Protein 3AII (pdb70)

Secondary structure (DSSP, 8-state):
-PPPSS--S--EEEE---SSSS-BHHHHHHHHHHHHHHHHTT-EEEEEE----GGG--TTHHHHHHHHHHHHT---SEEEEGGGGHHHHHHHHHHHHHTTSEEEE-S-HHHHHHHHHTT---GGGG--HHHHHHHHHHGGGSPTTS-EEEE---TT-SSGGGTT-EEEEE--S-BTTTBTS--EEE-HHHHHHHHHHHTT--EEE--HHHHHHHHHHHHT-PPPEEE----B--HHHHHHHHHSS--STT-TTS-BHHHHHHTT--HHHHHHHHHHHTT-SS-B---HHHHHHHHHHHHTTTPEEE-EEESEEEEEEET--S-EEEEEES-TT-GGG-EEEEEESSEEEEE-TT--SEEEEETTTEEEEEETTEEEEEE-SHHHHHHHTPEEE--EEGGG-EEEEEE-TTS-EEEEEE-GGGGG--TT-EEEETTTEEEEEEEPSSSEEEEEEE-

Sequence (455 aa):
LRELAGVKGEVVLRFAPNPSGPLHIGHARAAILNHEYARKYDGRLILRIEDTDPRRVDPEAYDMIPADLEWLGVEWDETVIQSDRMETYYEYTEKLIERGGAYVCTCRPEEFRELKNRGEACHCRSLGFRENLQRWREMFEMKEGSAVVRVKTDLNHPNPAIRDWVSMRRIVEAEHPRTGTRYRVYPMMMNFSVAVDDHLLGVTHVLRANREKQEYLLYRRHLGWEPPEFIHYGRLKTSGAREGILRGEYSGWDDPRLGTLRAIARRGIRRPEEAIRRKLMVEIGVKIADSTMSWKKIYGLNRSILEEEARRRYFFAADPVVKLEVVGLPGPVRVERPLHPDHPEIGNRVLELRGEVYLPGDDLGEGPLRLIDAVNVIYSGGELRRYHSEGIEEARELGASMIHWVPAESALEAEVIMPDASRVRGVIEADASELEVDDVVQLERRFGFARLDSAGPGMVFYYAHK

Organism: Methanothermobacter thermautotrophicus (strain ATCC 29096 / DSM 1053 / JCM 10044 / NBRC 100330 / Delta H) (NCBI:txid187420)

Foldseek 3Di:
DDDDPPDDPAAEEEQEEEQLDEAFLLSLLSQLQRQVVCVVRVHFYEYEHEHQPQVRHDVVSVVRHVVLSVQLVGDGDYYHYVVVCVVVLVVLLLVLLQLLFKAKDQDDVVVCLVCLVVQHDDPRSPDHNVVRVVSSVCLQVDDFPRMFMWTCDGSPDPDSCLHRHTFKTFAQDQHPPPGRPGGITTDPLSSVLSCCQVVVHAEYENNSVSNNVSSCVSNVHDGHHYAYAAAEAGNVVVVDCVVHPAVDCLRLLDRGSNVLVQWPQHSVLSSVVSVVVHRHRYHDYDDLVSSVVSSCVVCLQPFFEWAWAWPWDKAWAAPDVAKDWFWDGRHPNCCVVPTDIAIAGTIKIFRDPPDDFFWADAPRFFIWTADPNHTYGDGGDPVVCVVRVHHYTYIEHPVQWAWEWEQESSRDITTTTIYNVCLVDDAQRWHANPPPAIWGFHDHDSYTYTYHNGD

B-factor: mean 29.06, std 14.98, range [6.21, 100.34]

Solvent-accessible surface area: 21474 Å² total; per-residue (Å²): 71,160,136,15,60,51,63,160,66,142,3,6,0,16,8,27,5,83,2,24,1,1,0,66,14,44,35,0,8,19,0,0,0,1,7,18,0,8,143,102,53,137,20,89,2,0,2,0,4,14,1,18,61,6,131,152,7,3,74,80,0,37,118,21,0,34,44,6,2,118,73,4,42,6,135,63,81,76,78,20,37,1,3,94,41,2,114,32,0,15,80,30,1,53,90,0,4,114,146,39,0,1,1,1,2,57,35,187,89,124,99,7,136,106,27,34,72,138,20,85,52,7,131,4,55,88,21,36,59,166,101,4,7,102,53,4,133,78,0,60,142,54,153,73,53,46,4,18,0,29,0,36,21,54,16,104,24,124,52,64,53,0,32,0,16,17,1,0,91,3,22,82,22,126,1,59,97,23,24,116,188,27,74,0,6,5,68,82,14,0,0,7,0,0,0,0,65,72,28,36,11,38,3,0,2,78,74,52,105,73,35,2,54,28,0,2,160,41,11,60,37,130,59,15,72,23,27,77,37,9,158,38,138,57,71,53,20,70,98,1,42,129,170,30,138,66,92,13,26,52,2,9,96,18,32,9,2,76,0,1,26,50,10,0,1,80,34,96,1,0,20,112,0,0,53,89,34,10,12,102,118,59,86,17,119,30,60,90,168,89,0,37,27,20,0,75,66,54,5,81,89,111,4,62,28,0,0,0,0,7,74,44,46,105,17,105,4,37,49,29,107,29,108,22,144,4,81,39,47,9,6,83,88,56,110,129,60,27,72,0,62,8,82,0,160,20,68,0,44,0,17,26,93,155,33,48,127,19,43,15,23,0,9,57,2,0,0,0,63,29,58,76,51,82,1,120,46,81,16,90,34,115,109,72,8,184,142,52,54,22,67,87,12,8,0,0,5,14,105,53,26,54,122,6,40,0,21,34,47,93,32,53,130,31,136,4,6,0,0,42,49,0,80,84,10,126,64,85,52,17,0,49,0,12,138,49,3,3,0,29,0,30,45,53,43,148,36,10,28,0,22,19,1,4,175

CATH classification: 3.40.50.620 (+2 more: 2.40.240.100, 2.40.240.10)

InterPro domains:
  IPR000924 Glutamyl/glutaminyl-tRNA synthetase [PR00987] (100-112)
  IPR000924 Glutamyl/glutaminyl-tRNA synthetase [PR00987] (114-125)
  IPR000924 Glutamyl/glutaminyl-tRNA synthetase [PR00987] (129-142)
  IPR000924 Glutamyl/glutaminyl-tRNA synthetase [PR00987] (272-282)
  IPR000924 Glutamyl/glutaminyl-tRNA synthetase [PR00987] (288-296)
  IPR001412 Aminoacyl-tRNA synthetase, class I, conserved site [PS00178] (103-114)
  IPR004526 Glutamyl-tRNA synthetase, archaeal/eukaryotic cytosolic [MF_02076] (8-551)
  IPR004526 Glutamyl-tRNA synthetase, archaeal/eukaryotic cytosolic [TIGR00463] (4-553)
  IPR011035 Large ribosomal subunit protein bL25/Gln-tRNA synthetase, anti-codon-binding domain superfamily [SSF50715] (401-549)
  IPR014729 Rossmann-like alpha/beta/alpha sandwich fold [G3DSA:3.40.50.620] (87-400)
  IPR020056 Large ribosomal subunit protein bL25/Gln-tRNA synthetase, N-terminal [G3DSA:2.40.240.10] (410-494)
  IPR020058 Glutamyl/glutaminyl-tRNA synthetase, class Ib, catalytic domain [PF00749] (96-397)
  IPR020059 Glutamyl/glutaminyl-tRNA synthetase, class Ib, anti-codon binding domain [PF03950] (401-471)
  IPR049437 tRNA synthetases class I (E and Q), anti-codon binding domain [PF20974] (490-540)
  IPR050132 Glutamine/Glutamate--tRNA Ligase [PTHR43097] (51-495)

Radius of gyration: 30.59 Å; Cα contacts (8 Å, |Δi|>4): 938; chains: 1; bounding box: 45×100×47 Å

Nearest PDB structures (foldseek):
  3aii-assembly1_A  TM=1.002E+00  e=1.171E-100  Methanothermobacter thermautotrophicus str. Delta H
  7wai-assembly1_A  TM=8.736E-01  e=7.701E-41  Plasmodium falciparum 3D7
  7wao-assembly1_A  TM=8.745E-01  e=3.823E-40  Plasmodium falciparum 3D7
  8uk6-assembly1_A  TM=8.423E-01  e=8.776E-38  Candida albicans
  4p2b-assembly1_A  TM=8.437E-01  e=2.568E-36  Toxoplasma gondii

Structure (mmCIF, N/CA/C/O backbone):
data_3AII
#
_entry.id   3AII
#
_cell.length_a   54.070
_cell.length_b   99.898
_cell.length_c   105.402
_cell.angle_alpha   90.00
_cell.angle_beta   90.00
_cell.angle_gamma   90.00
#
_symmetry.space_group_name_H-M   'P 21 21 21'
#
loop_
_entity.id
_entity.type
_entity.pdbx_description
1 polymer 'Glutamyl-tRNA synthetase'
2 non-polymer 'ACETIC ACID'
3 non-polymer 1,2-ETHANEDIOL
4 non-polymer 'ZINC ION'
5 non-polymer 'CALCIUM ION'
6 water water
#
loop_
_atom_site.group_PDB
_atom_site.id
_atom_site.type_symbol
_atom_site.label_atom_id
_atom_site.label_alt_id
_atom_site.label_comp_id
_atom_site.label_asym_id
_atom_site.label_entity_id
_atom_site.label_seq_id
_atom_site.pdbx_PDB_ins_code
_atom_site.Cartn_x
_atom_site.Cartn_y
_atom_site.Cartn_z
_atom_site.occupancy
_atom_site.B_iso_or_equiv
_atom_site.auth_seq_id
_atom_site.auth_comp_id
_atom_site.auth_asym_id
_atom_site.auth_atom_id
_atom_site.pdbx_PDB_model_num
ATOM 1 N N . LEU A 1 87 ? 16.582 43.523 64.196 1.00 69.72 87 LEU A N 1
ATOM 2 C CA . LEU A 1 87 ? 15.958 44.610 63.450 1.00 52.93 87 LEU A CA 1
ATOM 3 C C . LEU A 1 87 ? 16.973 45.712 63.160 1.00 45.01 87 LEU A C 1
ATOM 4 O O . LEU A 1 87 ? 17.864 45.967 63.966 1.00 57.19 87 LEU A O 1
ATOM 9 N N . ARG A 1 88 ? 16.828 46.366 62.010 1.00 44.41 88 ARG A N 1
ATOM 10 C CA . ARG A 1 88 ? 17.692 47.480 61.641 1.00 52.82 88 ARG A CA 1
ATOM 11 C C . ARG A 1 88 ? 17.492 48.635 62.614 1.00 61.47 88 ARG A C 1
ATOM 12 O O . ARG A 1 88 ? 16.416 48.785 63.195 1.00 41.73 88 ARG A O 1
ATOM 20 N N . GLU A 1 89 ? 18.521 49.461 62.787 1.00 50.25 89 GLU A N 1
ATOM 21 C CA . GLU A 1 89 ? 18.415 50.612 63.684 1.00 44.60 89 GLU A CA 1
ATOM 22 C C . GLU A 1 89 ? 17.456 51.672 63.148 1.00 48.03 89 GLU A C 1
ATOM 23 O O . GLU A 1 89 ? 17.347 51.890 61.941 1.00 48.92 89 GLU A O 1
ATOM 29 N N . LEU A 1 90 ? 16.757 52.323 64.070 1.00 33.69 90 LEU A N 1
ATOM 30 C CA . LEU A 1 90 ? 15.875 53.436 63.746 1.00 39.65 90 LEU A CA 1
ATOM 31 C C . LEU A 1 90 ? 16.707 54.684 63.474 1.00 40.89 90 LEU A C 1
ATOM 32 O O . LEU A 1 90 ? 17.782 54.862 64.045 1.00 44.87 90 LEU A O 1
ATOM 37 N N . ALA A 1 91 ? 16.205 55.551 62.601 1.00 47.26 91 ALA A N 1
ATOM 38 C CA . ALA A 1 91 ? 16.896 56.799 62.277 1.00 44.59 91 ALA A CA 1
ATOM 39 C C . ALA A 1 91 ? 16.417 57.934 63.166 1.00 49.82 91 ALA A C 1
ATOM 40 O O . ALA A 1 91 ? 15.314 57.894 63.704 1.00 52.58 91 ALA A O 1
ATOM 42 N N . GLY A 1 92 ? 17.244 58.962 63.295 1.00 48.31 92 GLY A N 1
ATOM 43 C CA . GLY A 1 92 ? 16.851 60.176 63.981 1.00 75.31 92 GLY A CA 1
ATOM 44 C C . GLY A 1 92 ? 16.394 60.011 65.414 1.00 52.21 92 GLY A C 1
ATOM 45 O O . GLY A 1 92 ? 15.671 60.868 65.923 1.00 57.41 92 GLY A O 1
ATOM 46 N N . VAL A 1 93 ? 16.807 58.927 66.067 1.00 45.70 93 VAL A N 1
ATOM 47 C CA . VAL A 1 93 ? 16.522 58.749 67.489 1.00 44.79 93 VAL A CA 1
ATOM 48 C C . VAL A 1 93 ? 17.145 59.880 68.305 1.00 53.31 93 VAL A C 1
ATOM 49 O O . VAL A 1 93 ? 18.363 60.023 68.356 1.00 76.17 93 VAL A O 1
ATOM 53 N N . LYS A 1 94 ? 16.300 60.687 68.935 1.00 52.68 94 LYS A N 1
ATOM 54 C CA . LYS A 1 94 ? 16.740 61.683 69.905 1.00 48.43 94 LYS A CA 1
ATOM 55 C C . LYS A 1 94 ? 15.789 61.667 71.089 1.00 63.22 94 LYS A C 1
ATOM 56 O O . LYS A 1 94 ? 14.598 61.953 70.949 1.00 59.28 94 LYS A O 1
ATOM 62 N N . GLY A 1 95 ? 16.320 61.317 72.256 1.00 65.68 95 GLY A N 1
ATOM 63 C CA . GLY A 1 95 ? 15.491 61.139 73.430 1.00 58.36 95 GLY A CA 1
ATOM 64 C C . GLY A 1 95 ? 14.669 59.867 73.323 1.00 49.31 95 GLY A C 1
ATOM 65 O O . GLY A 1 95 ? 15.009 58.950 72.574 1.00 46.48 95 GLY A O 1
ATOM 66 N N . GLU A 1 96 ? 13.575 59.822 74.068 1.00 50.48 96 GLU A N 1
ATOM 67 C CA . GLU A 1 96 ? 12.743 58.631 74.137 1.00 35.21 96 GLU A CA 1
ATOM 68 C C . GLU A 1 96 ? 12.093 58.272 72.797 1.00 30.40 96 GLU A C 1
ATOM 69 O O . GLU A 1 96 ? 11.684 59.152 72.037 1.00 26.90 96 GLU A O 1
ATOM 75 N N . VAL A 1 97 ? 12.026 56.973 72.512 1.00 22.08 97 VAL A N 1
ATOM 76 C CA . VAL A 1 97 ? 11.348 56.457 71.327 1.00 18.73 97 VAL A CA 1
ATOM 77 C C . VAL A 1 97 ? 9.898 56.131 71.694 1.00 21.24 97 VAL A C 1
ATOM 78 O O . VAL A 1 97 ? 9.654 55.497 72.720 1.00 21.26 97 VAL A O 1
ATOM 82 N N . VAL A 1 98 ? 8.952 56.571 70.860 1.00 17.86 98 VAL A N 1
ATOM 83 C CA . VAL A 1 98 ? 7.522 56.294 71.081 1.00 17.02 98 VAL A CA 1
ATOM 84 C C . VAL A 1 98 ? 6.903 55.780 69.789 1.00 14.66 98 VAL A C 1
ATOM 85 O O . VAL A 1 98 ? 6.944 56.470 68.760 1.00 16.69 98 VAL A O 1
ATOM 89 N N . LEU A 1 99 ? 6.347 54.575 69.846 1.00 14.61 99 LEU A N 1
ATOM 90 C CA . LEU A 1 99 ? 5.756 53.925 68.686 1.00 14.92 99 LEU A CA 1
ATOM 91 C C . LEU A 1 99 ? 4.290 53.664 68.973 1.00 15.82 99 LEU A C 1
ATOM 92 O O . LEU A 1 99 ? 3.851 53.778 70.118 1.00 14.75 99 LEU A O 1
ATOM 97 N N . ARG A 1 100 ? 3.517 53.339 67.948 1.00 15.26 100 ARG A N 1
ATOM 98 C CA . ARG A 1 100 ? 2.123 52.989 68.194 1.00 14.82 100 ARG A CA 1
ATOM 99 C C . ARG A 1 100 ? 1.697 51.808 67.339 1.00 17.37 100 ARG A C 1
ATOM 100 O O . ARG A 1 100 ? 2.320 51.498 66.304 1.00 17.59 100 ARG A O 1
ATOM 108 N N . PHE A 1 101 ? 0.661 51.112 67.804 1.00 11.09 101 PHE A N 1
ATOM 109 C CA . PHE A 1 101 ? 0.009 50.063 67.025 1.00 9.86 101 PHE A CA 1
ATOM 110 C C . PHE A 1 101 ? -1.424 50.551 66.938 1.00 16.61 101 PHE A C 1
ATOM 111 O O . PHE A 1 101 ? -2.039 50.816 67.970 1.00 14.66 101 PHE A O 1
ATOM 119 N N . ALA A 1 102 ? -1.942 50.707 65.724 1.00 15.22 102 ALA A N 1
ATOM 120 C CA . ALA A 1 102 ? -3.197 51.459 65.544 1.00 14.81 102 ALA A CA 1
ATOM 121 C C . ALA A 1 102 ? -4.215 50.728 64.676 1.00 18.71 102 ALA A C 1
ATOM 122 O O . ALA A 1 102 ? -4.447 51.113 63.521 1.00 19.17 102 ALA A O 1
ATOM 124 N N . PRO A 1 103 ? -4.852 49.687 65.232 1.00 15.82 103 PRO A N 1
ATOM 125 C CA . PRO A 1 103 ? -5.821 48.903 64.463 1.00 16.11 103 PRO A CA 1
ATOM 126 C C . PRO A 1 103 ? -7.192 49.555 64.443 1.00 16.24 103 PRO A C 1
ATOM 127 O O . PRO A 1 103 ? -7.505 50.346 65.336 1.00 18.56 103 PRO A O 1
ATOM 131 N N . ASN A 1 104 ? -7.999 49.222 63.440 1.00 19.13 104 ASN A N 1
ATOM 132 C CA . ASN A 1 104 ? -9.418 49.582 63.458 1.00 20.67 104 ASN A CA 1
ATOM 133 C C . ASN A 1 104 ? -10.210 48.491 64.156 1.00 16.97 104 ASN A C 1
ATOM 134 O O . ASN A 1 104 ? -9.840 47.318 64.100 1.00 24.67 104 ASN A O 1
ATOM 139 N N . PRO A 1 105 ? -11.321 48.856 64.803 1.00 18.90 105 PRO A N 1
ATOM 140 C CA . PRO A 1 105 ? -12.091 47.813 65.487 1.00 21.74 105 PRO A CA 1
ATOM 141 C C . PRO A 1 105 ? -13.123 47.126 64.589 1.00 19.24 105 PRO A C 1
ATOM 142 O O . PRO A 1 105 ? -14.272 46.990 64.978 1.00 22.68 105 PRO A O 1
ATOM 146 N N . SER A 1 106 ? -12.709 46.696 63.407 1.00 16.95 106 SER A N 1
ATOM 147 C CA . SER A 1 106 ? -13.615 46.017 62.477 1.00 22.15 106 SER A CA 1
ATOM 148 C C . SER A 1 106 ? -13.804 44.536 62.829 1.00 24.71 106 SER A C 1
ATOM 149 O O . SER A 1 106 ? -14.645 43.840 62.250 1.00 25.36 106 SER A O 1
ATOM 152 N N . GLY A 1 107 ? -13.010 44.064 63.784 1.00 19.12 107 GLY A N 1
ATOM 153 C CA . GLY A 1 107 ? -13.075 42.692 64.276 1.00 22.29 107 GLY A CA 1
ATOM 154 C C . GLY A 1 107 ? -11.781 42.423 65.022 1.00 24.20 107 GLY A C 1
ATOM 155 O O . GLY A 1 107 ? -11.006 43.342 65.249 1.00 22.09 107 GLY A O 1
ATOM 156 N N . PRO A 1 108 ? -11.530 41.163 65.404 1.00 26.22 108 PRO A N 1
ATOM 157 C CA . PRO A 1 108 ? -10.292 40.836 66.123 1.00 21.76 108 PRO A CA 1
ATOM 158 C C . PRO A 1 108 ? -9.090 40.815 65.181 1.00 23.74 108 PRO A C 1
ATOM 159 O O . PRO A 1 108 ? -9.274 40.926 63.967 1.00 24.44 108 PRO A O 1
ATOM 163 N N . LEU A 1 109 ? -7.882 40.669 65.724 1.00 19.86 109 LEU A N 1
ATOM 164 C CA . LEU A 1 109 ? -6.666 40.740 64.907 1.00 18.74 109 LEU A CA 1
ATOM 165 C C . LEU A 1 109 ? -6.415 39.525 64.006 1.00 24.41 109 LEU A C 1
ATOM 166 O O . LEU A 1 109 ? -6.738 38.387 64.353 1.00 22.69 109 LEU A O 1
ATOM 171 N N . HIS A 1 110 ? -5.825 39.780 62.843 1.00 22.79 110 HIS A N 1
ATOM 172 C CA . HIS A 1 110 ? -5.378 38.704 61.968 1.00 24.38 110 HIS A CA 1
ATOM 173 C C . HIS A 1 110 ? -3.859 38.735 61.816 1.00 22.40 110 HIS A C 1
ATOM 174 O O . HIS A 1 110 ? -3.176 39.521 62.460 1.00 18.39 110 HIS A O 1
ATOM 181 N N . ILE A 1 111 ? -3.312 37.837 61.002 1.00 29.14 111 ILE A N 1
ATOM 182 C CA . ILE A 1 111 ? -1.860 37.742 60.863 1.00 24.61 111 ILE A CA 1
ATOM 183 C C . ILE A 1 111 ? -1.178 39.028 60.406 1.00 25.40 111 ILE A C 1
ATOM 184 O O . ILE A 1 111 ? -0.085 39.365 60.873 1.00 25.48 111 ILE A O 1
ATOM 189 N N . GLY A 1 112 ? -1.827 39.764 59.507 1.00 31.32 112 GLY A N 1
ATOM 190 C CA . GLY A 1 112 ? -1.325 41.059 59.086 1.00 35.70 112 GLY A CA 1
ATOM 191 C C . GLY A 1 112 ? -1.163 42.016 60.255 1.00 32.13 112 GLY A C 1
ATOM 192 O O . GLY A 1 112 ? -0.144 42.691 60.387 1.00 30.00 112 GLY A O 1
ATOM 193 N N . HIS A 1 113 ? -2.162 42.067 61.129 1.00 22.81 113 HIS A N 1
ATOM 194 C CA . HIS A 1 113 ? -2.049 42.902 62.320 1.00 21.16 113 HIS A CA 1
ATOM 195 C C . HIS A 1 113 ? -0.870 42.465 63.150 1.00 23.09 113 HIS A C 1
ATOM 196 O O . HIS A 1 113 ? -0.135 43.279 63.673 1.00 20.06 113 HIS A O 1
ATOM 203 N N . ALA A 1 114 ? -0.709 41.156 63.305 1.00 21.88 114 ALA A N 1
ATOM 204 C CA . ALA A 1 114 ? 0.328 40.649 64.184 1.00 23.29 114 ALA A CA 1
ATOM 205 C C . ALA A 1 114 ? 1.704 41.201 63.828 1.00 22.90 114 ALA A C 1
ATOM 206 O O . ALA A 1 114 ? 2.495 41.514 64.716 1.00 25.21 114 ALA A O 1
ATOM 208 N N . ARG A 1 115 ? 1.994 41.321 62.534 1.00 18.76 115 ARG A N 1
ATOM 209 C CA . ARG A 1 115 ? 3.266 41.880 62.096 1.00 21.38 115 ARG A CA 1
ATOM 210 C C . ARG A 1 115 ? 3.526 43.306 62.617 1.00 20.88 115 ARG A C 1
ATOM 211 O O . ARG A 1 115 ? 4.583 43.571 63.190 1.00 22.47 115 ARG A O 1
ATOM 219 N N . ALA A 1 116 ? 2.577 44.219 62.414 1.00 22.10 116 ALA A N 1
ATOM 220 C CA . ALA A 1 116 ? 2.730 45.589 62.921 1.00 20.10 116 ALA A CA 1
ATOM 221 C C . ALA A 1 116 ? 2.872 45.602 64.437 1.00 16.70 116 ALA A C 1
ATOM 222 O O . ALA A 1 116 ? 3.674 46.349 65.001 1.00 18.32 116 ALA A O 1
ATOM 224 N N . ALA A 1 117 ? 2.079 44.775 65.102 1.00 21.11 117 ALA A N 1
ATOM 225 C CA . ALA A 1 117 ? 2.097 44.742 66.563 1.00 16.24 117 ALA A CA 1
ATOM 226 C C . ALA A 1 117 ? 3.442 44.252 67.079 1.00 16.76 117 ALA A C 1
ATOM 227 O O . ALA A 1 117 ? 4.050 44.857 67.963 1.00 20.44 117 ALA A O 1
ATOM 229 N N . ILE A 1 118 ? 3.909 43.151 66.503 1.00 18.87 118 ILE A N 1
ATOM 230 C CA . ILE A 1 118 ? 5.183 42.567 66.913 1.00 19.82 118 ILE A CA 1
ATOM 231 C C . ILE A 1 118 ? 6.359 43.508 66.635 1.00 14.87 118 ILE A C 1
ATOM 232 O O . ILE A 1 118 ? 7.195 43.735 67.503 1.00 19.52 118 ILE A O 1
ATOM 237 N N . LEU A 1 119 ? 6.417 44.068 65.431 1.00 20.15 119 LEU A N 1
ATOM 238 C CA . LEU A 1 119 ? 7.544 44.921 65.081 1.00 18.85 119 LEU A CA 1
ATOM 239 C C . LEU A 1 119 ? 7.599 46.153 65.980 1.00 18.52 119 LEU A C 1
ATOM 240 O O . LEU A 1 119 ? 8.653 46.519 66.493 1.00 20.50 119 LEU A O 1
ATOM 245 N N . ASN A 1 120 ? 6.454 46.787 66.191 1.00 17.98 120 ASN A N 1
ATOM 246 C CA . ASN A 1 120 ? 6.433 47.967 67.033 1.00 17.30 120 ASN A CA 1
ATOM 247 C C . ASN A 1 120 ? 6.776 47.645 68.471 1.00 17.26 120 ASN A C 1
ATOM 248 O O . ASN A 1 120 ? 7.486 48.401 69.144 1.00 20.57 120 ASN A O 1
ATOM 253 N N . HIS A 1 121 ? 6.289 46.504 68.940 1.00 16.28 121 HIS A N 1
ATOM 254 C CA . HIS A 1 121 ? 6.630 46.046 70.278 1.00 16.92 121 HIS A CA 1
ATOM 255 C C . HIS A 1 121 ? 8.129 45.737 70.393 1.00 19.41 121 HIS A C 1
ATOM 256 O O . HIS A 1 121 ? 8.782 46.167 71.337 1.00 20.50 121 HIS A O 1
ATOM 263 N N . GLU A 1 122 ? 8.674 45.023 69.410 1.00 20.53 122 GLU A N 1
ATOM 264 C CA . GLU A 1 122 ? 10.112 44.737 69.391 1.00 25.19 122 GLU A CA 1
ATOM 265 C C . GLU A 1 122 ? 10.999 45.987 69.362 1.00 24.85 122 GLU A C 1
ATOM 266 O O . GLU A 1 122 ? 12.043 46.017 70.007 1.00 21.93 122 GLU A O 1
ATOM 272 N N . TYR A 1 123 ? 10.604 47.019 68.617 1.00 18.78 123 TYR A N 1
ATOM 273 C CA . TYR A 1 123 ? 11.385 48.253 68.621 1.00 19.04 123 TYR A CA 1
ATOM 274 C C . TYR A 1 123 ? 11.269 49.005 69.938 1.00 19.05 123 TYR A C 1
ATOM 275 O O . TYR A 1 123 ? 12.228 49.619 70.390 1.00 22.52 123 TYR A O 1
ATOM 284 N N . ALA A 1 124 ? 10.093 48.962 70.558 1.00 20.08 124 ALA A N 1
ATOM 285 C CA . ALA A 1 124 ? 9.927 49.605 71.857 1.00 21.77 124 ALA A CA 1
ATOM 286 C C . ALA A 1 124 ? 10.822 48.923 72.896 1.00 20.76 124 ALA A C 1
ATOM 287 O O . ALA A 1 124 ? 11.420 49.596 73.739 1.00 23.32 124 ALA A O 1
ATOM 289 N N . ARG A 1 125 ? 10.927 47.598 72.818 1.00 21.54 125 ARG A N 1
ATOM 290 C CA . ARG A 1 125 ? 11.817 46.859 73.715 1.00 21.36 125 ARG A CA 1
ATOM 291 C C . ARG A 1 125 ? 13.270 47.224 73.439 1.00 22.38 125 ARG A C 1
ATOM 292 O O . ARG A 1 125 ? 14.011 47.607 74.344 1.00 28.19 125 ARG A O 1
ATOM 300 N N . LYS A 1 126 ? 13.654 47.106 72.174 1.00 25.22 126 LYS A N 1
ATOM 301 C CA . LYS A 1 126 ? 15.011 47.426 71.736 1.00 21.53 126 LYS A CA 1
ATOM 302 C C . LYS A 1 126 ? 15.479 48.806 72.211 1.00 27.83 126 LYS A C 1
ATOM 303 O O . LYS A 1 126 ? 16.605 48.953 72.691 1.00 29.41 126 LYS A O 1
ATOM 309 N N . TYR A 1 127 ? 14.620 49.817 72.082 1.00 24.97 127 TYR A N 1
ATOM 310 C CA . TYR A 1 127 ? 14.992 51.192 72.418 1.00 22.73 127 TYR A CA 1
ATOM 311 C C . TYR A 1 127 ? 14.543 51.655 73.805 1.00 20.36 127 TYR A C 1
ATOM 312 O O . TYR A 1 127 ? 14.659 52.835 74.133 1.00 24.31 127 TYR A O 1
ATOM 321 N N . ASP A 1 128 ? 14.045 50.720 74.611 1.00 20.18 128 ASP A N 1
ATOM 322 C CA . ASP A 1 128 ? 13.581 51.040 75.954 1.00 27.40 128 ASP A CA 1
ATOM 323 C C . ASP A 1 128 ? 12.563 52.181 75.882 1.00 27.85 128 ASP A C 1
ATOM 324 O O . ASP A 1 128 ? 12.547 53.074 76.730 1.00 25.66 128 ASP A O 1
ATOM 329 N N . GLY A 1 129 ? 11.717 52.149 74.856 1.00 21.15 129 GLY A N 1
ATOM 330 C CA . GLY A 1 129 ? 10.748 53.219 74.655 1.00 18.82 129 GLY A CA 1
ATOM 331 C C . GLY A 1 129 ? 9.334 52.823 75.058 1.00 18.33 129 GLY A C 1
ATOM 332 O O . GLY A 1 129 ? 9.134 51.872 75.803 1.00 21.54 129 GLY A O 1
ATOM 333 N N . ARG A 1 130 ? 8.346 53.557 74.559 1.00 19.48 130 ARG A N 1
ATOM 334 C CA . ARG A 1 130 ? 6.956 53.261 74.877 1.00 17.98 130 ARG A CA 1
ATOM 335 C C . ARG A 1 130 ? 6.178 52.845 73.644 1.00 17.64 130 ARG A C 1
ATOM 336 O O . ARG A 1 130 ? 6.538 53.204 72.526 1.00 19.12 130 ARG A O 1
ATOM 344 N N . LEU A 1 131 ? 5.117 52.082 73.857 1.00 14.78 131 LEU A N 1
ATOM 345 C CA . LEU A 1 131 ? 4.232 51.679 72.774 1.00 12.49 131 LEU A CA 1
ATOM 346 C C . LEU A 1 131 ? 2.824 52.112 73.143 1.00 16.42 131 LEU A C 1
ATOM 347 O O . LEU A 1 131 ? 2.355 51.816 74.248 1.00 15.74 131 LEU A O 1
ATOM 352 N N . ILE A 1 132 ? 2.156 52.779 72.203 1.00 12.56 132 ILE A N 1
ATOM 353 C CA . ILE A 1 132 ? 0.782 53.229 72.392 1.00 14.75 132 ILE A CA 1
ATOM 354 C C . ILE A 1 132 ? -0.170 52.348 71.573 1.00 14.35 132 ILE A C 1
ATOM 355 O O . ILE A 1 132 ? 0.075 52.072 70.400 1.00 16.20 132 ILE A O 1
ATOM 360 N N . LEU A 1 133 ? -1.229 51.859 72.213 1.00 13.08 133 LEU A N 1
ATOM 361 C CA . LEU A 1 133 ? -2.311 51.194 71.481 1.00 12.51 133 LEU A CA 1
ATOM 362 C C . LEU A 1 133 ? -3.332 52.275 71.175 1.00 14.20 133 LEU A C 1
ATOM 363 O O . LEU A 1 133 ? -3.854 52.890 72.087 1.00 14.86 133 LEU A O 1
ATOM 368 N N . ARG A 1 134 ? -3.602 52.529 69.892 1.00 13.48 134 ARG A N 1
ATOM 369 C CA . ARG A 1 134 ? -4.582 53.536 69.530 1.00 14.34 134 ARG A CA 1
ATOM 370 C C . ARG A 1 134 ? -5.655 52.871 68.687 1.00 17.42 134 ARG A C 1
ATOM 371 O O . ARG A 1 134 ? -5.395 52.446 67.557 1.00 17.73 134 ARG A O 1
ATOM 379 N N . ILE A 1 135 ? -6.862 52.784 69.233 1.00 13.28 135 ILE A N 1
ATOM 380 C CA . ILE A 1 135 ? -7.959 52.162 68.503 1.00 13.42 135 ILE A CA 1
ATOM 381 C C . ILE A 1 135 ? -8.589 53.193 67.587 1.00 15.06 135 ILE A C 1
ATOM 382 O O . ILE A 1 135 ? -9.113 54.215 68.041 1.00 15.30 135 ILE A O 1
ATOM 387 N N . GLU A 1 136 ? -8.527 52.930 66.287 1.00 13.65 136 GLU A N 1
ATOM 388 C CA . GLU A 1 136 ? -8.897 53.929 65.297 1.00 14.74 136 GLU A CA 1
ATOM 389 C C . GLU A 1 136 ? -10.328 53.683 64.808 1.00 18.42 136 GLU A C 1
ATOM 390 O O . GLU A 1 136 ? -10.564 53.065 63.763 1.00 18.93 136 GLU A O 1
ATOM 396 N N . ASP A 1 137 ? -11.276 54.162 65.611 1.00 16.85 137 ASP A N 1
ATOM 397 C CA . ASP A 1 137 ? -12.690 53.845 65.421 1.00 13.38 137 ASP A CA 1
ATOM 398 C C . ASP A 1 137 ? -13.513 55.061 64.977 1.00 17.06 137 ASP A C 1
ATOM 399 O O . ASP A 1 137 ? -14.593 55.306 65.509 1.00 19.78 137 ASP A O 1
ATOM 404 N N . THR A 1 138 ? -13.001 55.806 64.000 1.00 17.18 138 THR A N 1
ATOM 405 C CA . THR A 1 138 ? -13.689 57.008 63.501 1.00 18.44 138 THR A CA 1
ATOM 406 C C . THR A 1 138 ? -14.578 56.788 62.270 1.00 25.35 138 THR A C 1
ATOM 407 O O . THR A 1 138 ? -14.981 57.760 61.613 1.00 27.39 138 THR A O 1
ATOM 411 N N . ASP A 1 139 ? -14.877 55.536 61.946 1.00 22.51 139 ASP A N 1
ATOM 412 C CA . ASP A 1 139 ? -15.847 55.243 60.887 1.00 22.50 139 ASP A CA 1
ATOM 413 C C . ASP A 1 139 ? -16.985 54.492 61.542 1.00 22.77 139 ASP A C 1
ATOM 414 O O . ASP A 1 139 ? -16.866 53.289 61.809 1.00 23.50 139 ASP A O 1
ATOM 419 N N . PRO A 1 140 ? -18.079 55.204 61.833 1.00 18.65 140 PRO A N 1
ATOM 420 C CA . PRO A 1 140 ? -19.118 54.626 62.693 1.00 19.45 140 PRO A CA 1
ATOM 421 C C . PRO A 1 140 ? -19.756 53.375 62.100 1.00 22.03 140 PRO A C 1
ATOM 422 O O . PRO A 1 140 ? -20.219 52.531 62.862 1.00 24.54 140 PRO A O 1
ATOM 426 N N . ARG A 1 141 ? -19.771 53.250 60.776 1.00 16.89 141 ARG A N 1
ATOM 427 C CA . ARG A 1 141 ? -20.422 52.097 60.148 1.00 19.41 141 ARG A CA 1
ATOM 428 C C . ARG A 1 141 ? -19.554 50.850 60.084 1.00 25.15 141 ARG A C 1
ATOM 429 O O . ARG A 1 141 ? -20.038 49.780 59.707 1.00 25.51 141 ARG A O 1
ATOM 437 N N . ARG A 1 142 ? -18.280 50.982 60.443 1.00 22.53 142 ARG A N 1
ATOM 438 C CA . ARG A 1 142 ? -17.336 49.871 60.339 1.00 25.10 142 ARG A CA 1
ATOM 439 C C . ARG A 1 142 ? -16.826 49.404 61.695 1.00 34.51 142 ARG A C 1
ATOM 440 O O . ARG A 1 142 ? -15.794 48.740 61.781 1.00 32.20 142 ARG A O 1
ATOM 448 N N . VAL A 1 143 ? -17.539 49.757 62.754 1.00 22.41 143 VAL A N 1
ATOM 449 C CA . VAL A 1 143 ? -17.129 49.342 64.087 1.00 25.12 143 VAL A CA 1
ATOM 450 C C . VAL A 1 143 ? -17.834 48.071 64.543 1.00 33.06 143 VAL A C 1
ATOM 451 O O . VAL A 1 143 ? -19.064 47.979 64.517 1.00 26.91 143 VAL A O 1
ATOM 455 N N . ASP A 1 144 ? -17.043 47.094 64.967 1.00 23.33 144 ASP A N 1
ATOM 456 C CA . ASP A 1 144 ? -17.572 45.907 65.618 1.00 23.33 144 ASP A CA 1
ATOM 457 C C . ASP A 1 144 ? -17.399 46.083 67.120 1.00 26.85 144 ASP A C 1
ATOM 458 O O . ASP A 1 144 ? -16.279 46.105 67.629 1.00 23.33 144 ASP A O 1
ATOM 463 N N . PRO A 1 145 ? -18.513 46.245 67.837 1.00 26.03 145 PRO A N 1
ATOM 464 C CA . PRO A 1 145 ? -18.493 46.551 69.270 1.00 24.64 145 PRO A CA 1
ATOM 465 C C . PRO A 1 145 ? -17.643 45.561 70.067 1.00 27.34 145 PRO A C 1
ATOM 466 O O . PRO A 1 145 ? -17.017 45.947 71.049 1.00 24.24 145 PRO A O 1
ATOM 470 N N . GLU A 1 146 ? -17.617 44.302 69.645 1.00 28.44 146 GLU A N 1
ATOM 471 C CA . GLU A 1 146 ? -16.881 43.282 70.383 1.00 34.52 146 GLU A CA 1
ATOM 472 C C . GLU A 1 146 ? -15.360 43.461 70.273 1.00 33.01 146 GLU A C 1
ATOM 473 O O . GLU A 1 146 ? -14.605 43.000 71.133 1.00 23.40 146 GLU A O 1
ATOM 479 N N . ALA A 1 147 ? -14.914 44.145 69.223 1.00 26.06 147 ALA A N 1
ATOM 480 C CA . ALA A 1 147 ? -13.485 44.293 68.971 1.00 24.20 147 ALA A CA 1
ATOM 481 C C . ALA A 1 147 ? -12.738 45.103 70.024 1.00 20.12 147 ALA A C 1
ATOM 482 O O . ALA A 1 147 ? -11.532 44.931 70.201 1.00 22.22 147 ALA A O 1
ATOM 484 N N . TYR A 1 148 ? -13.423 46.017 70.706 1.00 18.14 148 TYR A N 1
ATOM 485 C CA . TYR A 1 148 ? -12.739 46.828 71.703 1.00 19.78 148 TYR A CA 1
ATOM 486 C C . TYR A 1 148 ? -12.093 45.956 72.771 1.00 22.08 148 TYR A C 1
ATOM 487 O O . TYR A 1 148 ? -11.000 46.254 73.251 1.00 22.53 148 TYR A O 1
ATOM 496 N N . ASP A 1 149 ? -12.784 44.894 73.156 1.00 19.42 149 ASP A N 1
ATOM 497 C CA . ASP A 1 149 ? -12.220 43.971 74.139 1.00 21.26 149 ASP A CA 1
ATOM 498 C C . ASP A 1 149 ? -11.354 42.889 73.502 1.00 21.10 149 ASP A C 1
ATOM 499 O O . ASP A 1 149 ? -10.393 42.420 74.117 1.00 20.16 149 ASP A O 1
ATOM 504 N N . MET A 1 150 ? -11.686 42.492 72.277 1.00 17.72 150 MET A N 1
ATOM 505 C CA . MET A 1 150 ? -10.963 41.393 71.631 1.00 16.51 150 MET A CA 1
ATOM 506 C C . MET A 1 150 ? -9.527 41.769 71.272 1.00 18.64 150 MET A C 1
ATOM 507 O O . MET A 1 150 ? -8.601 40.964 71.429 1.00 18.59 150 MET A O 1
ATOM 512 N N . ILE A 1 151 ? -9.344 42.994 70.792 1.00 17.44 151 ILE A N 1
ATOM 513 C CA . ILE A 1 151 ? -8.030 43.435 70.354 1.00 12.98 151 ILE A CA 1
ATOM 514 C C . ILE A 1 151 ? -6.971 43.407 71.460 1.00 17.17 151 ILE A C 1
ATOM 515 O O . ILE A 1 151 ? -5.895 42.863 71.267 1.00 14.86 151 ILE A O 1
ATOM 520 N N . PRO A 1 152 ? -7.266 43.987 72.627 1.00 15.74 152 PRO A N 1
ATOM 521 C CA . PRO A 1 152 ? -6.206 43.896 73.638 1.00 17.27 152 PRO A CA 1
ATOM 522 C C . PRO A 1 152 ? -5.943 42.460 74.098 1.00 19.19 152 PRO A C 1
ATOM 523 O O . PRO A 1 152 ? -4.809 42.103 74.415 1.00 16.33 152 PRO A O 1
ATOM 527 N N . ALA A 1 153 ? -6.978 41.635 74.129 1.00 15.17 153 ALA A N 1
ATOM 528 C CA . ALA A 1 153 ? -6.792 40.233 74.487 1.00 17.45 153 ALA A CA 1
ATOM 529 C C . ALA A 1 153 ? -5.855 39.535 73.483 1.00 20.26 153 ALA A C 1
ATOM 530 O O . ALA A 1 153 ? -4.991 38.730 73.870 1.00 19.88 153 ALA A O 1
ATOM 532 N N . ASP A 1 154 ? -6.026 39.848 72.196 1.00 16.71 154 ASP A N 1
ATOM 533 C CA . ASP A 1 154 ? -5.186 39.265 71.146 1.00 16.14 154 ASP A CA 1
ATOM 534 C C . ASP A 1 154 ? -3.745 39.718 71.307 1.00 16.89 154 ASP A C 1
ATOM 535 O O . ASP A 1 154 ? -2.818 38.933 71.102 1.00 16.92 154 ASP A O 1
ATOM 540 N N . LEU A 1 155 ? -3.554 40.994 71.643 1.00 16.22 155 LEU A N 1
ATOM 541 C CA . LEU A 1 155 ? -2.215 41.528 71.883 1.00 14.43 155 LEU A CA 1
ATOM 542 C C . LEU A 1 155 ? -1.538 40.826 73.059 1.00 17.34 155 LEU A C 1
ATOM 543 O O . LEU A 1 155 ? -0.347 40.523 73.010 1.00 18.10 155 LEU A O 1
ATOM 548 N N . GLU A 1 156 ? -2.297 40.602 74.128 1.00 16.06 156 GLU A N 1
ATOM 549 C CA . GLU A 1 156 ? -1.774 39.886 75.288 1.00 20.84 156 GLU A CA 1
ATOM 550 C C . GLU A 1 156 ? -1.336 38.489 74.857 1.00 20.60 156 GLU A C 1
ATOM 551 O O . GLU A 1 156 ? -0.264 38.017 75.232 1.00 18.37 156 GLU A O 1
ATOM 557 N N . TRP A 1 157 ? -2.159 37.832 74.054 1.00 14.67 157 TRP A N 1
ATOM 558 C CA . TRP A 1 157 ? -1.819 36.502 73.560 1.00 17.71 157 TRP A CA 1
ATOM 559 C C . TRP A 1 157 ? -0.485 36.515 72.822 1.00 20.72 157 TRP A C 1
ATOM 560 O O . TRP A 1 157 ? 0.336 35.602 72.993 1.00 18.17 157 TRP A O 1
ATOM 571 N N . LEU A 1 158 ? -0.264 37.551 72.011 1.00 18.18 158 LEU A N 1
ATOM 572 C CA . LEU A 1 158 ? 0.981 37.681 71.258 1.00 19.59 158 LEU A CA 1
ATOM 573 C C . LEU A 1 158 ? 2.175 37.956 72.142 1.00 20.17 158 LEU A C 1
ATOM 574 O O . LEU A 1 158 ? 3.309 37.839 71.692 1.00 25.73 158 LEU A O 1
ATOM 579 N N . GLY A 1 159 ? 1.932 38.345 73.391 1.00 17.00 159 GLY A N 1
ATOM 580 C CA . GLY A 1 159 ? 3.013 38.740 74.279 1.00 18.84 159 GLY A CA 1
ATOM 581 C C . GLY A 1 159 ? 3.428 40.197 74.162 1.00 20.43 159 GLY A C 1
ATOM 582 O O . GLY A 1 159 ? 4.495 40.597 74.628 1.00 19.26 159 GLY A O 1
ATOM 583 N N . VAL A 1 160 ? 2.574 41.007 73.547 1.00 16.21 160 VAL A N 1
ATOM 584 C CA . VAL A 1 160 ? 2.868 42.417 73.367 1.00 16.42 160 VAL A CA 1
ATOM 585 C C . VAL A 1 160 ? 2.483 43.164 74.643 1.00 16.17 160 VAL A C 1
ATOM 586 O O . VAL A 1 160 ? 1.398 42.961 75.181 1.00 19.57 160 VAL A O 1
ATOM 590 N N . GLU A 1 161 ? 3.401 43.985 75.132 1.00 14.38 161 GLU A N 1
ATOM 591 C CA . GLU A 1 161 ? 3.137 44.893 76.245 1.00 15.51 161 GLU A CA 1
ATOM 592 C C . GLU A 1 161 ? 3.066 46.312 75.710 1.00 19.94 161 GLU A C 1
ATOM 593 O O . GLU A 1 161 ? 3.771 46.662 74.761 1.00 16.17 161 GLU A O 1
ATOM 599 N N . TRP A 1 162 ? 2.230 47.148 76.315 1.00 15.71 162 TRP A N 1
ATOM 600 C CA . TRP A 1 162 ? 2.179 48.536 75.882 1.00 14.17 162 TRP A CA 1
ATOM 601 C C . TRP A 1 162 ? 1.939 49.470 77.064 1.00 17.01 162 TRP A C 1
ATOM 602 O O . TRP A 1 162 ? 1.777 48.990 78.195 1.00 17.71 162 TRP A O 1
ATOM 613 N N . ASP A 1 163 ? 1.943 50.777 76.813 1.00 14.18 163 ASP A N 1
ATOM 614 C CA . ASP A 1 163 ? 2.037 51.768 77.887 1.00 12.82 163 ASP A CA 1
ATOM 615 C C . ASP A 1 163 ? 0.833 52.697 78.027 1.00 16.40 163 ASP A C 1
ATOM 616 O O . ASP A 1 163 ? 0.643 53.310 79.076 1.00 15.38 163 ASP A O 1
ATOM 621 N N . GLU A 1 164 ? 0.049 52.819 76.963 1.00 14.43 164 GLU A N 1
ATOM 622 C CA . GLU A 1 164 ? -1.115 53.706 76.964 1.00 13.20 164 GLU A CA 1
ATOM 623 C C . GLU A 1 164 ? -2.110 53.155 75.983 1.00 14.81 164 GLU A C 1
ATOM 624 O O . GLU A 1 164 ? -1.722 52.590 74.951 1.00 15.07 164 GLU A O 1
ATOM 630 N N . THR A 1 165 ? -3.391 53.315 76.305 1.00 13.90 165 THR A N 1
ATOM 631 C CA . THR A 1 165 ? -4.459 52.937 75.384 1.00 14.91 165 THR A CA 1
ATOM 632 C C . THR A 1 165 ? -5.302 54.182 75.128 1.00 14.58 165 THR A C 1
ATOM 633 O O . THR A 1 165 ? -5.746 54.849 76.073 1.00 14.30 165 THR A O 1
ATOM 637 N N . VAL A 1 166 ? -5.509 54.493 73.850 1.00 12.90 166 VAL A N 1
ATOM 638 C CA . VAL A 1 166 ? -6.223 55.696 73.451 1.00 13.07 166 VAL A CA 1
ATOM 639 C C . VAL A 1 166 ? -7.294 55.256 72.465 1.00 15.94 166 VAL A C 1
ATOM 640 O O . VAL A 1 166 ? -7.038 54.399 71.624 1.00 15.62 166 VAL A O 1
ATOM 644 N N . ILE A 1 167 ? -8.504 55.794 72.594 1.00 14.34 167 ILE A N 1
ATOM 645 C CA . ILE A 1 167 ? -9.575 55.430 71.658 1.00 14.41 167 ILE A CA 1
ATOM 646 C C . ILE A 1 167 ? -10.011 56.687 70.900 1.00 14.04 167 ILE A C 1
ATOM 647 O O . ILE A 1 167 ? -10.351 57.701 71.500 1.00 15.07 167 ILE A O 1
ATOM 652 N N . GLN A 1 168 ? -9.972 56.649 69.574 1.00 12.74 168 GLN A N 1
ATOM 653 C CA . GLN A 1 168 ? -10.179 57.878 68.818 1.00 12.20 168 GLN A CA 1
ATOM 654 C C . GLN A 1 168 ? -11.570 58.487 68.972 1.00 12.94 168 GLN A C 1
ATOM 655 O O . GLN A 1 168 ? -11.710 59.707 68.911 1.00 13.84 168 GLN A O 1
ATOM 661 N N . SER A 1 169 ? -12.584 57.655 69.195 1.00 15.29 169 SER A N 1
ATOM 662 C CA . SER A 1 169 ? -13.927 58.210 69.328 1.00 16.65 169 SER A CA 1
ATOM 663 C C . SER A 1 169 ? -14.098 58.981 70.636 1.00 19.99 169 SER A C 1
ATOM 664 O O . SER A 1 169 ? -15.076 59.703 70.805 1.00 17.52 169 SER A O 1
ATOM 667 N N . ASP A 1 170 ? -13.131 58.862 71.546 1.00 15.04 170 ASP A N 1
ATOM 668 C CA . ASP A 1 170 ? -13.132 59.680 72.759 1.00 16.80 170 ASP A CA 1
ATOM 669 C C . ASP A 1 170 ? -12.519 61.049 72.501 1.00 17.85 170 ASP A C 1
ATOM 670 O O . ASP A 1 170 ? -12.519 61.917 73.384 1.00 16.79 170 ASP A O 1
ATOM 675 N N . ARG A 1 171 ? -11.969 61.234 71.303 1.00 14.76 171 ARG A N 1
ATOM 676 C CA . ARG A 1 171 ? -11.171 62.415 70.994 1.00 12.32 171 ARG A CA 1
ATOM 677 C C . ARG A 1 171 ? -11.816 63.373 70.000 1.00 15.41 171 ARG A C 1
ATOM 678 O O . ARG A 1 171 ? -11.142 64.243 69.451 1.00 15.12 171 ARG A O 1
ATOM 686 N N . MET A 1 172 ? -13.123 63.240 69.771 1.00 13.59 172 MET A N 1
ATOM 687 C CA . MET A 1 172 ? -13.754 64.081 68.743 1.00 16.25 172 MET A CA 1
ATOM 688 C C . MET A 1 172 ? -13.501 65.582 68.933 1.00 17.41 172 MET A C 1
ATOM 689 O O . MET A 1 172 ? -13.193 66.287 67.969 1.00 15.22 172 MET A O 1
ATOM 694 N N . GLU A 1 173 ? -13.625 66.091 70.163 1.00 13.67 173 GLU A N 1
ATOM 695 C CA . GLU A 1 173 ? -13.435 67.519 70.393 1.00 15.22 173 GLU A CA 1
ATOM 696 C C . GLU A 1 173 ? -12.003 67.949 70.115 1.00 14.32 173 GLU A C 1
ATOM 697 O O . GLU A 1 173 ? -11.741 69.103 69.783 1.00 15.68 173 GLU A O 1
ATOM 703 N N . THR A 1 174 ? -11.079 67.001 70.248 1.00 16.86 174 THR A N 1
ATOM 704 C CA . THR A 1 174 ? -9.690 67.282 69.926 1.00 11.35 174 THR A CA 1
ATOM 705 C C . THR A 1 174 ? -9.549 67.490 68.417 1.00 14.50 174 THR A C 1
ATOM 706 O O . THR A 1 174 ? -8.901 68.443 67.959 1.00 16.48 174 THR A O 1
ATOM 710 N N . TYR A 1 175 ? -10.158 66.598 67.635 1.00 14.06 175 TYR A N 1
ATOM 711 C CA . TYR A 1 175 ? -10.097 66.767 66.183 1.00 11.98 175 TYR A CA 1
ATOM 712 C C . TYR A 1 175 ? -10.782 68.058 65.756 1.00 16.70 175 TYR A C 1
ATOM 713 O O . TYR A 1 175 ? -10.354 68.691 64.802 1.00 14.82 175 TYR A O 1
ATOM 722 N N . TYR A 1 176 ? -11.863 68.428 66.438 1.00 13.34 176 TYR A N 1
ATOM 723 C CA . TYR A 1 176 ? -12.557 69.681 66.104 1.00 13.30 176 TYR A CA 1
ATOM 724 C C . TYR A 1 176 ? -11.691 70.889 66.453 1.00 17.21 176 TYR A C 1
ATOM 725 O O . TYR A 1 176 ? -11.597 71.838 65.680 1.00 17.26 176 TYR A O 1
ATOM 734 N N . GLU A 1 177 ? -11.058 70.839 67.622 1.00 15.57 177 GLU A N 1
ATOM 735 C CA . GLU A 1 177 ? -10.145 71.891 68.073 1.00 14.75 177 GLU A CA 1
ATOM 736 C C . GLU A 1 177 ? -9.042 72.117 67.049 1.00 14.38 177 GLU A C 1
ATOM 737 O O . GLU A 1 177 ? -8.737 73.268 66.663 1.00 18.25 177 GLU A O 1
ATOM 743 N N . TYR A 1 178 ? -8.436 71.026 66.597 1.00 17.25 178 TYR A N 1
ATOM 744 C CA . TYR A 1 178 ? -7.338 71.157 65.652 1.00 17.30 178 TYR A CA 1
ATOM 745 C C . TYR A 1 178 ? -7.794 71.454 64.231 1.00 14.86 178 TYR A C 1
ATOM 746 O O . TYR A 1 178 ? -7.024 71.972 63.450 1.00 17.05 178 TYR A O 1
ATOM 755 N N . THR A 1 179 ? -9.047 71.138 63.909 1.00 14.19 179 THR A N 1
ATOM 756 C CA . THR A 1 179 ? -9.623 71.619 62.647 1.00 12.59 179 THR A CA 1
ATOM 757 C C . THR A 1 179 ? -9.723 73.147 62.659 1.00 13.66 179 THR A C 1
ATOM 758 O O . THR A 1 179 ? -9.364 73.805 61.678 1.00 16.03 179 THR A O 1
ATOM 762 N N . GLU A 1 180 ? -10.245 73.699 63.751 1.00 14.13 180 GLU A N 1
ATOM 763 C CA . GLU A 1 180 ? -10.355 75.160 63.907 1.00 13.35 180 GLU A CA 1
ATOM 764 C C . GLU A 1 180 ? -8.973 75.821 63.865 1.00 17.90 180 GLU A C 1
ATOM 765 O O . GLU A 1 180 ? -8.790 76.858 63.235 1.00 20.31 180 GLU A O 1
ATOM 771 N N . LYS A 1 181 ? -7.990 75.201 64.511 1.00 15.70 181 LYS A N 1
ATOM 772 C CA . LYS A 1 181 ? -6.640 75.761 64.503 1.00 17.76 181 LYS A CA 1
ATOM 773 C C . LYS A 1 181 ? -6.037 75.722 63.106 1.00 20.24 181 LYS A C 1
ATOM 774 O O . LYS A 1 181 ? -5.370 76.675 62.680 1.00 19.63 181 LYS A O 1
ATOM 780 N N . LEU A 1 182 ? -6.276 74.629 62.389 1.00 17.41 182 LEU A N 1
ATOM 781 C CA . LEU A 1 182 ? -5.741 74.475 61.050 1.00 14.02 182 LEU A CA 1
ATOM 782 C C . LEU A 1 182 ? -6.345 75.529 60.119 1.00 18.52 182 LEU A C 1
ATOM 783 O O . LEU A 1 182 ? -5.655 76.106 59.288 1.00 19.25 182 LEU A O 1
ATOM 788 N N . ILE A 1 183 ? -7.650 75.741 60.242 1.00 15.89 183 ILE A N 1
ATOM 789 C CA . ILE A 1 183 ? -8.335 76.804 59.509 1.00 15.72 183 ILE A CA 1
ATOM 790 C C . ILE A 1 183 ? -7.800 78.200 59.862 1.00 18.65 183 ILE A C 1
ATOM 791 O O . ILE A 1 183 ? -7.596 79.032 58.974 1.00 20.72 183 ILE A O 1
ATOM 796 N N . GLU A 1 184 ? -7.553 78.456 61.144 1.00 18.96 184 GLU A N 1
ATOM 797 C CA . GLU A 1 184 ? -7.018 79.763 61.536 1.00 18.56 184 GLU A CA 1
ATOM 798 C C . GLU A 1 184 ? -5.631 79.999 60.964 1.00 22.42 184 GLU A C 1
ATOM 799 O O . GLU A 1 184 ? -5.273 81.131 60.606 1.00 23.07 184 GLU A O 1
ATOM 805 N N . ARG A 1 185 ? -4.852 78.931 60.867 1.00 19.07 185 ARG A N 1
ATOM 806 C CA . ARG A 1 185 ? -3.519 79.013 60.288 1.00 22.12 185 ARG A CA 1
ATOM 807 C C . ARG A 1 185 ? -3.539 79.036 58.764 1.00 21.50 185 ARG A C 1
ATOM 808 O O . ARG A 1 185 ? -2.489 79.048 58.135 1.00 24.95 185 ARG A O 1
ATOM 816 N N . GLY A 1 186 ? -4.729 79.023 58.173 1.00 17.95 186 GLY A N 1
ATOM 817 C CA . GLY A 1 186 ? -4.863 79.048 56.721 1.00 19.94 186 GLY A CA 1
ATOM 818 C C . GLY A 1 186 ? -4.505 77.767 55.994 1.00 22.91 186 GLY A C 1
ATOM 819 O O . GLY A 1 186 ? -4.133 77.788 54.820 1.00 21.13 186 GLY A O 1
ATOM 820 N N . GLY A 1 187 ? -4.631 76.636 56.684 1.00 18.37 187 GLY A N 1
ATOM 821 C CA . GLY A 1 187 ? -4.228 75.367 56.122 1.00 17.67 187 GLY A CA 1
ATOM 822 C C . GLY A 1 187 ? -5.369 74.458 55.725 1.00 16.81 187 GLY A C 1
ATOM 823 O O . GLY A 1 187 ? -5.147 73.337 55.285 1.00 19.33 187 GLY A O 1
ATOM 824 N N . ALA A 1 188 ? -6.591 74.953 55.870 1.00 15.35 188 ALA A N 1
ATOM 825 C CA . ALA A 1 188 ? -7.756 74.174 55.494 1.00 15.60 188 ALA A CA 1
ATOM 826 C C . ALA A 1 188 ? -8.925 75.085 55.200 1.00 19.89 188 ALA A C 1
ATOM 827 O O . ALA A 1 188 ? -8.908 76.266 55.548 1.00 19.27 188 ALA A O 1
ATOM 829 N N . TYR A 1 189 ? -9.934 74.531 54.539 1.00 17.51 189 TYR A N 1
ATOM 830 C CA . TYR A 1 189 ? -11.125 75.294 54.204 1.00 20.11 189 TYR A CA 1
ATOM 831 C C . TYR A 1 189 ? -12.333 74.386 54.139 1.00 18.65 189 TYR A C 1
ATOM 832 O O . TYR A 1 189 ? -12.186 73.168 53.986 1.00 16.58 189 TYR A O 1
ATOM 841 N N . VAL A 1 190 ? -13.525 74.970 54.284 1.00 19.20 190 VAL A N 1
ATOM 842 C CA . VAL A 1 190 ? -14.749 74.187 54.134 1.00 15.59 190 VAL A CA 1
ATOM 843 C C . VAL A 1 190 ? -15.280 74.300 52.718 1.00 20.61 190 VAL A C 1
ATOM 844 O O . VAL A 1 190 ? -15.654 75.388 52.268 1.00 22.46 190 VAL A O 1
ATOM 848 N N . CYS A 1 191 ? -15.310 73.169 52.027 1.00 17.92 191 CYS A N 1
ATOM 849 C CA . CYS A 1 191 ? -15.716 73.137 50.631 1.00 19.25 191 CYS A CA 1
ATOM 850 C C . CYS A 1 191 ? -17.136 72.623 50.506 1.00 20.12 191 CYS A C 1
ATOM 851 O O . CYS A 1 191 ? -17.455 71.511 50.939 1.00 23.94 191 CYS A O 1
ATOM 854 N N . THR A 1 192 ? -17.978 73.448 49.888 1.00 25.72 192 THR A N 1
ATOM 855 C CA . THR A 1 192 ? -19.381 73.129 49.676 1.00 32.38 192 THR A CA 1
ATOM 856 C C . THR A 1 192 ? -19.661 72.784 48.214 1.00 30.05 192 THR A C 1
ATOM 857 O O . THR A 1 192 ? -20.817 72.653 47.820 1.00 31.55 192 THR A O 1
ATOM 861 N N . CYS A 1 193 ? -18.604 72.650 47.414 1.00 26.44 193 CYS A N 1
ATOM 862 C CA . CYS A 1 193 ? -18.736 72.298 45.997 1.00 26.63 193 CYS A CA 1
ATOM 863 C C . CYS A 1 193 ? -19.317 70.909 45.824 1.00 30.28 193 CYS A C 1
ATOM 864 O O . CYS A 1 193 ? -19.128 70.045 46.670 1.00 29.19 193 CYS A O 1
ATOM 867 N N . ARG A 1 194 ? -20.012 70.693 44.714 1.00 31.98 194 ARG A N 1
ATOM 868 C CA . ARG A 1 194 ? -20.403 69.345 44.336 1.00 28.75 194 ARG A CA 1
ATOM 869 C C . ARG A 1 194 ? -19.117 68.591 44.028 1.00 30.02 194 ARG A C 1
ATOM 870 O O . ARG A 1 194 ? -18.277 69.081 43.274 1.00 28.02 194 ARG A O 1
ATOM 878 N N . PRO A 1 195 ? -18.950 67.404 44.622 1.00 25.76 195 PRO A N 1
ATOM 879 C CA . PRO A 1 195 ? -17.700 66.654 44.474 1.00 27.07 195 PRO A CA 1
ATOM 880 C C . PRO A 1 195 ? -17.177 66.512 43.038 1.00 29.07 195 PRO A C 1
ATOM 881 O O . PRO A 1 195 ? -15.971 66.632 42.847 1.00 28.87 195 PRO A O 1
ATOM 885 N N . GLU A 1 196 ? -18.039 66.256 42.057 1.00 29.68 196 GLU A N 1
ATOM 886 C CA . GLU A 1 196 ? -17.561 66.075 40.679 1.00 28.39 196 GLU A CA 1
ATOM 887 C C . GLU A 1 196 ? -17.085 67.382 40.052 1.00 28.97 196 GLU A C 1
ATOM 888 O O . GLU A 1 196 ? -16.142 67.396 39.252 1.00 31.90 196 GLU A O 1
ATOM 894 N N . GLU A 1 197 ? -17.739 68.481 40.410 1.00 29.99 197 GLU A N 1
ATOM 895 C CA . GLU A 1 197 ? -17.324 69.786 39.918 1.00 28.59 197 GLU A CA 1
ATOM 896 C C . GLU A 1 197 ? -15.993 70.185 40.554 1.00 40.10 197 GLU A C 1
ATOM 897 O O . GLU A 1 197 ? -15.117 70.739 39.886 1.00 30.45 197 GLU A O 1
ATOM 903 N N . PHE A 1 198 ? -15.837 69.886 41.842 1.00 28.90 198 PHE A N 1
ATOM 904 C CA . PHE A 1 198 ? -14.565 70.124 42.511 1.00 28.34 198 PHE A CA 1
ATOM 905 C C . PHE A 1 198 ? -13.451 69.303 41.878 1.00 32.50 198 PHE A C 1
ATOM 906 O O . PHE A 1 198 ? -12.336 69.789 41.679 1.00 28.90 198 PHE A O 1
ATOM 914 N N . ARG A 1 199 ? -13.748 68.043 41.574 1.00 27.95 199 ARG A N 1
ATOM 915 C CA . ARG A 1 199 ? -12.744 67.148 41.016 1.00 30.53 199 ARG A CA 1
ATOM 916 C C . ARG A 1 199 ? -12.242 67.664 39.670 1.00 29.11 199 ARG A C 1
ATOM 917 O O . ARG A 1 199 ? -11.046 67.600 39.374 1.00 31.29 199 ARG A O 1
ATOM 925 N N . GLU A 1 200 ? -13.159 68.181 38.860 1.00 29.03 200 GLU A N 1
ATOM 926 C CA . GLU A 1 200 ? -12.800 68.701 37.545 1.00 40.14 200 GLU A CA 1
ATOM 927 C C . GLU A 1 200 ? -11.820 69.872 37.672 1.00 49.19 200 GLU A C 1
ATOM 928 O O . GLU A 1 200 ? -10.855 69.976 36.912 1.00 37.00 200 GLU A O 1
ATOM 934 N N . LEU A 1 201 ? -12.068 70.745 38.643 1.00 36.77 201 LEU A N 1
ATOM 935 C CA . LEU A 1 201 ? -11.183 71.881 38.896 1.00 28.68 201 LEU A CA 1
ATOM 936 C C . LEU A 1 201 ? -9.842 71.385 39.410 1.00 33.96 201 LEU A C 1
ATOM 937 O O . LEU A 1 201 ? -8.785 71.779 38.911 1.00 32.94 201 LEU A O 1
ATOM 942 N N . LYS A 1 202 ? -9.900 70.509 40.410 1.00 29.43 202 LYS A N 1
ATOM 943 C CA . LYS A 1 202 ? -8.711 69.960 41.047 1.00 27.18 202 LYS A CA 1
ATOM 944 C C . LYS A 1 202 ? -7.763 69.306 40.045 1.00 31.95 202 LYS A C 1
ATOM 945 O O . LYS A 1 202 ? -6.554 69.508 40.105 1.00 35.02 202 LYS A O 1
ATOM 951 N N . ASN A 1 203 ? -8.316 68.508 39.135 1.00 32.96 203 ASN A N 1
ATOM 952 C CA . ASN A 1 203 ? -7.504 67.766 38.171 1.00 41.88 203 ASN A CA 1
ATOM 953 C C . ASN A 1 203 ? -6.812 68.667 37.159 1.00 48.63 203 ASN A C 1
ATOM 954 O O . ASN A 1 203 ? -5.851 68.255 36.507 1.00 49.30 203 ASN A O 1
ATOM 959 N N . ARG A 1 204 ? -7.312 69.892 37.030 1.00 36.31 204 ARG A N 1
ATOM 960 C CA . ARG A 1 204 ? -6.704 70.883 36.148 1.00 54.35 204 ARG A CA 1
ATOM 961 C C . ARG A 1 204 ? -5.924 71.933 36.939 1.00 55.79 204 ARG A C 1
ATOM 962 O O . ARG A 1 204 ? -5.528 72.964 36.391 1.00 50.29 204 ARG A O 1
ATOM 970 N N . GLY A 1 205 ? -5.717 71.675 38.229 1.00 42.81 205 GLY A N 1
ATOM 971 C CA . GLY A 1 205 ? -4.918 72.557 39.065 1.00 37.35 205 GLY A CA 1
ATOM 972 C C . GLY A 1 205 ? -5.562 73.898 39.365 1.00 37.55 205 GLY A C 1
ATOM 973 O O . GLY A 1 205 ? -4.875 74.884 39.645 1.00 44.19 205 GLY A O 1
ATOM 974 N N . GLU A 1 206 ? -6.888 73.941 39.315 1.00 38.23 206 GLU A N 1
ATOM 975 C CA . GLU A 1 206 ? -7.624 75.185 39.512 1.00 34.36 206 GLU A CA 1
ATOM 976 C C . GLU A 1 206 ? -8.352 75.174 40.852 1.00 42.22 206 GLU A C 1
ATOM 977 O O . GLU A 1 206 ? -8.915 74.152 41.249 1.00 34.66 206 GLU A O 1
ATOM 983 N N . ALA A 1 207 ? -8.334 76.309 41.545 1.00 41.19 207 ALA A N 1
ATOM 984 C CA . ALA A 1 207 ? -8.958 76.414 42.860 1.00 31.23 207 ALA A CA 1
ATOM 985 C C . ALA A 1 207 ? -10.450 76.702 42.767 1.00 45.94 207 ALA A C 1
ATOM 986 O O . ALA A 1 207 ? -10.902 77.434 41.885 1.00 37.55 207 ALA A O 1
ATOM 988 N N . CYS A 1 208 ? -11.215 76.118 43.683 1.00 35.08 208 CYS A N 1
ATOM 989 C CA . CYS A 1 208 ? -12.622 76.453 43.803 1.00 33.57 208 CYS A CA 1
ATOM 990 C C . CYS A 1 208 ? -12.722 77.746 44.596 1.00 42.88 208 CYS A C 1
ATOM 991 O O . CYS A 1 208 ? -11.733 78.216 45.164 1.00 29.43 208 CYS A O 1
ATOM 994 N N . HIS A 1 209 ? -13.915 78.322 44.629 1.00 25.66 209 HIS A N 1
ATOM 995 C CA . HIS A 1 209 ? -14.142 79.558 45.365 1.00 28.90 209 HIS A CA 1
ATOM 996 C C . HIS A 1 209 ? -13.876 79.405 46.864 1.00 28.26 209 HIS A C 1
ATOM 997 O O . HIS A 1 209 ? -13.412 80.337 47.517 1.00 31.07 209 HIS A O 1
ATOM 1004 N N . CYS A 1 210 ? -14.167 78.222 47.402 1.00 30.51 210 CYS A N 1
ATOM 1005 C CA . CYS A 1 210 ? -14.078 77.991 48.840 1.00 23.12 210 CYS A CA 1
ATOM 1006 C C . CYS A 1 210 ? -12.643 78.198 49.327 1.00 21.91 210 CYS A C 1
ATOM 1007 O O . CYS A 1 210 ? -12.409 78.598 50.472 1.00 25.61 210 CYS A O 1
ATOM 1010 N N . ARG A 1 211 ? -11.693 77.902 48.450 1.00 20.73 211 ARG A N 1
ATOM 1011 C CA . ARG A 1 211 ? -10.280 77.937 48.806 1.00 24.71 211 ARG A CA 1
ATOM 1012 C C . ARG A 1 211 ? -9.797 79.353 49.099 1.00 33.50 211 ARG A C 1
ATOM 1013 O O . ARG A 1 211 ? -8.733 79.534 49.689 1.00 26.90 211 ARG A O 1
ATOM 1021 N N . SER A 1 212 ? -10.581 80.351 48.694 1.00 28.49 212 SER A N 1
ATOM 1022 C CA . SER A 1 212 ? -10.193 81.747 48.886 1.00 24.91 212 SER A CA 1
ATOM 1023 C C . SER A 1 212 ? -10.823 82.387 50.121 1.00 30.22 212 SER A C 1
ATOM 1024 O O . SER A 1 212 ? -10.525 83.542 50.443 1.00 29.09 212 SER A O 1
ATOM 1027 N N . LEU A 1 213 ? -11.702 81.659 50.803 1.00 25.19 213 LEU A N 1
ATOM 1028 C CA . LEU A 1 213 ? -12.377 82.209 51.979 1.00 21.97 213 LEU A CA 1
ATOM 1029 C C . LEU A 1 213 ? -11.391 82.505 53.100 1.00 24.84 213 LEU A C 1
ATOM 1030 O O . LEU A 1 213 ? -10.355 81.839 53.228 1.00 28.68 213 LEU A O 1
ATOM 1035 N N . GLY A 1 214 ? -11.727 83.493 53.918 1.00 25.70 214 GLY A N 1
ATOM 1036 C CA . GLY A 1 214 ? -10.930 83.830 55.080 1.00 26.46 214 GLY A CA 1
ATOM 1037 C C . GLY A 1 214 ? -11.278 83.007 56.308 1.00 25.72 214 GLY A C 1
ATOM 1038 O O . GLY A 1 214 ? -12.180 82.167 56.288 1.00 24.39 214 GLY A O 1
ATOM 1039 N N . PHE A 1 215 ? -10.557 83.260 57.393 1.00 20.54 215 PHE A N 1
ATOM 1040 C CA . PHE A 1 215 ? -10.725 82.508 58.631 1.00 20.85 215 PHE A CA 1
ATOM 1041 C C . PHE A 1 215 ? -12.174 82.468 59.131 1.00 25.29 215 PHE A C 1
ATOM 1042 O O . PHE A 1 215 ? -12.753 81.393 59.310 1.00 23.64 215 PHE A O 1
ATOM 1050 N N . ARG A 1 216 ? -12.768 83.634 59.356 1.00 24.04 216 ARG A N 1
ATOM 1051 C CA . ARG A 1 216 ? -14.095 83.670 59.968 1.00 28.17 216 ARG A CA 1
ATOM 1052 C C . ARG A 1 216 ? -15.181 83.119 59.042 1.00 21.61 216 ARG A C 1
ATOM 1053 O O . ARG A 1 216 ? -16.130 82.491 59.513 1.00 24.76 216 ARG A O 1
ATOM 1061 N N . GLU A 1 217 ? -15.022 83.331 57.737 1.00 21.61 217 GLU A N 1
ATOM 1062 C CA . GLU A 1 217 ? -15.903 82.713 56.753 1.00 20.27 217 GLU A CA 1
ATOM 1063 C C . GLU A 1 217 ? -15.850 81.176 56.825 1.00 24.31 217 GLU A C 1
ATOM 1064 O O . GLU A 1 217 ? -16.888 80.508 56.868 1.00 21.23 217 GLU A O 1
ATOM 1070 N N . ASN A 1 218 ? -14.640 80.623 56.834 1.00 20.63 218 ASN A N 1
ATOM 1071 C CA . ASN A 1 218 ? -14.468 79.174 56.978 1.00 19.14 218 ASN A CA 1
ATOM 1072 C C . ASN A 1 218 ? -14.970 78.670 58.322 1.00 22.91 218 ASN A C 1
ATOM 1073 O O . ASN A 1 218 ? -15.533 77.583 58.408 1.00 21.17 218 ASN A O 1
ATOM 1078 N N . LEU A 1 219 ? -14.760 79.447 59.379 1.00 18.32 219 LEU A N 1
ATOM 1079 C CA . LEU A 1 219 ? -15.136 78.979 60.703 1.00 22.03 219 LEU A CA 1
ATOM 1080 C C . LEU A 1 219 ? -16.653 78.874 60.801 1.00 21.96 219 LEU A C 1
ATOM 1081 O O . LEU A 1 219 ? -17.187 77.955 61.418 1.00 21.21 219 LEU A O 1
ATOM 1086 N N . GLN A 1 220 ? -17.344 79.831 60.183 1.00 20.20 220 GLN A N 1
ATOM 1087 C CA . GLN A 1 220 ? -18.799 79.792 60.129 1.00 19.78 220 GLN A CA 1
ATOM 1088 C C . GLN A 1 220 ? -19.295 78.560 59.352 1.00 18.86 220 GLN A C 1
ATOM 1089 O O . GLN A 1 220 ? -20.221 77.881 59.789 1.00 20.21 220 GLN A O 1
ATOM 1095 N N . ARG A 1 221 ? -18.675 78.273 58.213 1.00 18.47 221 ARG A N 1
ATOM 1096 C CA . ARG A 1 221 ? -19.055 77.096 57.433 1.00 20.32 221 ARG A CA 1
ATOM 1097 C C . ARG A 1 221 ? -18.773 75.822 58.217 1.00 19.36 221 ARG A C 1
ATOM 1098 O O . ARG A 1 221 ? -19.529 74.851 58.140 1.00 18.90 221 ARG A O 1
ATOM 1106 N N . TRP A 1 222 ? -17.665 75.833 58.950 1.00 18.67 222 TRP A N 1
ATOM 1107 C CA . TRP A 1 222 ? -17.274 74.687 59.772 1.00 20.51 222 TRP A CA 1
ATOM 1108 C C . TRP A 1 222 ? -18.355 74.414 60.802 1.00 16.81 222 TRP A C 1
ATOM 1109 O O . TRP A 1 222 ? -18.813 73.277 60.954 1.00 17.58 222 TRP A O 1
ATOM 1120 N N . ARG A 1 223 ? -18.799 75.463 61.489 1.00 18.03 223 ARG A N 1
ATOM 1121 C CA . ARG A 1 223 ? -19.790 75.287 62.541 1.00 18.33 223 ARG A CA 1
ATOM 1122 C C . ARG A 1 223 ? -21.106 74.811 61.947 1.00 18.86 223 ARG A C 1
ATOM 1123 O O . ARG A 1 223 ? -21.841 74.026 62.557 1.00 21.18 223 ARG A O 1
ATOM 1131 N N . GLU A 1 224 ? -21.368 75.227 60.716 1.00 18.88 224 GLU A N 1
ATOM 1132 C CA . GLU A 1 224 ? -22.598 74.832 60.049 1.00 18.06 224 GLU A CA 1
ATOM 1133 C C . GLU A 1 224 ? -22.621 73.349 59.703 1.00 20.59 224 GLU A C 1
ATOM 1134 O O . GLU A 1 224 ? -23.691 72.739 59.659 1.00 20.28 224 GLU A O 1
ATOM 1140 N N . MET A 1 225 ? -21.447 72.765 59.472 1.00 17.75 225 MET A N 1
ATOM 1141 C CA . MET A 1 225 ? -21.373 71.345 59.113 1.00 17.93 225 MET A CA 1
ATOM 1142 C C . MET A 1 225 ? -22.063 70.456 60.133 1.00 16.33 225 MET A C 1
ATOM 1143 O O . MET A 1 225 ? -22.544 69.383 59.804 1.00 17.21 225 MET A O 1
ATOM 1148 N N . PHE A 1 226 ? -22.143 70.928 61.370 1.00 17.48 226 PHE A N 1
ATOM 1149 C CA . PHE A 1 226 ? -22.692 70.131 62.444 1.00 18.59 226 PHE A CA 1
ATOM 1150 C C . PHE A 1 226 ? -24.202 69.955 62.352 1.00 21.38 226 PHE A C 1
ATOM 1151 O O . PHE A 1 226 ? -24.776 69.139 63.081 1.00 25.10 226 PHE A O 1
ATOM 1159 N N . GLU A 1 227 ? -24.836 70.696 61.441 1.00 20.22 227 GLU A N 1
ATOM 1160 C CA . GLU A 1 227 ? -26.273 70.555 61.209 1.00 20.63 227 GLU A CA 1
ATOM 1161 C C . GLU A 1 227 ? -26.586 70.283 59.741 1.00 23.06 227 GLU A C 1
ATOM 1162 O O . GLU A 1 227 ? -27.731 70.439 59.298 1.00 28.27 227 GLU A O 1
ATOM 1168 N N . MET A 1 228 ? -25.572 69.891 58.982 1.00 21.62 228 MET A N 1
ATOM 1169 C CA . MET A 1 228 ? -25.772 69.612 57.561 1.00 21.10 228 MET A CA 1
ATOM 1170 C C . MET A 1 228 ? -25.910 68.119 57.309 1.00 20.92 228 MET A C 1
ATOM 1171 O O . MET A 1 228 ? -25.640 67.300 58.185 1.00 20.90 228 MET A O 1
ATOM 1176 N N . LYS A 1 229 ? -26.340 67.771 56.103 1.00 22.16 229 LYS A N 1
ATOM 1177 C CA . LYS A 1 229 ? -26.577 66.371 55.786 1.00 19.00 229 LYS A CA 1
ATOM 1178 C C . LYS A 1 229 ? -25.312 65.638 55.344 1.00 16.54 229 LYS A C 1
ATOM 1179 O O . LYS A 1 229 ? -24.342 66.248 54.908 1.00 21.13 229 LYS A O 1
ATOM 1185 N N . GLU A 1 230 ? -25.335 64.319 55.487 1.00 17.86 230 GLU A N 1
ATOM 1186 C CA . GLU A 1 230 ? -24.220 63.480 55.078 1.00 20.09 230 GLU A CA 1
ATOM 1187 C C . GLU A 1 230 ? -23.803 63.794 53.648 1.00 22.23 230 GLU A C 1
ATOM 1188 O O . GLU A 1 230 ? -24.645 63.917 52.756 1.00 21.12 230 GLU A O 1
ATOM 1194 N N . GLY A 1 231 ? -22.501 63.952 53.434 1.00 21.84 231 GLY A N 1
ATOM 1195 C CA . GLY A 1 231 ? -21.972 64.207 52.101 1.00 24.89 231 GLY A CA 1
ATOM 1196 C C . GLY A 1 231 ? -22.112 65.615 51.519 1.00 22.52 231 GLY A C 1
ATOM 1197 O O . GLY A 1 231 ? -21.684 65.859 50.391 1.00 24.68 231 GLY A O 1
ATOM 1198 N N . SER A 1 232 ? -22.669 66.558 52.275 1.00 19.94 232 SER A N 1
ATOM 1199 C CA . SER A 1 232 ? -22.984 67.879 51.729 1.00 23.67 232 SER A CA 1
ATOM 1200 C C . SER A 1 232 ? -21.847 68.902 51.792 1.00 27.11 232 SER A C 1
ATOM 1201 O O . SER A 1 232 ? -21.887 69.917 51.106 1.00 25.50 232 SER A O 1
ATOM 1204 N N . ALA A 1 233 ? -20.853 68.650 52.631 1.00 24.35 233 ALA A N 1
ATOM 1205 C CA . ALA A 1 233 ? -19.728 69.570 52.757 1.00 18.42 233 ALA A CA 1
ATOM 1206 C C . ALA A 1 233 ? -18.579 68.793 53.383 1.00 17.25 233 ALA A C 1
ATOM 1207 O O . ALA A 1 233 ? -18.806 67.854 54.135 1.00 18.21 233 ALA A O 1
ATOM 1209 N N . VAL A 1 234 ? -17.354 69.188 53.058 1.00 17.24 234 VAL A N 1
ATOM 1210 C CA . VAL A 1 234 ? -16.170 68.568 53.650 1.00 17.21 234 VAL A CA 1
ATOM 1211 C C . VAL A 1 234 ? -15.176 69.654 54.051 1.00 16.18 234 VAL A C 1
ATOM 1212 O O . VAL A 1 234 ? -15.235 70.787 53.554 1.00 18.41 234 VAL A O 1
ATOM 1216 N N . VAL A 1 235 ? -14.288 69.328 54.982 1.00 15.75 235 VAL A N 1
ATOM 1217 C CA . VAL A 1 235 ? -13.096 70.137 55.188 1.00 13.25 235 VAL A CA 1
ATOM 1218 C C . VAL A 1 235 ? -11.965 69.553 54.351 1.00 14.95 235 VAL A C 1
ATOM 1219 O O . VAL A 1 235 ? -11.740 68.333 54.362 1.00 16.32 235 VAL A O 1
ATOM 1223 N N . ARG A 1 236 ? -11.276 70.421 53.613 1.00 14.51 236 ARG A N 1
ATOM 1224 C CA . ARG A 1 236 ? -10.131 70.025 52.793 1.00 13.96 236 ARG A CA 1
ATOM 1225 C C . ARG A 1 236 ? -8.861 70.687 53.292 1.00 13.83 236 ARG A C 1
ATOM 1226 O O . ARG A 1 236 ? -8.868 71.856 53.652 1.00 17.35 236 ARG A O 1
ATOM 1234 N N . VAL A 1 237 ? -7.780 69.918 53.338 1.00 18.25 237 VAL A N 1
ATOM 1235 C CA . VAL A 1 237 ? -6.491 70.461 53.730 1.00 15.56 237 VAL A CA 1
ATOM 1236 C C . VAL A 1 237 ? -5.900 71.149 52.506 1.00 20.12 237 VAL A C 1
ATOM 1237 O O . VAL A 1 237 ? -5.909 70.583 51.422 1.00 23.92 237 VAL A O 1
ATOM 1241 N N . LYS A 1 238 ? -5.382 72.361 52.666 1.00 18.89 238 LYS A N 1
ATOM 1242 C CA . LYS A 1 238 ? -4.748 73.015 51.529 1.00 20.87 238 LYS A CA 1
ATOM 1243 C C . LYS A 1 238 ? -3.386 72.382 51.303 1.00 24.05 238 LYS A C 1
ATOM 1244 O O . LYS A 1 238 ? -2.534 72.414 52.186 1.00 26.64 238 LYS A O 1
ATOM 1250 N N . THR A 1 239 ? -3.188 71.783 50.131 1.00 23.74 239 THR A N 1
ATOM 1251 C CA . THR A 1 239 ? -1.885 71.234 49.782 1.00 21.19 239 THR A CA 1
ATOM 1252 C C . THR A 1 239 ? -1.364 71.938 48.536 1.00 24.45 239 THR A C 1
ATOM 1253 O O . THR A 1 239 ? -1.145 73.140 48.563 1.00 30.11 239 THR A O 1
ATOM 1257 N N . ASP A 1 240 ? -1.168 71.187 47.462 1.00 25.85 240 ASP A N 1
ATOM 1258 C CA . ASP A 1 240 ? -0.696 71.737 46.197 1.00 29.36 240 ASP A CA 1
ATOM 1259 C C . ASP A 1 240 ? -1.665 71.276 45.125 1.00 30.87 240 ASP A C 1
ATOM 1260 O O . ASP A 1 240 ? -1.772 70.082 44.866 1.00 29.78 240 ASP A O 1
ATOM 1265 N N . LEU A 1 241 ? -2.389 72.212 44.514 1.00 27.95 241 LEU A N 1
ATOM 1266 C CA . LEU A 1 241 ? -3.366 71.831 43.496 1.00 35.05 241 LEU A CA 1
ATOM 1267 C C . LEU A 1 241 ? -2.694 71.311 42.227 1.00 38.18 241 LEU A C 1
ATOM 1268 O O . LEU A 1 241 ? -3.350 70.741 41.358 1.00 30.93 241 LEU A O 1
ATOM 1273 N N . ASN A 1 242 ? -1.385 71.503 42.127 1.00 36.85 242 ASN A N 1
ATOM 1274 C CA . ASN A 1 242 ? -0.643 70.995 40.982 1.00 40.11 242 ASN A CA 1
ATOM 1275 C C . ASN A 1 242 ? 0.226 69.787 41.308 1.00 47.21 242 ASN A C 1
ATOM 1276 O O . ASN A 1 242 ? 1.144 69.457 40.558 1.00 37.67 242 ASN A O 1
ATOM 1281 N N . HIS A 1 243 ? -0.067 69.128 42.424 1.00 35.61 243 HIS A N 1
ATOM 1282 C CA . HIS A 1 243 ? 0.707 67.967 42.841 1.00 30.01 243 HIS A CA 1
ATOM 1283 C C . HIS A 1 243 ? 0.664 66.874 41.775 1.00 29.44 243 HIS A C 1
ATOM 1284 O O . HIS A 1 243 ? -0.401 66.565 41.240 1.00 36.05 243 HIS A O 1
ATOM 1291 N N . PRO A 1 244 ? 1.827 66.279 41.472 1.00 42.94 244 PRO A N 1
ATOM 1292 C CA . PRO A 1 244 ? 1.925 65.160 40.530 1.00 46.34 244 PRO A CA 1
ATOM 1293 C C . PRO A 1 244 ? 0.914 64.052 40.831 1.00 48.50 244 PRO A C 1
ATOM 1294 O O . PRO A 1 244 ? 0.405 63.416 39.909 1.00 45.92 244 PRO A O 1
ATOM 1298 N N . ASN A 1 245 ? 0.631 63.821 42.109 1.00 34.54 245 ASN A N 1
ATOM 1299 C CA . ASN A 1 245 ? -0.361 62.827 42.511 1.00 33.99 245 ASN A CA 1
ATOM 1300 C C . ASN A 1 245 ? -1.699 63.480 42.865 1.00 39.62 245 ASN A C 1
ATOM 1301 O O . ASN A 1 245 ? -1.839 64.101 43.919 1.00 36.55 245 ASN A O 1
ATOM 1306 N N . PRO A 1 246 ? -2.697 63.325 41.988 1.00 39.95 246 PRO A N 1
ATOM 1307 C CA . PRO A 1 246 ? -3.991 64.008 42.120 1.00 32.44 246 PRO A CA 1
ATOM 1308 C C . PRO A 1 246 ? -4.680 63.745 43.461 1.00 36.31 246 PRO A C 1
ATOM 1309 O O . PRO A 1 246 ? -5.427 64.602 43.938 1.00 28.78 246 PRO A O 1
ATOM 1313 N N . ALA A 1 247 ? -4.435 62.579 44.052 1.00 31.04 247 ALA A N 1
ATOM 1314 C CA . ALA A 1 247 ? -5.077 62.208 45.311 1.00 31.05 247 ALA A CA 1
ATOM 1315 C C . ALA A 1 247 ? -4.606 63.078 46.472 1.00 36.92 247 ALA A C 1
ATOM 1316 O O . ALA A 1 247 ? -5.324 63.261 47.455 1.00 31.43 247 ALA A O 1
ATOM 1318 N N . ILE A 1 248 ? -3.394 63.607 46.357 1.00 31.31 248 ILE A N 1
ATOM 1319 C CA . ILE A 1 248 ? -2.826 64.429 47.421 1.00 34.46 248 ILE A CA 1
ATOM 1320 C C . ILE A 1 248 ? -3.338 65.876 47.351 1.00 29.08 248 ILE A C 1
ATOM 1321 O O . ILE A 1 248 ? -3.212 66.650 48.312 1.00 24.82 248 ILE A O 1
ATOM 1326 N N . ARG A 1 249 ? -3.939 66.231 46.219 1.00 24.72 249 ARG A N 1
ATOM 1327 C CA . ARG A 1 249 ? -4.461 67.578 46.003 1.00 25.88 249 ARG A CA 1
ATOM 1328 C C . ARG A 1 249 ? -5.659 67.909 46.901 1.00 21.60 249 ARG A C 1
ATOM 1329 O O . ARG A 1 249 ? -6.723 67.305 46.780 1.00 26.07 249 ARG A O 1
ATOM 1337 N N . ASP A 1 250 ? -5.465 68.866 47.804 1.00 21.94 250 ASP A N 1
ATOM 1338 C CA . ASP A 1 250 ? -6.494 69.292 48.765 1.00 22.72 250 ASP A CA 1
ATOM 1339 C C . ASP A 1 250 ? -7.379 68.161 49.305 1.00 24.56 250 ASP A C 1
ATOM 1340 O O . ASP A 1 250 ? -8.602 68.172 49.144 1.00 21.32 250 ASP A O 1
ATOM 1345 N N . TRP A 1 251 ? -6.752 67.208 49.982 1.00 17.98 251 TRP A N 1
ATOM 1346 C CA . TRP A 1 251 ? -7.451 66.028 50.459 1.00 16.48 251 TRP A CA 1
ATOM 1347 C C . TRP A 1 251 ? -8.393 66.333 51.628 1.00 19.38 251 TRP A C 1
ATOM 1348 O O . TRP A 1 251 ? -8.218 67.320 52.352 1.00 19.65 251 TRP A O 1
ATOM 1359 N N . VAL A 1 252 ? -9.392 65.472 51.799 1.00 17.22 252 VAL A N 1
ATOM 1360 C CA . VAL A 1 252 ? -10.453 65.675 52.784 1.00 16.78 252 VAL A CA 1
ATOM 1361 C C . VAL A 1 252 ? -10.058 65.240 54.197 1.00 14.87 252 VAL A C 1
ATOM 1362 O O . VAL A 1 252 ? -9.651 64.094 54.420 1.00 16.00 252 VAL A O 1
ATOM 1366 N N . SER A 1 253 ? -10.189 66.162 55.149 1.00 15.46 253 SER A N 1
ATOM 1367 C CA . SER A 1 253 ? -9.866 65.881 56.547 1.00 14.88 253 SER A CA 1
ATOM 1368 C C . SER A 1 253 ? -11.082 65.617 57.421 1.00 17.31 253 SER A C 1
ATOM 1369 O O . SER A 1 253 ? -10.962 64.953 58.452 1.00 15.35 253 SER A O 1
ATOM 1372 N N . MET A 1 254 ? -12.240 66.160 57.047 1.00 15.15 254 MET A N 1
ATOM 1373 C CA . MET A 1 254 ? -13.474 65.978 57.835 1.00 15.86 254 MET A CA 1
ATOM 1374 C C . MET A 1 254 ? -14.663 65.774 56.919 1.00 16.42 254 MET A C 1
ATOM 1375 O O . MET A 1 254 ? -14.787 66.476 55.910 1.00 16.29 254 MET A O 1
ATOM 1380 N N . ARG A 1 255 ? -15.548 64.848 57.293 1.00 14.85 255 ARG A N 1
ATOM 1381 C CA A ARG A 1 255 ? -16.769 64.563 56.539 0.44 15.24 255 ARG A CA 1
ATOM 1382 C CA B ARG A 1 255 ? -16.769 64.601 56.532 0.56 15.27 255 ARG A CA 1
ATOM 1383 C C . ARG A 1 255 ? -17.966 64.499 57.461 1.00 17.53 255 ARG A C 1
ATOM 1384 O O . ARG A 1 255 ? -17.812 64.362 58.670 1.00 18.06 255 ARG A O 1
ATOM 1399 N N . ILE A 1 256 ? -19.160 64.564 56.880 1.00 17.26 256 ILE A N 1
ATOM 1400 C CA . ILE A 1 256 ? -20.385 64.441 57.654 1.00 15.88 256 ILE A CA 1
ATOM 1401 C C . ILE A 1 256 ? -20.946 63.041 57.429 1.00 18.73 256 ILE A C 1
ATOM 1402 O O . ILE A 1 256 ? -21.090 62.620 56.286 1.00 17.58 256 ILE A O 1
ATOM 1407 N N . VAL A 1 257 ? -21.236 62.323 58.513 1.00 18.26 257 VAL A N 1
ATOM 1408 C CA . VAL A 1 257 ? -21.785 60.969 58.430 1.00 16.77 257 VAL A CA 1
ATOM 1409 C C . VAL A 1 257 ? -22.955 60.877 59.385 1.00 23.76 257 VAL A C 1
ATOM 1410 O O . VAL A 1 257 ? -22.806 61.142 60.581 1.00 23.29 257 VAL A O 1
ATOM 1414 N N . GLU A 1 258 ? -24.123 60.512 58.869 1.00 21.58 258 GLU A N 1
ATOM 1415 C CA . GLU A 1 258 ? -25.288 60.397 59.734 1.00 20.67 258 GLU A CA 1
ATOM 1416 C C . GLU A 1 258 ? -25.529 58.939 60.054 1.00 32.91 258 GLU A C 1
ATOM 1417 O O . GLU A 1 258 ? -26.255 58.245 59.347 1.00 26.42 258 GLU A O 1
ATOM 1423 N N . ALA A 1 259 ? -24.887 58.466 61.111 1.00 28.81 259 ALA A N 1
ATOM 1424 C CA . ALA A 1 259 ? -24.982 57.062 61.482 1.00 21.25 259 ALA A CA 1
ATOM 1425 C C . ALA 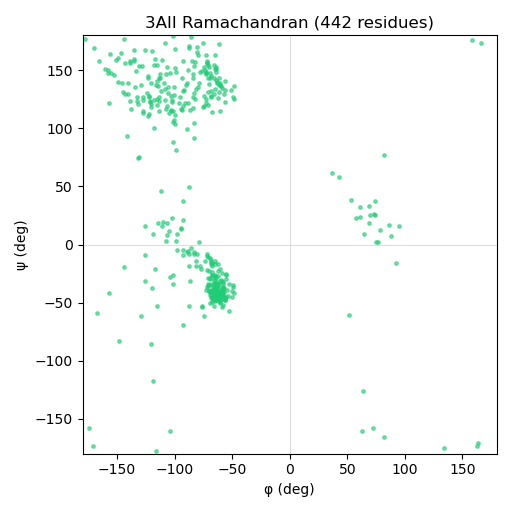A 1 259 ? -24.706 56.907 62.967 1.00 30.39 259 ALA A C 1
ATOM 1426 O O . ALA A 1 259 ? -23.924 57.657 63.537 1.00 33.72 259 ALA A O 1
ATOM 1428 N N . GLU A 1 260 ? -25.352 55.931 63.590 1.00 23.70 260 GLU A N 1
ATOM 1429 C CA . GLU A 1 260 ? -25.099 55.632 64.986 1.00 29.20 260 GLU A CA 1
ATOM 1430 C C . GLU A 1 260 ? -23.740 54.963 65.143 1.00 27.14 260 GLU A C 1
ATOM 1431 O O . GLU A 1 260 ? -23.452 53.955 64.497 1.00 32.13 260 GLU A O 1
ATOM 1437 N N . HIS A 1 261 ? -22.904 55.535 66.000 1.00 22.63 261 HIS A N 1
ATOM 1438 C CA . HIS A 1 261 ? -21.638 54.921 66.370 1.00 21.92 261 HIS A CA 1
ATOM 1439 C C . HIS A 1 261 ? -21.908 54.025 67.571 1.00 24.85 261 HIS A C 1
ATOM 1440 O O . HIS A 1 261 ? -22.651 54.414 68.467 1.00 26.40 261 HIS A O 1
ATOM 1447 N N . PRO A 1 262 ? -21.298 52.838 67.604 1.00 24.66 262 PRO A N 1
ATOM 1448 C CA . PRO A 1 262 ? -21.603 51.907 68.697 1.00 30.77 262 PRO A CA 1
ATOM 1449 C C . PRO A 1 262 ? -21.128 52.377 70.069 1.00 39.82 262 PRO A C 1
ATOM 1450 O O . PRO A 1 262 ? -21.714 51.977 71.075 1.00 40.18 262 PRO A O 1
ATOM 1454 N N . ARG A 1 263 ? -20.091 53.206 70.115 1.00 27.43 263 ARG A N 1
ATOM 1455 C CA . ARG A 1 263 ? -19.661 53.817 71.377 1.00 27.67 263 ARG A CA 1
ATOM 1456 C C . ARG A 1 263 ? -20.369 55.120 71.710 1.00 31.51 263 ARG A C 1
ATOM 1457 O O . ARG A 1 263 ? -20.905 55.288 72.805 1.00 40.34 263 ARG A O 1
ATOM 1465 N N . THR A 1 264 ? -20.345 56.057 70.773 1.00 24.21 264 THR A N 1
ATOM 1466 C CA . THR A 1 264 ? -20.803 57.413 71.034 1.00 27.18 264 THR A CA 1
ATOM 1467 C C . THR A 1 264 ? -22.227 57.676 70.542 1.00 21.96 264 THR A C 1
ATOM 1468 O O . THR A 1 264 ? -22.724 58.791 70.645 1.00 26.32 264 THR A O 1
ATOM 1472 N N . GLY A 1 265 ? -22.876 56.649 70.003 1.00 28.14 265 GLY A N 1
ATOM 1473 C CA . GLY A 1 265 ? -24.264 56.782 69.586 1.00 35.08 265 GLY A CA 1
ATOM 1474 C C . GLY A 1 265 ? -24.466 57.782 68.465 1.00 29.02 265 GLY A C 1
ATOM 1475 O O . GLY A 1 265 ? -23.817 57.689 67.426 1.00 31.69 265 GLY A O 1
ATOM 1476 N N . THR A 1 266 ? -25.361 58.746 68.677 1.00 27.75 266 THR A N 1
ATOM 1477 C CA . THR A 1 266 ? -25.628 59.776 67.677 1.00 35.15 266 THR A CA 1
ATOM 1478 C C . THR A 1 266 ? -25.121 61.143 68.123 1.00 31.83 266 THR A C 1
ATOM 1479 O O . THR A 1 266 ? -25.542 62.180 67.608 1.00 30.40 266 THR A O 1
ATOM 1483 N N . ARG A 1 267 ? -24.205 61.144 69.082 1.00 25.98 267 ARG A N 1
ATOM 1484 C CA . ARG A 1 267 ? -23.617 62.390 69.561 1.00 24.32 267 ARG A CA 1
ATOM 1485 C C . ARG A 1 267 ? -22.946 63.206 68.459 1.00 24.90 267 ARG A C 1
ATOM 1486 O O . ARG A 1 267 ? -23.012 64.436 68.454 1.00 26.62 267 ARG A O 1
ATOM 1494 N N . TYR A 1 268 ? -22.297 62.520 67.525 1.00 23.86 268 TYR A N 1
ATOM 1495 C CA . TYR A 1 268 ? -21.486 63.201 66.523 1.00 23.72 268 TYR A CA 1
ATOM 1496 C C . TYR A 1 268 ? -21.939 62.862 65.116 1.00 19.47 268 TYR A C 1
ATOM 1497 O O . TYR A 1 268 ? -22.350 61.737 64.843 1.00 21.47 268 TYR A O 1
ATOM 1506 N N . ARG A 1 269 ? -21.841 63.838 64.224 1.00 20.81 269 ARG A N 1
ATOM 1507 C CA . ARG A 1 269 ? -22.045 63.568 62.807 1.00 21.60 269 ARG A CA 1
ATOM 1508 C C . ARG A 1 269 ? -20.860 64.044 61.982 1.00 21.30 269 ARG A C 1
ATOM 1509 O O . ARG A 1 269 ? -20.780 63.767 60.796 1.00 24.13 269 ARG A O 1
ATOM 1517 N N . VAL A 1 270 ? -19.933 64.771 62.596 1.00 16.07 270 VAL A N 1
ATOM 1518 C CA . VAL A 1 270 ? -18.782 65.243 61.830 1.00 13.30 270 VAL A CA 1
ATOM 1519 C C . VAL A 1 270 ? -17.575 64.409 62.249 1.00 16.34 270 VAL A C 1
ATOM 1520 O O . VAL A 1 270 ? -17.201 64.411 63.428 1.00 17.89 270 VAL A O 1
ATOM 1524 N N . TYR A 1 271 ? -16.987 63.689 61.290 1.00 14.42 271 TYR A N 1
ATOM 1525 C CA . TYR A 1 271 ? -15.940 62.701 61.588 1.00 11.70 271 TYR A CA 1
ATOM 1526 C C . TYR A 1 271 ? -14.651 62.985 60.829 1.00 13.92 271 TYR A C 1
ATOM 1527 O O . TYR A 1 271 ? -14.686 63.405 59.668 1.00 16.04 271 TYR A O 1
ATOM 1536 N N . PRO A 1 272 ? -13.500 62.735 61.470 1.00 12.80 272 PRO A N 1
ATOM 1537 C CA . PRO A 1 272 ? -12.224 62.928 60.782 1.00 13.62 272 PRO A CA 1
ATOM 1538 C C . PRO A 1 272 ? -11.927 61.775 59.839 1.00 15.77 272 PRO A C 1
ATOM 1539 O O . PRO A 1 272 ? -12.326 60.616 60.075 1.00 14.32 272 PRO A O 1
ATOM 1543 N N . MET A 1 273 ? -11.233 62.104 58.757 1.00 14.97 273 MET A N 1
ATOM 1544 C CA . MET A 1 273 ? -10.641 61.096 57.896 1.00 16.67 273 MET A CA 1
ATOM 1545 C C . MET A 1 273 ? -9.312 60.665 58.483 1.00 14.68 273 MET A C 1
ATOM 1546 O O . MET A 1 273 ? -8.667 61.424 59.234 1.00 14.93 273 MET A O 1
ATOM 1551 N N . MET A 1 274 ? -8.928 59.433 58.150 1.00 16.01 274 MET A N 1
ATOM 1552 C CA A MET A 1 274 ? -7.767 58.788 58.746 0.59 17.00 274 MET A CA 1
ATOM 1553 C CA B MET A 1 274 ? -7.745 58.781 58.718 0.41 17.01 274 MET A CA 1
ATOM 1554 C C . MET A 1 274 ? -6.495 59.653 58.735 1.00 15.34 274 MET A C 1
ATOM 1555 O O . MET A 1 274 ? -5.809 59.777 59.756 1.00 16.51 274 MET A O 1
ATOM 1564 N N . ASN A 1 275 ? -6.165 60.250 57.597 1.00 14.27 275 ASN A N 1
ATOM 1565 C CA . ASN A 1 275 ? -4.919 61.000 57.534 1.00 13.36 275 ASN A CA 1
ATOM 1566 C C . ASN A 1 275 ? -4.866 62.215 58.456 1.00 15.84 275 ASN A C 1
ATOM 1567 O O . ASN A 1 275 ? -3.788 62.617 58.884 1.00 18.01 275 ASN A O 1
ATOM 1572 N N . PHE A 1 276 ? -6.027 62.796 58.759 1.00 12.78 276 PHE A N 1
ATOM 1573 C CA . PHE A 1 276 ? -6.093 63.901 59.698 1.00 14.44 276 PHE A CA 1
ATOM 1574 C C . PHE A 1 276 ? -5.965 63.402 61.138 1.00 13.78 276 PHE A C 1
ATOM 1575 O O . PHE A 1 276 ? -5.141 63.903 61.909 1.00 15.79 276 PHE A O 1
ATOM 1583 N N . SER A 1 277 ? -6.808 62.452 61.526 1.00 14.02 277 SER A N 1
ATOM 1584 C CA . SER A 1 277 ? -6.784 61.989 62.911 1.00 13.05 277 SER A CA 1
ATOM 1585 C C . SER A 1 277 ? -5.457 61.323 63.264 1.00 16.37 277 SER A C 1
ATOM 1586 O O . SER A 1 277 ? -4.970 61.493 64.378 1.00 16.76 277 SER A O 1
ATOM 1589 N N . VAL A 1 278 ? -4.859 60.615 62.306 1.00 15.85 278 VAL A N 1
ATOM 1590 C CA . VAL A 1 278 ? -3.571 59.947 62.551 1.00 17.41 278 VAL A CA 1
ATOM 1591 C C . VAL A 1 278 ? -2.475 60.991 62.824 1.00 16.50 278 VAL A C 1
ATOM 1592 O O . VAL A 1 278 ? -1.713 60.884 63.793 1.00 18.22 278 VAL A O 1
ATOM 1596 N N . ALA A 1 279 ? -2.395 62.007 61.974 1.00 15.24 279 ALA A N 1
ATOM 1597 C CA . ALA A 1 279 ? -1.387 63.052 62.148 1.00 15.94 279 ALA A CA 1
ATOM 1598 C C . ALA A 1 279 ? -1.570 63.795 63.458 1.00 15.93 279 ALA A C 1
ATOM 1599 O O . ALA A 1 279 ? -0.611 64.021 64.192 1.00 18.79 279 ALA A O 1
ATOM 1601 N N . VAL A 1 280 ? -2.803 64.199 63.754 1.00 14.19 280 VAL A N 1
ATOM 1602 C CA . VAL A 1 280 ? -3.069 64.908 64.998 1.00 14.82 280 VAL A CA 1
ATOM 1603 C C . VAL A 1 280 ? -2.682 64.047 66.218 1.00 16.26 280 VAL A C 1
ATOM 1604 O O . VAL A 1 280 ? -2.035 64.529 67.168 1.00 17.36 280 VAL A O 1
ATOM 1608 N N . ASP A 1 281 ? -3.070 62.778 66.191 1.00 15.02 281 ASP A N 1
ATOM 1609 C CA . ASP A 1 281 ? -2.808 61.898 67.329 1.00 11.75 281 ASP A CA 1
ATOM 1610 C C . ASP A 1 281 ? -1.339 61.516 67.435 1.00 16.68 281 ASP A C 1
ATOM 1611 O O . ASP A 1 281 ? -0.797 61.471 68.539 1.00 16.93 281 ASP A O 1
ATOM 1616 N N . ASP A 1 282 ? -0.685 61.273 66.306 1.00 15.04 282 ASP A N 1
ATOM 1617 C CA . ASP A 1 282 ? 0.751 60.987 66.357 1.00 16.22 282 ASP A CA 1
ATOM 1618 C C . ASP A 1 282 ? 1.477 62.166 67.000 1.00 21.43 282 ASP A C 1
ATOM 1619 O O . ASP A 1 282 ? 2.378 61.983 67.820 1.00 17.12 282 ASP A O 1
ATOM 1624 N N . HIS A 1 283 ? 1.090 63.385 66.642 1.00 14.56 283 HIS A N 1
ATOM 1625 C CA . HIS A 1 283 ? 1.771 64.542 67.212 1.00 15.56 283 HIS A CA 1
ATOM 1626 C C . HIS A 1 283 ? 1.457 64.699 68.682 1.00 18.69 283 HIS A C 1
ATOM 1627 O O . HIS A 1 283 ? 2.357 64.853 69.501 1.00 16.68 283 HIS A O 1
ATOM 1634 N N . LEU A 1 284 ? 0.175 64.669 69.031 1.00 14.34 284 LEU A N 1
ATOM 1635 C CA . LEU A 1 284 ? -0.188 64.977 70.417 1.00 15.70 284 LEU A CA 1
ATOM 1636 C C . LEU A 1 284 ? 0.262 63.912 71.405 1.00 18.10 284 LEU A C 1
ATOM 1637 O O . LEU A 1 284 ? 0.546 64.233 72.573 1.00 20.98 284 LEU A O 1
ATOM 1642 N N . LEU A 1 285 ? 0.332 62.664 70.951 1.00 16.07 285 LEU A N 1
ATOM 1643 C CA . LEU A 1 285 ? 0.741 61.560 71.815 1.00 15.58 285 LEU A CA 1
ATOM 1644 C C . LEU A 1 285 ? 2.247 61.414 71.844 1.00 17.54 285 LEU A C 1
ATOM 1645 O O . LEU A 1 285 ? 2.766 60.560 72.553 1.00 19.62 285 LEU A O 1
ATOM 1650 N N . GLY A 1 286 ? 2.939 62.235 71.061 1.00 16.33 286 GLY A N 1
ATOM 1651 C CA . GLY A 1 286 ? 4.397 62.179 71.011 1.00 21.02 286 GLY A CA 1
ATOM 1652 C C . GLY A 1 286 ? 5.044 61.011 70.273 1.00 18.34 286 GLY A C 1
ATOM 1653 O O . GLY A 1 286 ? 6.185 60.647 70.577 1.00 20.31 286 GLY A O 1
ATOM 1654 N N . VAL A 1 287 ? 4.346 60.415 69.308 1.00 13.86 287 VAL A N 1
ATOM 1655 C CA . VAL A 1 287 ? 4.929 59.329 68.512 1.00 14.17 287 VAL A CA 1
ATOM 1656 C C . VAL A 1 287 ? 6.158 59.836 67.750 1.00 16.62 287 VAL A C 1
ATOM 1657 O O . VAL A 1 287 ? 6.110 60.903 67.116 1.00 19.03 287 VAL A O 1
ATOM 1661 N N . THR A 1 288 ? 7.262 59.095 67.835 1.00 15.40 288 THR A N 1
ATOM 1662 C CA . THR A 1 288 ? 8.525 59.529 67.221 1.00 19.50 288 THR A CA 1
ATOM 1663 C C . THR A 1 288 ? 8.838 58.776 65.940 1.00 21.59 288 THR A C 1
ATOM 1664 O O . THR A 1 288 ? 9.517 59.297 65.052 1.00 23.70 288 THR A O 1
ATOM 1668 N N . HIS A 1 289 ? 8.338 57.547 65.845 1.00 16.95 289 HIS A N 1
ATOM 1669 C CA . HIS A 1 289 ? 8.604 56.674 64.713 1.00 17.24 289 HIS A CA 1
ATOM 1670 C C . HIS A 1 289 ? 7.328 55.966 64.344 1.00 21.54 289 HIS A C 1
ATOM 1671 O O . HIS A 1 289 ? 6.698 55.308 65.184 1.00 18.15 289 HIS A O 1
ATOM 1678 N N . VAL A 1 290 ? 6.939 56.125 63.088 1.00 20.43 290 VAL A N 1
ATOM 1679 C CA . VAL A 1 290 ? 5.762 55.478 62.549 1.00 18.82 290 VAL A CA 1
ATOM 1680 C C . VAL A 1 290 ? 6.173 54.287 61.688 1.00 27.18 290 VAL A C 1
ATOM 1681 O O . VAL A 1 290 ? 6.806 54.449 60.646 1.00 29.39 290 VAL A O 1
ATOM 1685 N N . LEU A 1 291 ? 5.805 53.088 62.138 1.00 25.61 291 LEU A N 1
ATOM 1686 C CA . LEU A 1 291 ? 6.227 51.853 61.498 1.00 27.54 291 LEU A CA 1
ATOM 1687 C C . LEU A 1 291 ? 4.999 51.054 61.103 1.00 43.56 291 LEU A C 1
ATOM 1688 O O . LEU A 1 291 ? 4.277 50.557 61.967 1.00 35.93 291 LEU A O 1
ATOM 1693 N N . ARG A 1 292 ? 4.752 50.940 59.801 1.00 33.57 292 ARG A N 1
ATOM 1694 C CA . ARG A 1 292 ? 3.629 50.142 59.311 1.00 30.83 292 ARG A CA 1
ATOM 1695 C C . ARG A 1 292 ? 3.928 49.506 57.951 1.00 37.50 292 ARG A C 1
ATOM 1696 O O . ARG A 1 292 ? 4.905 49.864 57.292 1.00 33.88 292 ARG A O 1
ATOM 1704 N N . ALA A 1 298 ? 1.634 57.577 49.795 1.00 61.42 298 ALA A N 1
ATOM 1705 C CA . ALA A 1 298 ? 0.412 58.364 49.691 1.00 39.73 298 ALA A CA 1
ATOM 1706 C C . ALA A 1 298 ? 0.085 59.033 51.021 1.00 40.04 298 ALA A C 1
ATOM 1707 O O . ALA A 1 298 ? 0.042 60.257 51.118 1.00 31.10 298 ALA A O 1
ATOM 1709 N N . ASN A 1 299 ? -0.129 58.220 52.048 1.00 34.95 299 ASN A N 1
ATOM 1710 C CA . ASN A 1 299 ? -0.528 58.732 53.353 1.00 37.00 299 ASN A CA 1
ATOM 1711 C C . ASN A 1 299 ? 0.502 59.668 53.993 1.00 40.87 299 ASN A C 1
ATOM 1712 O O . ASN A 1 299 ? 0.151 60.750 54.458 1.00 30.29 299 ASN A O 1
ATOM 1717 N N . ARG A 1 300 ? 1.770 59.265 54.020 1.00 30.76 300 ARG A N 1
ATOM 1718 C CA . ARG A 1 300 ? 2.809 60.134 54.570 1.00 30.47 300 ARG A CA 1
ATOM 1719 C C . ARG A 1 300 ? 2.838 61.491 53.856 1.00 26.69 300 ARG A C 1
ATOM 1720 O O . ARG A 1 300 ? 2.895 62.542 54.493 1.00 28.13 300 ARG A O 1
ATOM 1728 N N . GLU A 1 301 ? 2.818 61.461 52.528 1.00 26.52 301 GLU A N 1
ATOM 1729 C CA . GLU A 1 301 ? 2.832 62.691 51.748 1.00 29.32 301 GLU A CA 1
ATOM 1730 C C . GLU A 1 301 ? 1.645 63.597 52.088 1.00 22.45 301 GLU A C 1
ATOM 1731 O O . GLU A 1 301 ? 1.779 64.811 52.147 1.00 25.52 301 GLU A O 1
ATOM 1737 N N . LYS A 1 302 ? 0.477 62.999 52.299 1.00 24.12 302 LYS A 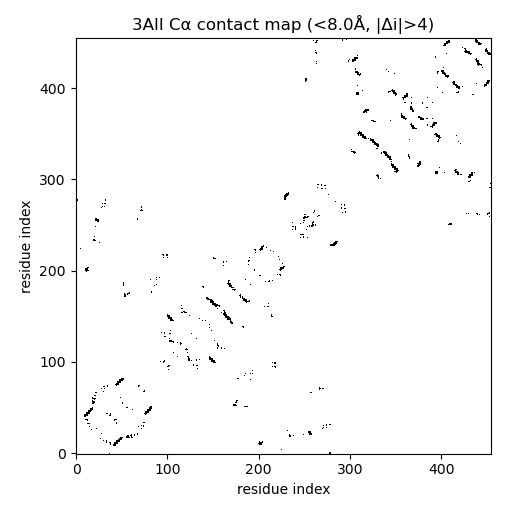N 1
ATOM 1738 C CA . LYS A 1 302 ? -0.706 63.782 52.649 1.00 17.85 302 LYS A CA 1
ATOM 1739 C C . LYS A 1 302 ? -0.557 64.422 54.027 1.00 18.42 302 LYS A C 1
ATOM 1740 O O . LYS A 1 302 ? -0.823 65.610 54.211 1.00 19.82 302 LYS A O 1
ATOM 1746 N N . GLN A 1 303 ? -0.134 63.620 55.002 1.00 22.21 303 GLN A N 1
ATOM 1747 C CA . GLN A 1 303 ? -0.003 64.111 56.369 1.00 19.92 303 GLN A CA 1
ATOM 1748 C C . GLN A 1 303 ? 1.061 65.190 56.526 1.00 22.85 303 GLN A C 1
ATOM 1749 O O . GLN A 1 303 ? 0.920 66.106 57.339 1.00 19.62 303 GLN A O 1
ATOM 1755 N N . GLU A 1 304 ? 2.130 65.085 55.747 1.00 23.13 304 GLU A N 1
ATOM 1756 C CA . GLU A 1 304 ? 3.193 66.085 55.800 1.00 29.44 304 GLU A CA 1
ATOM 1757 C C . GLU A 1 304 ? 2.664 67.527 55.701 1.00 23.62 304 GLU A C 1
ATOM 1758 O O . GLU A 1 304 ? 3.163 68.424 56.377 1.00 22.43 304 GLU A O 1
ATOM 1764 N N . TYR A 1 305 ? 1.620 67.741 54.901 1.00 24.18 305 TYR A N 1
ATOM 1765 C CA . TYR A 1 305 ? 1.021 69.072 54.761 1.00 23.40 305 TYR A CA 1
ATOM 1766 C C . TYR A 1 305 ? 0.379 69.575 56.044 1.00 19.01 305 TYR A C 1
ATOM 1767 O O . TYR A 1 305 ? 0.409 70.764 56.345 1.00 24.62 305 TYR A O 1
ATOM 1776 N N . LEU A 1 306 ? -0.209 68.650 56.794 1.00 20.24 306 LEU A N 1
ATOM 1777 C CA A LEU A 1 306 ? -0.839 68.983 58.056 0.49 20.67 306 LEU A CA 1
ATOM 1778 C CA B LEU A 1 306 ? -0.829 68.982 58.070 0.51 20.69 306 LEU A CA 1
ATOM 1779 C C . LEU A 1 306 ? 0.213 69.424 59.072 1.00 15.87 306 LEU A C 1
ATOM 1780 O O . LEU A 1 306 ? 0.062 70.460 59.720 1.00 20.64 306 LEU A O 1
ATOM 1789 N N . TYR A 1 307 ? 1.276 68.626 59.197 1.00 18.58 307 TYR A N 1
ATOM 1790 C CA . TYR A 1 307 ? 2.372 68.937 60.111 1.00 18.07 307 TYR A CA 1
ATOM 1791 C C . TYR A 1 307 ? 2.943 70.301 59.738 1.00 19.53 307 TYR A C 1
ATOM 1792 O O . TYR A 1 307 ? 3.156 71.150 60.586 1.00 22.35 307 TYR A O 1
ATOM 1801 N N . ARG A 1 308 ? 3.168 70.492 58.446 1.00 20.54 308 ARG A N 1
ATOM 1802 C CA A ARG A 1 308 ? 3.639 71.767 57.906 0.55 22.54 308 ARG A CA 1
ATOM 1803 C CA B ARG A 1 308 ? 3.663 71.764 57.935 0.45 22.56 308 ARG A CA 1
ATOM 1804 C C . ARG A 1 308 ? 2.786 72.950 58.355 1.00 25.34 308 ARG A C 1
ATOM 1805 O O . ARG A 1 308 ? 3.281 73.935 58.938 1.00 22.76 308 ARG A O 1
ATOM 1820 N N . HIS A 1 309 ? 1.493 72.864 58.065 1.00 21.82 309 HIS A N 1
ATOM 1821 C CA . HIS A 1 309 ? 0.571 73.949 58.351 1.00 20.80 309 HIS A CA 1
ATOM 1822 C C . HIS A 1 309 ? 0.447 74.260 59.826 1.00 29.21 309 HIS A C 1
ATOM 1823 O O . HIS A 1 309 ? 0.264 75.414 60.197 1.00 24.92 309 HIS A O 1
ATOM 1830 N N . LEU A 1 310 ? 0.546 73.231 60.660 1.00 18.83 310 LEU A N 1
ATOM 1831 C CA . LEU A 1 310 ? 0.399 73.410 62.103 1.00 21.24 310 LEU A CA 1
ATOM 1832 C C . LEU A 1 310 ? 1.725 73.754 62.799 1.00 21.63 310 LEU A C 1
ATOM 1833 O O . LEU A 1 310 ? 1.754 74.039 64.003 1.00 27.64 310 LEU A O 1
ATOM 1838 N N . GLY A 1 311 ? 2.813 73.728 62.040 1.00 21.99 311 GLY A N 1
ATOM 1839 C CA . GLY A 1 311 ? 4.129 74.040 62.580 1.00 25.36 311 GLY A CA 1
ATOM 1840 C C . GLY A 1 311 ? 4.687 72.924 63.447 1.00 33.81 311 GLY A C 1
ATOM 1841 O O . GLY A 1 311 ? 5.331 73.171 64.466 1.00 29.79 311 GLY A O 1
ATOM 1842 N N . TRP A 1 312 ? 4.434 71.688 63.034 1.00 21.31 312 TRP A N 1
ATOM 1843 C CA . TRP A 1 312 ? 4.849 70.509 63.787 1.00 22.72 312 TRP A CA 1
ATOM 1844 C C . TRP A 1 312 ? 5.911 69.727 63.032 1.00 23.94 312 TRP A C 1
ATOM 1845 O O . TRP A 1 312 ? 5.856 69.601 61.808 1.00 29.78 312 TRP A O 1
ATOM 1856 N N . GLU A 1 313 ? 6.870 69.174 63.760 1.00 26.96 313 GLU A N 1
ATOM 1857 C CA . GLU A 1 313 ? 7.843 68.288 63.139 1.00 27.87 313 GLU A CA 1
ATOM 1858 C C . GLU A 1 313 ? 7.267 66.884 63.053 1.00 31.40 313 GLU A C 1
ATOM 1859 O O . GLU A 1 313 ? 6.835 66.326 64.061 1.00 31.36 313 GLU A O 1
ATOM 1865 N N . PRO A 1 314 ? 7.280 66.296 61.852 1.00 25.43 314 PRO A N 1
ATOM 1866 C CA . PRO A 1 314 ? 6.703 64.963 61.673 1.00 22.19 314 PRO A CA 1
ATOM 1867 C C . PRO A 1 314 ? 7.576 63.898 62.323 1.00 23.21 314 PRO A C 1
ATOM 1868 O O . PRO A 1 314 ? 8.772 64.111 62.531 1.00 25.00 314 PRO A O 1
ATOM 1872 N N . PRO A 1 315 ? 6.984 62.745 62.641 1.00 22.78 315 PRO A N 1
ATOM 1873 C CA . PRO A 1 315 ? 7.782 61.611 63.128 1.00 17.68 315 PRO A CA 1
ATOM 1874 C C . PRO A 1 315 ? 8.588 60.978 61.997 1.00 21.88 315 PRO A C 1
ATOM 1875 O O . PRO A 1 315 ? 8.295 61.207 60.822 1.00 28.32 315 PRO A O 1
ATOM 1879 N N . GLU A 1 316 ? 9.603 60.188 62.336 1.00 23.11 316 GLU A N 1
ATOM 1880 C CA . GLU A 1 316 ? 10.244 59.364 61.324 1.00 26.37 316 GLU A CA 1
ATOM 1881 C C . GLU A 1 316 ? 9.207 58.409 60.746 1.00 39.80 316 GLU A C 1
ATOM 1882 O O . GLU A 1 316 ? 8.365 57.884 61.475 1.00 24.66 316 GLU A O 1
ATOM 1888 N N . PHE A 1 317 ? 9.248 58.210 59.432 1.00 34.62 317 PHE A N 1
ATOM 1889 C CA . PHE A 1 317 ? 8.327 57.294 58.762 1.00 38.11 317 PHE A CA 1
ATOM 1890 C C . PHE A 1 317 ? 9.090 56.103 58.205 1.00 52.43 317 PHE A C 1
ATOM 1891 O O . PHE A 1 317 ? 10.020 56.266 57.419 1.00 42.43 317 PHE A O 1
ATOM 1899 N N . ILE A 1 318 ? 8.690 54.904 58.617 1.00 42.10 318 ILE A N 1
ATOM 1900 C CA . ILE A 1 318 ? 9.348 53.682 58.172 1.00 39.72 318 ILE A CA 1
ATOM 1901 C C . ILE A 1 318 ? 8.317 52.708 57.618 1.00 41.48 318 ILE A C 1
ATOM 1902 O O . ILE A 1 318 ? 7.462 52.210 58.350 1.00 47.56 318 ILE A O 1
ATOM 1907 N N . HIS A 1 319 ? 8.393 52.457 56.315 1.00 36.95 319 HIS A N 1
ATOM 1908 C CA . HIS A 1 319 ? 7.407 51.632 55.629 1.00 25.82 319 HIS A CA 1
ATOM 1909 C C . HIS A 1 319 ? 8.046 50.326 55.166 1.00 31.06 319 HIS A C 1
ATOM 1910 O O . HIS A 1 319 ? 9.124 50.331 54.571 1.00 44.98 319 HIS A O 1
ATOM 1917 N N . TYR A 1 320 ? 7.383 49.211 55.445 1.00 32.14 320 TYR A N 1
ATOM 1918 C CA . TYR A 1 320 ? 7.917 47.915 55.041 1.00 29.13 320 TYR A CA 1
ATOM 1919 C C . TYR A 1 320 ? 7.002 47.204 54.049 1.00 45.52 320 TYR A C 1
ATOM 1920 O O . TYR A 1 320 ? 5.810 47.509 53.948 1.00 35.64 320 TYR A O 1
ATOM 1929 N N . GLY A 1 321 ? 7.570 46.249 53.320 1.00 41.11 321 GLY A N 1
ATOM 1930 C CA . GLY A 1 321 ? 6.859 45.590 52.242 1.00 37.15 321 GLY A CA 1
ATOM 1931 C C . GLY A 1 321 ? 5.664 44.768 52.672 1.00 50.81 321 GLY A C 1
ATOM 1932 O O . GLY A 1 321 ? 5.521 44.419 53.842 1.00 47.22 321 GLY A O 1
ATOM 1933 N N . ARG A 1 322 ? 4.804 44.452 51.709 1.00 45.89 322 ARG A N 1
ATOM 1934 C CA . ARG A 1 322 ? 3.625 43.645 51.979 1.00 49.50 322 ARG A CA 1
ATOM 1935 C C . ARG A 1 322 ? 3.996 42.193 52.246 1.00 56.41 322 ARG A C 1
ATOM 1936 O O . ARG A 1 322 ? 5.049 41.716 51.820 1.00 51.44 322 ARG A O 1
ATOM 1944 N N . LEU A 1 323 ? 3.121 41.500 52.962 1.00 58.85 323 LEU A N 1
ATOM 1945 C CA . LEU A 1 323 ? 3.294 40.087 53.228 1.00 62.64 323 LEU A CA 1
ATOM 1946 C C . LEU A 1 323 ? 2.075 39.359 52.682 1.00 69.79 323 LEU A C 1
ATOM 1947 O O . LEU A 1 323 ? 0.945 39.665 53.059 1.00 72.62 323 LEU A O 1
ATOM 1952 N N . LYS A 1 324 ? 2.301 38.405 51.786 1.00 73.73 324 LYS A N 1
ATOM 1953 C CA . LYS A 1 324 ? 1.200 37.698 51.143 1.00 78.38 324 LYS A CA 1
ATOM 1954 C C . LYS A 1 324 ? 1.496 36.210 50.986 1.00 75.21 324 LYS A C 1
ATOM 1955 O O . LYS A 1 324 ? 2.630 35.820 50.709 1.00 71.84 324 LYS A O 1
ATOM 1961 N N . THR A 1 332 ? -11.414 41.327 57.054 1.00 51.03 332 THR A N 1
ATOM 1962 C CA . THR A 1 332 ? -12.084 41.282 58.349 1.00 32.02 332 THR A CA 1
ATOM 1963 C C . THR A 1 332 ? -13.591 41.493 58.201 1.00 46.63 332 THR A C 1
ATOM 1964 O O . THR A 1 332 ? -14.386 40.814 58.845 1.00 35.79 332 THR A O 1
ATOM 1968 N N . SER A 1 333 ? -13.979 42.437 57.349 1.00 55.88 333 SER A N 1
ATOM 1969 C CA . SER A 1 333 ? -15.392 42.739 57.135 1.00 54.35 333 SER A CA 1
ATOM 1970 C C . SER A 1 333 ? -16.126 41.582 56.461 1.00 50.17 333 SER A C 1
ATOM 1971 O O . SER A 1 333 ? -17.260 41.262 56.818 1.00 49.01 333 SER A O 1
ATOM 1974 N N . GLY A 1 334 ? -15.475 40.960 55.484 1.00 42.28 334 GLY A N 1
ATOM 1975 C CA . GLY A 1 334 ? -16.046 39.809 54.812 1.00 44.62 334 GLY A CA 1
ATOM 1976 C C . GLY A 1 334 ? -16.249 38.652 55.771 1.00 60.64 334 GLY A C 1
ATOM 1977 O O . GLY A 1 334 ? -17.230 37.916 55.670 1.00 43.28 334 GLY A O 1
ATOM 1978 N N . ALA A 1 335 ? -15.319 38.493 56.710 1.00 42.62 335 ALA A N 1
ATOM 1979 C CA . ALA A 1 335 ? -15.427 37.435 57.707 1.00 45.27 335 ALA A CA 1
ATOM 1980 C C . ALA A 1 335 ? -16.569 37.709 58.681 1.00 51.31 335 ALA A C 1
ATOM 1981 O O . ALA A 1 335 ? -17.337 36.808 59.020 1.00 34.67 335 ALA A O 1
ATOM 1983 N N . ARG A 1 336 ? -16.684 38.952 59.139 1.00 40.39 336 ARG A N 1
ATOM 1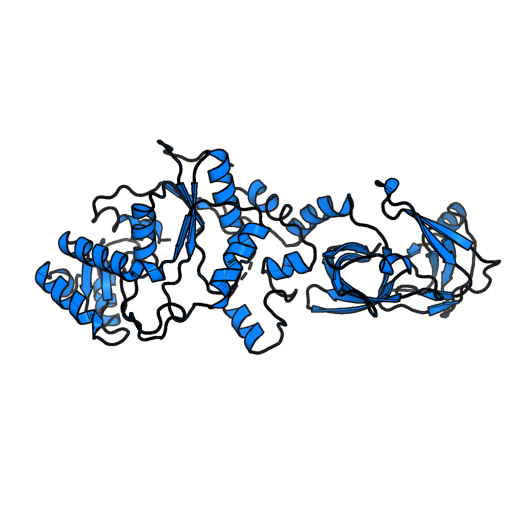984 C CA . ARG A 1 336 ? -17.755 39.291 60.063 1.00 39.22 336 ARG A CA 1
ATOM 1985 C C . ARG A 1 336 ? -19.107 38.983 59.427 1.00 50.63 336 ARG A C 1
ATOM 1986 O O . ARG A 1 336 ? -19.991 38.411 60.064 1.00 38.29 336 ARG A O 1
ATOM 1994 N N . GLU A 1 337 ? -19.261 39.363 58.163 1.00 55.98 337 GLU A N 1
ATOM 1995 C CA . GLU A 1 337 ? -20.491 39.081 57.437 1.00 54.00 337 GLU A CA 1
ATOM 1996 C C . GLU A 1 337 ? -20.753 37.577 57.443 1.00 53.29 337 GLU A C 1
ATOM 1997 O O . GLU A 1 337 ? -21.870 37.133 57.714 1.00 49.48 337 GLU A O 1
ATOM 2003 N N . GLY A 1 338 ? -19.712 36.800 57.161 1.00 47.64 338 GLY A N 1
ATOM 2004 C CA . GLY A 1 338 ? -19.818 35.351 57.146 1.00 45.61 338 GLY A CA 1
ATOM 2005 C C . GLY A 1 338 ? -20.330 34.760 58.449 1.00 55.51 338 GLY A C 1
ATOM 2006 O O . GLY A 1 338 ? -21.201 33.894 58.447 1.00 44.35 338 GLY A O 1
ATOM 2007 N N . ILE A 1 339 ? -19.786 35.223 59.568 1.00 42.17 339 ILE A N 1
ATOM 2008 C CA . ILE A 1 339 ? -20.210 34.735 60.876 1.00 37.23 339 ILE A CA 1
ATOM 2009 C C . ILE A 1 339 ? -21.674 35.063 61.131 1.00 52.93 339 ILE A C 1
ATOM 2010 O O . ILE A 1 339 ? -22.410 34.260 61.704 1.00 64.60 339 ILE A O 1
ATOM 2015 N N . LEU A 1 340 ? -22.090 36.251 60.705 1.00 54.79 340 LEU A N 1
ATOM 2016 C CA . LEU A 1 340 ? -23.469 36.687 60.895 1.00 64.44 340 LEU A CA 1
ATOM 2017 C C . LEU A 1 340 ? -24.437 35.859 60.050 1.00 52.19 340 LEU A C 1
ATOM 2018 O O . LEU A 1 340 ? -25.468 35.405 60.543 1.00 58.13 340 LEU A O 1
ATOM 2023 N N . ARG A 1 341 ? -24.094 35.660 58.781 1.00 55.60 341 ARG A N 1
ATOM 2024 C CA . ARG A 1 341 ? -24.942 34.896 57.870 1.00 67.20 341 ARG A CA 1
ATOM 2025 C C . ARG A 1 341 ? -24.868 33.402 58.160 1.00 72.20 341 ARG A C 1
ATOM 2026 O O . ARG A 1 341 ? -25.872 32.772 58.493 1.00 67.41 341 ARG A O 1
ATOM 2034 N N . GLY A 1 342 ? -23.671 32.843 58.033 1.00 85.97 342 GLY A N 1
ATOM 2035 C CA . GLY A 1 342 ? -23.451 31.431 58.280 1.00 76.02 342 GLY A CA 1
ATOM 2036 C C . GLY A 1 342 ? -22.201 30.935 57.583 1.00 57.90 342 GLY A C 1
ATOM 2037 O O . GLY A 1 342 ? -21.554 31.672 56.839 1.00 59.86 342 GLY A O 1
ATOM 2038 N N . GLU A 1 343 ? -21.866 29.673 57.819 1.00 69.21 343 GLU A N 1
ATOM 2039 C CA . GLU A 1 343 ? -20.666 29.075 57.245 1.00 74.79 343 GLU A CA 1
ATOM 2040 C C . GLU A 1 343 ? -19.382 29.653 57.825 1.00 61.06 343 GLU A C 1
ATOM 2041 O O . GLU A 1 343 ? -18.319 29.551 57.218 1.00 62.16 343 GLU A O 1
ATOM 2047 N N . TYR A 1 344 ? -19.511 30.288 58.985 1.00 57.93 344 TYR A N 1
ATOM 2048 C CA . TYR A 1 344 ? -18.404 30.459 59.920 1.00 35.86 344 TYR A CA 1
ATOM 2049 C C . TYR A 1 344 ? -19.011 30.373 61.313 1.00 45.12 344 TYR A C 1
ATOM 2050 O O . TYR A 1 344 ? -20.020 31.016 61.596 1.00 43.81 344 TYR A O 1
ATOM 2059 N N . SER A 1 345 ? -18.408 29.559 62.171 1.00 36.49 345 SER A N 1
ATOM 2060 C CA . SER A 1 345 ? -18.965 29.289 63.492 1.00 39.07 345 SER A CA 1
ATOM 2061 C C . SER A 1 345 ? -18.700 30.442 64.446 1.00 41.25 345 SER A C 1
ATOM 2062 O O . SER A 1 345 ? -19.352 30.569 65.487 1.00 44.16 345 SER A O 1
ATOM 2065 N N . GLY A 1 346 ? -17.737 31.281 64.082 1.00 37.66 346 GLY A N 1
ATOM 2066 C CA . GLY A 1 346 ? -17.300 32.363 64.941 1.00 32.56 346 GLY A CA 1
ATOM 2067 C C . GLY A 1 346 ? -15.949 32.875 64.489 1.00 28.69 346 GLY A C 1
ATOM 2068 O O . GLY A 1 346 ? -15.431 32.463 63.450 1.00 26.45 346 GLY A O 1
ATOM 2069 N N . TRP A 1 347 ? -15.373 33.780 65.271 1.00 23.03 347 TRP A N 1
ATOM 2070 C CA . TRP A 1 347 ? -14.096 34.367 64.910 1.00 24.42 347 TRP A CA 1
ATOM 2071 C C . TRP A 1 347 ? -12.974 33.334 64.985 1.00 21.88 347 TRP A C 1
ATOM 2072 O O . TRP A 1 347 ? -11.890 33.540 64.427 1.00 21.97 347 TRP A O 1
ATOM 2083 N N . ASP A 1 348 ? -13.236 32.228 65.676 1.00 21.21 348 ASP A N 1
ATOM 2084 C CA . ASP A 1 348 ? -12.243 31.157 65.786 1.00 22.21 348 ASP A CA 1
ATOM 2085 C C . ASP A 1 348 ? -12.537 29.957 64.869 1.00 26.29 348 ASP A C 1
ATOM 2086 O O . ASP A 1 348 ? -12.076 28.833 65.111 1.00 22.19 348 ASP A O 1
ATOM 2091 N N . ASP A 1 349 ? -13.296 30.198 63.806 1.00 23.29 349 ASP A N 1
ATOM 2092 C CA . ASP A 1 349 ? -13.533 29.173 62.788 1.00 27.13 349 ASP A CA 1
ATOM 2093 C C . ASP A 1 349 ? -12.213 28.930 62.066 1.00 18.51 349 ASP A C 1
ATOM 2094 O O . ASP A 1 349 ? -11.538 29.882 61.695 1.00 24.79 349 ASP A O 1
ATOM 2099 N N . PRO A 1 350 ? -11.818 27.649 61.884 1.00 21.50 350 PRO A N 1
ATOM 2100 C CA . PRO A 1 350 ? -10.470 27.356 61.376 1.00 24.26 350 PRO A CA 1
ATOM 2101 C C . PRO A 1 350 ? -10.231 27.847 59.952 1.00 22.93 350 PRO A C 1
ATOM 2102 O O . PRO A 1 350 ? -9.089 27.957 59.518 1.00 28.78 350 PRO A O 1
ATOM 2106 N N . ARG A 1 351 ? -11.305 28.152 59.236 1.00 23.83 351 ARG A N 1
ATOM 2107 C CA . ARG A 1 351 ? -11.173 28.722 57.899 1.00 25.11 351 ARG A CA 1
ATOM 2108 C C . ARG A 1 351 ? -10.689 30.165 57.907 1.00 26.73 351 ARG A C 1
ATOM 2109 O O . ARG A 1 351 ? -10.377 30.717 56.856 1.00 31.31 351 ARG A O 1
ATOM 2117 N N . LEU A 1 352 ? -10.612 30.771 59.089 1.00 23.57 352 LEU A N 1
ATOM 2118 C CA . LEU A 1 352 ? -10.231 32.174 59.186 1.00 27.54 352 LEU A CA 1
ATOM 2119 C C . LEU A 1 352 ? -8.767 32.357 59.559 1.00 33.41 352 LEU A C 1
ATOM 2120 O O . LEU A 1 352 ? -8.168 31.503 60.221 1.00 29.71 352 LEU A O 1
ATOM 2125 N N . GLY A 1 353 ? -8.194 33.474 59.125 1.00 30.65 353 GLY A N 1
ATOM 2126 C CA . GLY A 1 353 ? -6.814 33.792 59.441 1.00 30.19 353 GLY A CA 1
ATOM 2127 C C . GLY A 1 353 ? -6.668 34.648 60.687 1.00 22.41 353 GLY A C 1
ATOM 2128 O O . GLY A 1 353 ? -5.657 35.320 60.863 1.00 25.10 353 GLY A O 1
ATOM 2129 N N . THR A 1 354 ? -7.675 34.637 61.555 1.00 20.77 354 THR A N 1
ATOM 2130 C CA . THR A 1 354 ? -7.584 35.397 62.799 1.00 22.27 354 THR A CA 1
ATOM 2131 C C . THR A 1 354 ? -6.576 34.754 63.746 1.00 20.97 354 THR A C 1
ATOM 2132 O O . THR A 1 354 ? -6.318 33.550 63.668 1.00 19.07 354 THR A O 1
ATOM 2136 N N . LEU A 1 355 ? -6.002 35.555 64.638 1.00 18.69 355 LEU A N 1
ATOM 2137 C CA . LEU A 1 355 ? -5.172 34.982 65.697 1.00 16.36 355 LEU A CA 1
ATOM 2138 C C . LEU A 1 355 ? -5.983 33.984 66.532 1.00 18.99 355 LEU A C 1
ATOM 2139 O O . LEU A 1 355 ? -5.463 32.957 66.972 1.00 17.93 355 LEU A O 1
ATOM 2144 N N . ARG A 1 356 ? -7.261 34.275 66.747 1.00 17.86 356 ARG A N 1
ATOM 2145 C CA . ARG A 1 356 ? -8.117 33.362 67.509 1.00 18.29 356 ARG A CA 1
ATOM 2146 C C . ARG A 1 356 ? -8.259 31.994 66.846 1.00 18.61 356 ARG A C 1
ATOM 2147 O O . ARG A 1 356 ? -8.153 30.958 67.512 1.00 17.57 356 ARG A O 1
ATOM 2155 N N . ALA A 1 357 ? -8.479 31.979 65.534 1.00 17.30 357 ALA A N 1
ATOM 2156 C CA . ALA A 1 357 ? -8.600 30.714 64.828 1.00 19.09 357 ALA A CA 1
ATOM 2157 C C . ALA A 1 357 ? -7.296 29.930 64.893 1.00 17.31 357 ALA A C 1
ATOM 2158 O O . ALA A 1 357 ? -7.308 28.723 65.160 1.00 18.18 357 ALA A O 1
ATOM 2160 N N . ILE A 1 358 ? -6.164 30.586 64.645 1.00 18.36 358 ILE A N 1
ATOM 2161 C CA . ILE A 1 358 ? -4.915 29.820 64.646 1.00 22.26 358 ILE A CA 1
ATOM 2162 C C . ILE A 1 358 ? -4.513 29.363 66.050 1.00 18.96 358 ILE A C 1
ATOM 2163 O O . ILE A 1 358 ? -3.984 28.256 66.217 1.00 17.46 358 ILE A O 1
ATOM 2168 N N . ALA A 1 359 ? -4.786 30.186 67.061 1.00 17.04 359 ALA A N 1
ATOM 2169 C CA . ALA A 1 359 ? -4.560 29.747 68.444 1.00 17.75 359 ALA A CA 1
ATOM 2170 C C . ALA A 1 359 ? -5.373 28.505 68.794 1.00 19.74 359 ALA A C 1
ATOM 2171 O O . ALA A 1 359 ? -4.900 27.612 69.514 1.00 18.62 359 ALA A O 1
ATOM 2173 N N . ARG A 1 360 ? -6.599 28.437 68.283 1.00 15.55 360 ARG A N 1
ATOM 2174 C CA . ARG A 1 360 ? -7.483 27.335 68.611 1.00 14.44 360 ARG A CA 1
ATOM 2175 C C . ARG A 1 360 ? -6.948 26.031 68.021 1.00 15.46 360 ARG A C 1
ATOM 2176 O O . ARG A 1 360 ? -7.258 24.959 68.521 1.00 16.43 360 ARG A O 1
ATOM 2184 N N . ARG A 1 361 ? -6.141 26.147 66.964 1.00 17.18 361 ARG A N 1
ATOM 2185 C CA . ARG A 1 361 ? -5.545 24.992 66.291 1.00 17.23 361 ARG A CA 1
ATOM 2186 C C . ARG A 1 361 ? -4.217 24.545 66.913 1.00 21.22 361 ARG A C 1
ATOM 2187 O O . ARG A 1 361 ? -3.665 23.509 66.533 1.00 20.65 361 ARG A O 1
ATOM 2195 N N . GLY A 1 362 ? -3.699 25.331 67.851 1.00 15.42 362 GLY A N 1
ATOM 2196 C CA . GLY A 1 362 ? -2.434 25.012 68.496 1.00 15.33 362 GLY A CA 1
ATOM 2197 C C . GLY A 1 362 ? -1.219 25.675 67.873 1.00 19.08 362 GLY A C 1
ATOM 2198 O O . GLY A 1 362 ? -0.079 25.270 68.130 1.00 19.86 362 GLY A O 1
ATOM 2199 N N . ILE A 1 363 ? -1.442 26.697 67.054 1.00 15.22 363 ILE A N 1
ATOM 2200 C CA . ILE A 1 363 ? -0.321 27.520 66.604 1.00 15.44 363 ILE A CA 1
ATOM 2201 C C . ILE A 1 363 ? 0.138 28.421 67.758 1.00 16.77 363 ILE A C 1
ATOM 2202 O O . ILE A 1 363 ? -0.668 29.141 68.354 1.00 19.88 363 ILE A O 1
ATOM 2207 N N . ARG A 1 364 ? 1.432 28.399 68.063 1.00 16.06 364 ARG A N 1
ATOM 2208 C CA A ARG A 1 364 ? 1.923 29.170 69.198 0.46 21.51 364 ARG A CA 1
ATOM 2209 C CA B ARG A 1 364 ? 2.004 29.154 69.188 0.54 21.73 364 ARG A CA 1
ATOM 2210 C C . ARG A 1 364 ? 2.281 30.616 68.841 1.00 17.23 364 ARG A C 1
ATOM 2211 O O . ARG A 1 364 ? 2.748 30.919 67.737 1.00 18.97 364 ARG A O 1
ATOM 2226 N N . PRO A 1 365 ? 2.041 31.532 69.787 1.00 18.28 365 PRO A N 1
ATOM 2227 C CA . PRO A 1 365 ? 2.311 32.932 69.460 1.00 18.52 365 PRO A CA 1
ATOM 2228 C C . PRO A 1 365 ? 3.800 33.172 69.221 1.00 19.71 365 PRO A C 1
ATOM 2229 O O . PRO A 1 365 ? 4.149 34.067 68.450 1.00 21.85 365 PRO A O 1
ATOM 2233 N N . GLU A 1 366 ? 4.656 32.375 69.858 1.00 20.66 366 GLU A N 1
ATOM 2234 C CA A GLU A 1 366 ? 6.094 32.546 69.664 0.46 25.32 366 GLU A CA 1
ATOM 2235 C CA B GLU A 1 366 ? 6.104 32.457 69.688 0.54 25.35 366 GLU A CA 1
ATOM 2236 C C . GLU A 1 366 ? 6.511 32.208 68.237 1.00 20.30 366 GLU A C 1
ATOM 2237 O O . GLU A 1 366 ? 7.491 32.775 67.740 1.00 23.06 366 GLU A O 1
ATOM 2248 N N . ALA A 1 367 ? 5.767 31.319 67.572 1.00 21.47 367 ALA A N 1
ATOM 2249 C CA . ALA A 1 367 ? 6.021 31.011 66.163 1.00 18.20 367 ALA A CA 1
ATOM 2250 C C . ALA A 1 367 ? 5.738 32.243 65.306 1.00 22.22 367 ALA A C 1
ATOM 2251 O O . ALA A 1 367 ? 6.493 32.566 64.385 1.00 22.29 367 ALA A O 1
ATOM 2253 N N . ILE A 1 368 ? 4.643 32.928 65.620 1.00 18.50 368 ILE A N 1
ATOM 2254 C CA . ILE A 1 368 ? 4.280 34.154 64.915 1.00 21.30 368 ILE A CA 1
ATOM 2255 C C . ILE A 1 368 ? 5.316 35.243 65.153 1.00 19.00 368 ILE A C 1
ATOM 2256 O O . ILE A 1 368 ? 5.747 35.927 64.213 1.00 20.50 368 ILE A O 1
ATOM 2261 N N . ARG A 1 369 ? 5.720 35.404 66.408 1.00 20.48 369 ARG A N 1
ATOM 2262 C CA A ARG A 1 369 ? 6.712 36.417 66.738 0.56 22.83 369 ARG A CA 1
ATOM 2263 C CA B ARG A 1 369 ? 6.721 36.399 66.769 0.44 22.85 369 ARG A CA 1
ATOM 2264 C C . ARG A 1 369 ? 8.012 36.143 65.996 1.00 24.84 369 ARG A C 1
ATOM 2265 O O . ARG A 1 369 ? 8.601 37.053 65.421 1.00 24.31 369 ARG A O 1
ATOM 2280 N N . LYS A 1 370 ? 8.445 34.887 65.989 1.00 22.36 370 LYS A N 1
ATOM 2281 C CA . LYS A 1 370 ? 9.706 34.538 65.338 1.00 25.81 370 LYS A CA 1
ATOM 2282 C C . LYS A 1 370 ? 9.664 34.819 63.839 1.00 25.25 370 LYS A C 1
ATOM 2283 O O . LYS A 1 370 ? 10.627 35.339 63.273 1.00 27.66 370 LYS A O 1
ATOM 2289 N N . LEU A 1 371 ? 8.541 34.494 63.210 1.00 23.10 371 LEU A N 1
ATOM 2290 C CA . LEU A 1 371 ? 8.355 34.738 61.783 1.00 22.13 371 LEU A CA 1
ATOM 2291 C C . LEU A 1 371 ? 8.508 36.222 61.482 1.00 27.51 371 LEU A C 1
ATOM 2292 O O . LEU A 1 371 ? 9.309 36.621 60.632 1.00 26.32 371 LEU A O 1
ATOM 2297 N N . MET A 1 372 ? 7.743 37.042 62.191 1.00 23.75 372 MET A N 1
ATOM 2298 C CA . MET A 1 372 ? 7.759 38.480 61.930 1.00 20.45 372 MET A CA 1
ATOM 2299 C C . MET A 1 372 ? 9.107 39.126 62.201 1.00 21.90 372 MET A C 1
ATOM 2300 O O . MET A 1 372 ? 9.504 40.057 61.497 1.00 29.09 372 MET A O 1
ATOM 2305 N N . VAL A 1 373 ? 9.798 38.655 63.226 1.00 22.23 373 VAL A N 1
ATOM 2306 C CA . VAL A 1 373 ? 11.113 39.189 63.559 1.00 30.18 373 VAL A CA 1
ATOM 2307 C C . VAL A 1 373 ? 12.128 38.862 62.468 1.00 38.60 373 VAL A C 1
ATOM 2308 O O . VAL A 1 373 ? 12.905 39.725 62.060 1.00 39.37 373 VAL A O 1
ATOM 2312 N N . GLU A 1 374 ? 12.121 37.620 61.994 1.00 34.10 374 GLU A N 1
ATOM 2313 C CA . GLU A 1 374 ? 13.102 37.207 60.993 1.00 35.38 374 GLU A CA 1
ATOM 2314 C C . GLU A 1 374 ? 12.846 37.847 59.626 1.00 35.21 374 GLU A C 1
ATOM 2315 O O . GLU A 1 374 ? 13.777 38.062 58.856 1.00 41.47 374 GLU A O 1
ATOM 2321 N N . ILE A 1 375 ? 11.588 38.156 59.330 1.00 32.27 375 ILE A N 1
ATOM 2322 C CA . ILE A 1 375 ? 11.265 38.933 58.132 1.00 38.17 375 ILE A CA 1
ATOM 2323 C C . ILE A 1 375 ? 11.680 40.400 58.294 1.00 45.34 375 ILE A C 1
ATOM 2324 O O . ILE A 1 375 ? 12.123 41.037 57.338 1.00 53.99 375 ILE A O 1
ATOM 2329 N N . GLY A 1 376 ? 11.535 40.932 59.506 1.00 34.28 376 GLY A N 1
ATOM 2330 C CA . GLY A 1 376 ? 11.962 42.289 59.812 1.00 41.81 376 GLY A CA 1
ATOM 2331 C C . GLY A 1 376 ? 11.244 43.379 59.031 1.00 28.69 376 GLY A C 1
ATOM 2332 O O . GLY A 1 376 ? 10.158 43.159 58.489 1.00 32.25 376 GLY A O 1
ATOM 2333 N N . VAL A 1 377 ? 11.856 44.560 58.974 1.00 31.42 377 VAL A N 1
ATOM 2334 C CA . VAL A 1 377 ? 11.254 45.705 58.292 1.00 36.38 377 VAL A CA 1
ATOM 2335 C C . VAL A 1 377 ? 11.704 45.797 56.833 1.00 50.30 377 VAL A C 1
ATOM 2336 O O . VAL A 1 377 ? 11.911 46.888 56.292 1.00 42.52 377 VAL A O 1
ATOM 2340 N N . LYS A 1 378 ? 11.838 44.633 56.205 1.00 38.06 378 LYS A N 1
ATOM 2341 C CA . LYS A 1 378 ? 12.246 44.534 54.809 1.00 41.12 378 LYS A CA 1
ATOM 2342 C C . LYS A 1 378 ? 11.453 45.484 53.913 1.00 40.39 378 LYS A C 1
ATOM 2343 O O . LYS A 1 378 ? 10.219 45.456 53.895 1.00 36.27 378 LYS A O 1
ATOM 2349 N N . ILE A 1 379 ? 12.162 46.324 53.165 1.00 44.96 379 ILE A N 1
ATOM 2350 C CA . ILE A 1 379 ? 11.498 47.278 52.285 1.00 30.51 379 ILE A CA 1
ATOM 2351 C C . ILE A 1 379 ? 10.748 46.567 51.165 1.00 40.54 379 ILE A C 1
ATOM 2352 O O . ILE A 1 379 ? 9.601 46.893 50.864 1.00 33.51 379 ILE A O 1
ATOM 2357 N N . ALA A 1 380 ? 11.399 45.584 50.554 1.00 37.96 380 ALA A N 1
ATOM 2358 C CA . ALA A 1 380 ? 10.800 44.873 49.434 1.00 41.51 380 ALA A CA 1
ATOM 2359 C C . ALA A 1 380 ? 9.681 43.932 49.881 1.00 58.63 380 ALA A C 1
ATOM 2360 O O . ALA A 1 380 ? 9.716 43.377 50.983 1.00 42.85 380 ALA A O 1
ATOM 2362 N N . ASP A 1 381 ? 8.687 43.766 49.017 1.00 35.86 381 ASP A N 1
ATOM 2363 C CA . ASP A 1 381 ? 7.586 42.857 49.272 1.00 51.45 381 ASP A CA 1
ATOM 2364 C C . ASP A 1 381 ? 8.117 41.451 49.509 1.00 62.68 381 ASP A C 1
ATOM 2365 O O . ASP A 1 381 ? 8.920 40.944 48.729 1.00 50.52 381 ASP A O 1
ATOM 2370 N N . SER A 1 382 ? 7.675 40.824 50.592 1.00 64.60 382 SER A N 1
ATOM 2371 C CA . SER A 1 382 ? 8.011 39.430 50.841 1.00 56.29 382 SER A CA 1
ATOM 2372 C C . SER A 1 382 ? 6.784 38.549 50.627 1.00 63.17 382 SER A C 1
ATOM 2373 O O . SER A 1 382 ? 5.681 39.054 50.403 1.00 56.69 382 SER A O 1
ATOM 2376 N N . THR A 1 383 ? 6.978 37.235 50.685 1.00 54.68 383 THR A N 1
ATOM 2377 C CA . THR A 1 383 ? 5.895 36.294 50.417 1.00 80.47 383 THR A CA 1
ATOM 2378 C C . THR A 1 383 ? 5.948 35.089 51.348 1.00 77.51 383 THR A C 1
ATOM 2379 O O . THR A 1 383 ? 6.635 34.107 51.065 1.00 77.90 383 THR A O 1
ATOM 2383 N N . MET A 1 384 ? 5.219 35.163 52.458 1.00 71.76 384 MET A N 1
ATOM 2384 C CA . MET A 1 384 ? 5.174 34.054 53.407 1.00 56.11 384 MET A CA 1
ATOM 2385 C C . MET A 1 384 ? 3.997 33.123 53.129 1.00 74.17 384 MET A C 1
ATOM 2386 O O . MET A 1 384 ? 2.919 33.560 52.722 1.00 66.87 384 MET A O 1
ATOM 2391 N N . SER A 1 385 ? 4.223 31.831 53.333 1.00 52.51 385 SER A N 1
ATOM 2392 C CA . SER A 1 385 ? 3.182 30.832 53.171 1.00 55.87 385 SER A CA 1
ATOM 2393 C C . SER A 1 385 ? 2.833 30.278 54.540 1.00 44.68 385 SER A C 1
ATOM 2394 O O . SER A 1 385 ? 3.628 30.381 55.474 1.00 43.72 385 SER A O 1
ATOM 2397 N N . TRP A 1 386 ? 1.644 29.701 54.670 1.00 35.25 386 TRP A N 1
ATOM 2398 C CA . TRP A 1 386 ? 1.276 29.078 55.933 1.00 33.29 386 TRP A CA 1
ATOM 2399 C C . TRP A 1 386 ? 2.277 27.986 56.296 1.00 36.98 386 TRP A C 1
ATOM 2400 O O . TRP A 1 386 ? 2.552 27.760 57.474 1.00 30.64 386 TRP A O 1
ATOM 2411 N N . LYS A 1 387 ? 2.848 27.334 55.284 1.00 31.10 387 LYS A N 1
ATOM 2412 C CA . LYS A 1 387 ? 3.856 26.311 55.528 1.00 32.44 387 LYS A CA 1
ATOM 2413 C C . LYS A 1 387 ? 5.058 26.880 56.266 1.00 32.39 387 LYS A C 1
ATOM 2414 O O . LYS A 1 387 ? 5.710 26.185 57.042 1.00 25.83 387 LYS A O 1
ATOM 2420 N N . LYS A 1 388 ? 5.343 28.154 56.030 1.00 32.97 388 LYS A N 1
ATOM 2421 C CA . LYS A 1 388 ? 6.409 28.827 56.744 1.00 26.58 388 LYS A CA 1
ATOM 2422 C C . LYS A 1 388 ? 6.067 28.939 58.231 1.00 27.54 388 LYS A C 1
ATOM 2423 O O . LYS A 1 388 ? 6.916 28.731 59.099 1.00 25.59 388 LYS A O 1
ATOM 2429 N N . ILE A 1 389 ? 4.818 29.266 58.525 1.00 23.23 389 ILE A N 1
ATOM 2430 C CA . ILE A 1 389 ? 4.405 29.398 59.914 1.00 20.88 389 ILE A CA 1
ATOM 2431 C C . ILE A 1 389 ? 4.382 28.003 60.552 1.00 16.94 389 ILE A C 1
ATOM 2432 O O . ILE A 1 389 ? 4.805 27.819 61.701 1.00 22.23 389 ILE A O 1
ATOM 2437 N N . TYR A 1 390 ? 3.919 27.018 59.793 1.00 18.86 390 TYR A N 1
ATOM 2438 C CA . TYR A 1 390 ? 3.826 25.657 60.314 1.00 20.69 390 TYR A CA 1
ATOM 2439 C C . TYR A 1 390 ? 5.210 25.112 60.644 1.00 24.22 390 TYR A C 1
ATOM 2440 O O . TYR A 1 390 ? 5.389 24.401 61.636 1.00 21.14 390 TYR A O 1
ATOM 2449 N N . GLY A 1 391 ? 6.184 25.434 59.801 1.00 20.35 391 GLY A N 1
ATOM 2450 C CA . GLY A 1 391 ? 7.552 25.013 60.028 1.00 20.16 391 GLY A CA 1
ATOM 2451 C C . GLY A 1 391 ? 8.106 25.501 61.354 1.00 23.06 391 GLY A C 1
ATOM 2452 O O . GLY A 1 391 ? 8.765 24.750 62.078 1.00 24.35 391 GLY A O 1
ATOM 2453 N N . LEU A 1 392 ? 7.839 26.763 61.678 1.00 20.03 392 LEU A N 1
ATOM 2454 C CA . LEU A 1 392 ? 8.299 27.331 62.934 1.00 20.06 392 LEU A CA 1
ATOM 2455 C C . LEU A 1 392 ? 7.547 26.715 64.102 1.00 18.56 392 LEU A C 1
ATOM 2456 O O . LEU A 1 392 ? 8.128 26.431 65.153 1.00 23.01 392 LEU A O 1
ATOM 2461 N N . ASN A 1 393 ? 6.248 26.528 63.919 1.00 18.82 393 ASN A N 1
ATOM 2462 C CA . ASN A 1 393 ? 5.435 25.934 64.971 1.00 15.03 393 ASN A CA 1
ATOM 2463 C C . ASN A 1 393 ? 5.829 24.487 65.235 1.00 19.89 393 ASN A C 1
ATOM 2464 O O . ASN A 1 393 ? 5.892 24.039 66.387 1.00 20.81 393 ASN A O 1
ATOM 2469 N N . ARG A 1 394 ? 6.085 23.755 64.157 1.00 17.28 394 ARG A N 1
ATOM 2470 C CA . ARG A 1 394 ? 6.490 22.355 64.260 1.00 17.52 394 ARG A CA 1
ATOM 2471 C C . ARG A 1 394 ? 7.780 22.218 65.078 1.00 19.98 394 ARG A C 1
ATOM 2472 O O . ARG A 1 394 ? 7.893 21.339 65.928 1.00 20.31 394 ARG A O 1
ATOM 2480 N N . SER A 1 395 ? 8.735 23.116 64.848 1.00 21.21 395 SER A N 1
ATOM 2481 C CA . SER A 1 395 ? 9.979 23.103 65.607 1.00 20.12 395 SER A CA 1
ATOM 2482 C C . SER A 1 395 ? 9.735 23.227 67.102 1.00 22.07 395 SER A C 1
ATOM 2483 O O . SER A 1 395 ? 10.452 22.630 67.903 1.00 27.00 395 SER A O 1
ATOM 2486 N N . ILE A 1 396 ? 8.709 23.982 67.474 1.00 20.39 396 ILE A N 1
ATOM 2487 C CA . ILE A 1 396 ? 8.338 24.098 68.877 1.00 17.61 396 ILE A CA 1
ATOM 2488 C C . ILE A 1 396 ? 7.598 22.854 69.371 1.00 23.99 396 ILE A C 1
ATOM 2489 O O . ILE A 1 396 ? 7.975 22.253 70.372 1.00 24.37 396 ILE A O 1
ATOM 2494 N N . LEU A 1 397 ? 6.539 22.470 68.670 1.00 17.73 397 LEU A N 1
ATOM 2495 C CA . LEU A 1 397 ? 5.704 21.371 69.128 1.00 19.96 397 LEU A CA 1
ATOM 2496 C C . LEU A 1 397 ? 6.437 20.028 69.130 1.00 21.51 397 LEU A C 1
ATOM 2497 O O . LEU A 1 397 ? 6.185 19.178 69.985 1.00 23.76 397 LEU A O 1
ATOM 2502 N N . GLU A 1 398 ? 7.335 19.813 68.175 1.00 17.72 398 GLU A N 1
ATOM 2503 C CA . GLU A 1 398 ? 7.919 18.480 68.056 1.00 19.49 398 GLU A CA 1
ATOM 2504 C C . GLU A 1 398 ? 8.809 18.155 69.247 1.00 22.92 398 GLU A C 1
ATOM 2505 O O . GLU A 1 398 ? 9.162 16.999 69.454 1.00 25.12 398 GLU A O 1
ATOM 2511 N N . GLU A 1 399 ? 9.146 19.163 70.042 1.00 23.67 399 GLU A N 1
ATOM 2512 C CA . GLU A 1 399 ? 10.031 18.936 71.178 1.00 28.67 399 GLU A CA 1
ATOM 2513 C C . GLU A 1 399 ? 9.286 18.640 72.470 1.00 27.89 399 GLU A C 1
ATOM 2514 O O . GLU A 1 399 ? 9.900 18.263 73.467 1.00 32.12 399 GLU A O 1
ATOM 2520 N N . GLU A 1 400 ? 7.968 18.805 72.469 1.00 23.86 400 GLU A N 1
ATOM 2521 C CA . GLU A 1 400 ? 7.236 18.652 73.719 1.00 28.78 400 GLU A CA 1
ATOM 2522 C C . GLU A 1 400 ? 5.856 18.017 73.611 1.00 26.85 400 GLU A C 1
ATOM 2523 O O . GLU A 1 400 ? 5.324 17.543 74.612 1.00 23.85 400 GLU A O 1
ATOM 2529 N N . ALA A 1 401 ? 5.268 18.010 72.419 1.00 21.93 401 ALA A N 1
ATOM 2530 C CA . ALA A 1 401 ? 3.895 17.529 72.281 1.00 18.71 401 ALA A CA 1
ATOM 2531 C C . ALA A 1 401 ? 3.787 16.017 72.526 1.00 17.30 401 ALA A C 1
ATOM 2532 O O . ALA A 1 401 ? 4.502 15.229 71.896 1.00 18.17 401 ALA A O 1
ATOM 2534 N N . ARG A 1 402 ? 2.874 15.613 73.409 1.00 15.65 402 ARG A N 1
ATOM 2535 C CA . ARG A 1 402 ? 2.671 14.195 73.724 1.00 13.03 402 ARG A CA 1
ATOM 2536 C C . ARG A 1 402 ? 2.143 13.459 72.497 1.00 12.58 402 ARG A C 1
ATOM 2537 O O . ARG A 1 402 ? 1.339 14.011 71.740 1.00 14.23 402 ARG A O 1
ATOM 2545 N N . ARG A 1 403 ? 2.587 12.222 72.330 1.00 11.43 403 ARG A N 1
ATOM 2546 C CA A ARG A 1 403 ? 2.242 11.427 71.153 0.59 14.07 403 ARG A CA 1
ATOM 2547 C CA B ARG A 1 403 ? 2.234 11.432 71.157 0.41 14.06 403 ARG A CA 1
ATOM 2548 C C . ARG A 1 403 ? 1.145 10.406 71.423 1.00 13.13 403 ARG A C 1
ATOM 2549 O O . ARG A 1 403 ? 1.199 9.667 72.408 1.00 14.17 403 ARG A O 1
ATOM 2564 N N . TYR A 1 404 ? 0.166 10.346 70.515 1.00 13.70 404 TYR A N 1
ATOM 2565 C CA . TYR A 1 404 ? -0.891 9.336 70.574 1.00 11.70 404 TYR A CA 1
ATOM 2566 C C . TYR A 1 404 ? -1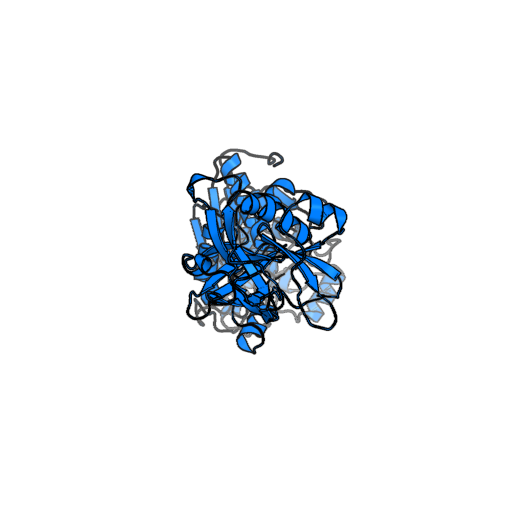.201 8.800 69.176 1.00 12.57 404 TYR A C 1
ATOM 2567 O O . TYR A 1 404 ? -0.959 9.490 68.177 1.00 16.43 404 TYR A O 1
ATOM 2576 N N . PHE A 1 405 ? -1.776 7.598 69.118 1.00 13.82 405 PHE A N 1
ATOM 2577 C CA . PHE A 1 405 ? -2.275 7.025 67.857 1.00 15.01 405 PHE A CA 1
ATOM 2578 C C . PHE A 1 405 ? -3.761 7.351 67.693 1.00 13.83 405 PHE A C 1
ATOM 2579 O O . PHE A 1 405 ? -4.586 6.892 68.493 1.00 15.39 405 PHE A O 1
ATOM 2587 N N . PHE A 1 406 ? -4.085 8.130 66.661 1.00 15.68 406 PHE A N 1
ATOM 2588 C CA . PHE A 1 406 ? -5.459 8.395 66.250 1.00 16.14 406 PHE A CA 1
ATOM 2589 C C . PHE A 1 406 ? -5.624 7.798 64.865 1.00 15.19 406 PHE A C 1
ATOM 2590 O O . PHE A 1 406 ? -4.912 8.172 63.943 1.00 17.38 406 PHE A O 1
ATOM 2598 N N . ALA A 1 407 ? -6.551 6.853 64.738 1.00 15.75 407 ALA A N 1
ATOM 2599 C CA . ALA A 1 407 ? -6.829 6.222 63.452 1.00 16.37 407 ALA A CA 1
ATOM 2600 C C . ALA A 1 407 ? -8.069 6.867 62.837 1.00 15.22 407 ALA A C 1
ATOM 2601 O O . ALA A 1 407 ? -9.192 6.597 63.274 1.00 19.11 407 ALA A O 1
ATOM 2603 N N . ALA A 1 408 ? -7.848 7.723 61.840 1.00 17.41 408 ALA A N 1
ATOM 2604 C CA . ALA A 1 408 ? -8.930 8.365 61.092 1.00 18.46 408 ALA A CA 1
ATOM 2605 C C . ALA A 1 408 ? -9.656 7.330 60.229 1.00 17.22 408 ALA A C 1
ATOM 2606 O O . ALA A 1 408 ? -9.016 6.445 59.675 1.00 21.18 408 ALA A O 1
ATOM 2608 N N . ASP A 1 409 ? -10.976 7.471 60.099 1.00 20.93 409 ASP A N 1
ATOM 2609 C CA . ASP A 1 409 ? -11.787 6.566 59.267 1.00 22.22 409 ASP A CA 1
ATOM 2610 C C . ASP A 1 409 ? -11.361 5.116 59.466 1.00 22.34 409 ASP A C 1
ATOM 2611 O O . ASP A 1 409 ? -10.978 4.421 58.520 1.00 24.39 409 ASP A O 1
ATOM 2616 N N . PRO A 1 410 ? -11.432 4.654 60.713 1.00 19.34 410 PRO A N 1
ATOM 2617 C CA . PRO A 1 410 ? -10.804 3.386 61.064 1.00 17.63 410 PRO A CA 1
ATOM 2618 C C . PRO A 1 410 ? -11.551 2.183 60.501 1.00 24.61 410 PRO A C 1
ATOM 2619 O O . PRO A 1 410 ? -12.766 2.217 60.307 1.00 25.13 410 PRO A O 1
ATOM 2623 N N . VAL A 1 411 ? -10.787 1.144 60.205 1.00 20.72 411 VAL A N 1
ATOM 2624 C CA A VAL A 1 411 ? -11.379 -0.146 59.891 0.52 18.04 411 VAL A CA 1
ATOM 2625 C CA B VAL A 1 411 ? -11.315 -0.170 59.848 0.48 17.84 411 VAL A CA 1
ATOM 2626 C C . VAL A 1 411 ? -11.024 -1.122 61.011 1.00 23.24 411 VAL A C 1
ATOM 2627 O O . VAL A 1 411 ? -9.884 -1.192 61.465 1.00 23.12 411 VAL A O 1
ATOM 2634 N N . LYS A 1 412 ? -12.029 -1.845 61.495 1.00 20.28 412 LYS A N 1
ATOM 2635 C CA . LYS A 1 412 ? -11.812 -2.756 62.608 1.00 19.58 412 LYS A CA 1
ATOM 2636 C C . LYS A 1 412 ? -11.453 -4.117 62.040 1.00 25.83 412 LYS A C 1
ATOM 2637 O O . LYS A 1 412 ? -12.220 -4.688 61.268 1.00 23.80 412 LYS A O 1
ATOM 2643 N N . LEU A 1 413 ? -10.282 -4.622 62.417 1.00 17.09 413 LEU A N 1
ATOM 2644 C CA . LEU A 1 413 ? -9.756 -5.850 61.841 1.00 18.12 413 LEU A CA 1
ATOM 2645 C C . LEU A 1 413 ? -9.215 -6.791 62.911 1.00 21.17 413 LEU A C 1
ATOM 2646 O O . LEU A 1 413 ? -8.506 -6.373 63.831 1.00 21.49 413 LEU A O 1
ATOM 2651 N N . GLU A 1 414 ? -9.547 -8.071 62.783 1.00 18.42 414 GLU A N 1
ATOM 2652 C CA . GLU A 1 414 ? -8.977 -9.089 63.651 1.00 17.18 414 GLU A CA 1
ATOM 2653 C C . GLU A 1 414 ? -7.587 -9.436 63.154 1.00 20.06 414 GLU A C 1
ATOM 2654 O O . GLU A 1 414 ? -7.389 -9.608 61.950 1.00 21.42 414 GLU A O 1
ATOM 2660 N N . VAL A 1 415 ? -6.616 -9.536 64.061 1.00 17.97 415 VAL A N 1
ATOM 2661 C CA . VAL A 1 415 ? -5.302 -10.031 63.657 1.00 16.28 415 VAL A CA 1
ATOM 2662 C C . VAL A 1 415 ? -5.382 -11.554 63.662 1.00 15.80 415 VAL A C 1
ATOM 2663 O O . VAL A 1 415 ? -5.188 -12.193 64.690 1.00 16.94 415 VAL A O 1
ATOM 2667 N N . VAL A 1 416 ? -5.723 -12.127 62.511 1.00 16.88 416 VAL A N 1
ATOM 2668 C CA . VAL A 1 416 ? -5.945 -13.570 62.415 1.00 18.38 416 VAL A CA 1
ATOM 2669 C C . VAL A 1 416 ? -4.642 -14.335 62.598 1.00 16.41 416 VAL A C 1
ATOM 2670 O O . VAL A 1 416 ? -3.645 -14.051 61.944 1.00 18.33 416 VAL A O 1
ATOM 2674 N N . GLY A 1 417 ? -4.635 -15.287 63.523 1.00 17.98 417 GLY A N 1
ATOM 2675 C CA . GLY A 1 417 ? -3.441 -16.077 63.762 1.00 19.58 417 GLY A CA 1
ATOM 2676 C C . GLY A 1 417 ? -2.465 -15.494 64.772 1.00 19.70 417 GLY A C 1
ATOM 2677 O O . GLY A 1 417 ? -1.361 -16.021 64.937 1.00 18.84 417 GLY A O 1
ATOM 2678 N N . LEU A 1 418 ? -2.851 -14.409 65.446 1.00 17.17 418 LEU A N 1
ATOM 2679 C CA . LEU A 1 418 ? -2.015 -13.869 66.518 1.00 16.67 418 LEU A CA 1
ATOM 2680 C C . LEU A 1 418 ? -1.778 -14.979 67.543 1.00 20.91 418 LEU A C 1
ATOM 2681 O O . LEU A 1 418 ? -2.735 -15.554 68.075 1.00 20.02 418 LEU A O 1
ATOM 2686 N N . PRO A 1 419 ? -0.505 -15.312 67.805 1.00 20.57 419 PRO A N 1
ATOM 2687 C CA . PRO A 1 419 ? -0.222 -16.437 68.715 1.00 21.03 419 PRO A CA 1
ATOM 2688 C C . PRO A 1 419 ? -0.725 -16.208 70.143 1.00 28.67 419 PRO A C 1
ATOM 2689 O O . PRO A 1 419 ? -1.146 -17.152 70.818 1.00 25.43 419 PRO A O 1
ATOM 2693 N N . GLY A 1 420 ? -0.688 -14.962 70.599 1.00 19.89 420 GLY A N 1
ATOM 2694 C CA . GLY A 1 420 ? -1.151 -14.636 71.935 1.00 20.39 420 GLY A CA 1
ATOM 2695 C C . GLY A 1 420 ? -1.022 -13.144 72.141 1.00 20.32 420 GLY A C 1
ATOM 2696 O O . GLY A 1 420 ? -0.521 -12.450 71.261 1.00 21.05 420 GLY A O 1
ATOM 2697 N N . PRO A 1 421 ? -1.467 -12.644 73.301 1.00 24.65 421 PRO A N 1
ATOM 2698 C CA . PRO A 1 421 ? -1.466 -11.188 73.502 1.00 19.76 421 PRO A CA 1
ATOM 2699 C C . PRO A 1 421 ? -0.057 -10.615 73.493 1.00 19.18 421 PRO A C 1
ATOM 2700 O O . PRO A 1 421 ? 0.912 -11.267 73.892 1.00 23.27 421 PRO A O 1
ATOM 2704 N N . VAL A 1 422 ? 0.047 -9.377 73.028 1.00 14.72 422 VAL A N 1
ATOM 2705 C CA . VAL A 1 422 ? 1.319 -8.683 72.979 1.00 19.14 422 VAL A CA 1
ATOM 2706 C C . VAL A 1 422 ? 1.151 -7.345 73.679 1.00 21.33 422 VAL A C 1
ATOM 2707 O O . VAL A 1 422 ? 0.270 -6.570 73.328 1.00 20.74 422 VAL A O 1
ATOM 2711 N N . ARG A 1 423 ? 1.989 -7.090 74.676 1.00 17.12 423 ARG A N 1
ATOM 2712 C CA . ARG A 1 423 ? 1.979 -5.816 75.376 1.00 14.30 423 ARG A CA 1
ATOM 2713 C C . ARG A 1 423 ? 3.046 -4.922 74.779 1.00 20.32 423 ARG A C 1
ATOM 2714 O O . ARG A 1 423 ? 4.227 -5.276 74.733 1.00 24.94 423 ARG A O 1
ATOM 2722 N N . VAL A 1 424 ? 2.610 -3.772 74.285 1.00 14.95 424 VAL A N 1
ATOM 2723 C CA . VAL A 1 424 ? 3.471 -2.850 73.573 1.00 14.69 424 VAL A CA 1
ATOM 2724 C C . VAL A 1 424 ? 3.731 -1.610 74.436 1.00 17.27 424 VAL A C 1
ATOM 2725 O O . VAL A 1 424 ? 2.796 -1.068 75.011 1.00 19.72 424 VAL A O 1
ATOM 2729 N N . GLU A 1 425 ? 4.987 -1.167 74.540 1.00 15.52 425 GLU A N 1
ATOM 2730 C CA . GLU A 1 425 ? 5.273 0.141 75.144 1.00 15.44 425 GLU A CA 1
ATOM 2731 C C . GLU A 1 425 ? 5.858 1.108 74.132 1.00 16.74 425 GLU A C 1
ATOM 2732 O O . GLU A 1 425 ? 6.761 0.758 73.365 1.00 19.33 425 GLU A O 1
ATOM 2738 N N . ARG A 1 426 ? 5.374 2.344 74.167 1.00 14.13 426 ARG A N 1
ATOM 2739 C CA . ARG A 1 426 ? 5.870 3.378 73.282 1.00 14.55 426 ARG A CA 1
ATOM 2740 C C . ARG A 1 426 ? 5.903 4.712 74.032 1.00 12.56 426 ARG A C 1
ATOM 2741 O O . ARG A 1 426 ? 4.913 5.101 74.659 1.00 13.41 426 ARG A O 1
ATOM 2749 N N . PRO A 1 427 ? 7.042 5.421 73.997 1.00 14.16 427 PRO A N 1
ATOM 2750 C CA . PRO A 1 427 ? 7.103 6.692 74.722 1.00 12.43 427 PRO A CA 1
ATOM 2751 C C . PRO A 1 427 ? 6.040 7.703 74.328 1.00 12.90 427 PRO A C 1
ATOM 2752 O O . PRO A 1 427 ? 5.690 7.882 73.149 1.00 13.86 427 PRO A O 1
ATOM 2756 N N . LEU A 1 428 ? 5.524 8.392 75.332 1.00 12.70 428 LEU A N 1
ATOM 2757 C CA . LEU A 1 428 ? 4.727 9.575 75.068 1.00 14.07 428 LEU A CA 1
ATOM 2758 C C . LEU A 1 428 ? 5.543 10.660 74.365 1.00 15.69 428 LEU A C 1
ATOM 2759 O O . LEU A 1 428 ? 5.012 11.406 73.555 1.00 16.68 428 LEU A O 1
ATOM 2764 N N . HIS A 1 429 ? 6.830 10.753 74.684 1.00 16.92 429 HIS A N 1
ATOM 2765 C CA . HIS A 1 429 ? 7.721 11.625 73.925 1.00 15.04 429 HIS A CA 1
ATOM 2766 C C . HIS A 1 429 ? 9.157 11.145 74.092 1.00 18.20 429 HIS A C 1
ATOM 2767 O O . HIS A 1 429 ? 9.647 11.072 75.210 1.00 18.49 429 HIS A O 1
ATOM 2774 N N . PRO A 1 430 ? 9.830 10.814 72.979 1.00 20.17 430 PRO A N 1
ATOM 2775 C CA . PRO A 1 430 ? 11.165 10.202 73.063 1.00 21.94 430 PRO A CA 1
ATOM 2776 C C . PRO A 1 430 ? 12.199 11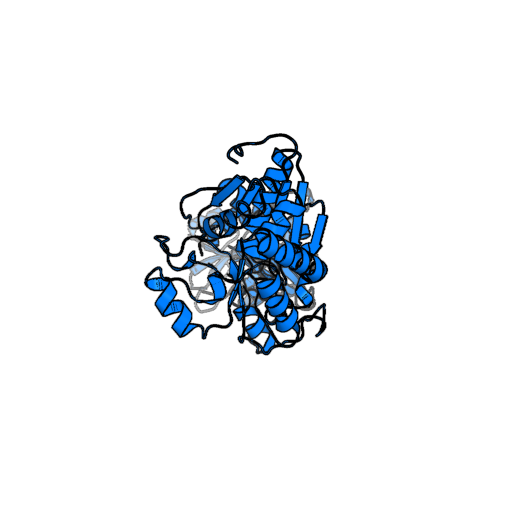.061 73.804 1.00 24.97 430 PRO A C 1
ATOM 2777 O O . PRO A 1 430 ? 13.161 10.507 74.344 1.00 32.05 430 PRO A O 1
ATOM 2781 N N . ASP A 1 431 ? 12.000 12.371 73.850 1.00 23.03 431 ASP A N 1
ATOM 2782 C CA . ASP A 1 431 ? 12.945 13.258 74.536 1.00 26.66 431 ASP A CA 1
ATOM 2783 C C . ASP A 1 431 ? 12.584 13.525 75.993 1.00 26.14 431 ASP A C 1
ATOM 2784 O O . ASP A 1 431 ? 13.325 14.200 76.712 1.00 27.05 431 ASP A O 1
ATOM 2789 N N . HIS A 1 432 ? 11.438 13.015 76.428 1.00 22.94 432 HIS A N 1
ATOM 2790 C CA . HIS A 1 432 ? 10.948 13.306 77.772 1.00 18.60 432 HIS A CA 1
ATOM 2791 C C . HIS A 1 432 ? 10.534 12.040 78.502 1.00 18.22 432 HIS A C 1
ATOM 2792 O O . HIS A 1 432 ? 9.343 11.753 78.631 1.00 19.36 432 HIS A O 1
ATOM 2799 N N . PRO A 1 433 ? 11.516 11.268 78.968 1.00 17.79 433 PRO A N 1
ATOM 2800 C CA . PRO A 1 433 ? 11.230 10.023 79.683 1.00 19.35 433 PRO A CA 1
ATOM 2801 C C . PRO A 1 433 ? 10.411 10.265 80.943 1.00 14.82 433 PRO A C 1
ATOM 2802 O O . PRO A 1 433 ? 9.787 9.314 81.422 1.00 15.71 433 PRO A O 1
ATOM 2806 N N . GLU A 1 434 ? 10.429 11.491 81.474 1.00 17.49 434 GLU A N 1
ATOM 2807 C CA . GLU A 1 434 ? 9.710 11.779 82.710 1.00 14.69 434 GLU A CA 1
ATOM 2808 C C . GLU A 1 434 ? 8.224 11.478 82.597 1.00 17.24 434 GLU A C 1
ATOM 2809 O O . GLU A 1 434 ? 7.609 11.079 83.577 1.00 20.26 434 GLU A O 1
ATOM 2815 N N . ILE A 1 435 ? 7.641 11.642 81.409 1.00 15.68 435 ILE A N 1
ATOM 2816 C CA . ILE A 1 435 ? 6.212 11.378 81.291 1.00 16.00 435 ILE A CA 1
ATOM 2817 C C . ILE A 1 435 ? 5.918 9.914 80.943 1.00 18.35 435 ILE A C 1
ATOM 2818 O O . ILE A 1 435 ? 4.756 9.493 80.941 1.00 18.50 435 ILE A O 1
ATOM 2823 N N . GLY A 1 436 ? 6.959 9.126 80.671 1.00 12.71 436 GLY A N 1
ATOM 2824 C CA . GLY A 1 436 ? 6.776 7.689 80.567 1.00 17.73 436 GLY A CA 1
ATOM 2825 C C . GLY A 1 436 ? 6.248 7.155 79.249 1.00 14.15 436 GLY A C 1
ATOM 2826 O O . GLY A 1 436 ? 6.249 7.860 78.228 1.00 15.23 436 GLY A O 1
ATOM 2827 N N . ASN A 1 437 ? 5.812 5.900 79.281 1.00 13.82 437 ASN A N 1
ATOM 2828 C CA . ASN A 1 437 ? 5.426 5.199 78.055 1.00 14.49 437 ASN A CA 1
ATOM 2829 C C . ASN A 1 437 ? 3.949 4.856 78.052 1.00 14.82 437 ASN A C 1
ATOM 2830 O O . ASN A 1 437 ? 3.403 4.451 79.080 1.00 17.28 437 ASN A O 1
ATOM 2835 N N . ARG A 1 438 ? 3.306 4.992 76.892 1.00 13.79 438 ARG A N 1
ATOM 2836 C CA . ARG A 1 438 ? 1.995 4.363 76.711 1.00 14.27 438 ARG A CA 1
ATOM 2837 C C . ARG A 1 438 ? 2.152 2.849 76.660 1.00 13.61 438 ARG A C 1
ATOM 2838 O O . ARG A 1 438 ? 3.167 2.334 76.188 1.00 13.55 438 ARG A O 1
ATOM 2846 N N . VAL A 1 439 ? 1.146 2.132 77.156 1.00 12.73 439 VAL A N 1
ATOM 2847 C CA . VAL A 1 439 ? 1.117 0.681 77.095 1.00 15.00 439 VAL A CA 1
ATOM 2848 C C . VAL A 1 439 ? -0.116 0.306 76.331 1.00 22.69 439 VAL A C 1
ATOM 2849 O O . VAL A 1 439 ? -1.236 0.642 76.726 1.00 20.44 439 VAL A O 1
ATOM 2853 N N . LEU A 1 440 ? 0.101 -0.362 75.212 1.00 16.50 440 LEU A N 1
ATOM 2854 C CA . LEU A 1 440 ? -0.986 -0.773 74.334 1.00 17.80 440 LEU A CA 1
ATOM 2855 C C . LEU A 1 440 ? -1.066 -2.282 74.347 1.00 19.42 440 LEU A C 1
ATOM 2856 O O . LEU A 1 440 ? -0.070 -2.963 74.104 1.00 21.89 440 LEU A O 1
ATOM 2861 N N . GLU A 1 441 ? -2.252 -2.800 74.633 1.00 15.98 441 GLU A N 1
ATOM 2862 C CA . GLU A 1 441 ? -2.437 -4.231 74.742 1.00 17.05 441 GLU A CA 1
ATOM 2863 C C . GLU A 1 441 ? -3.083 -4.782 73.468 1.00 19.56 441 GLU A C 1
ATOM 2864 O O . GLU A 1 441 ? -4.279 -4.598 73.235 1.00 20.37 441 GLU A O 1
ATOM 2870 N N . LEU A 1 442 ? -2.286 -5.451 72.646 1.00 18.10 442 LEU A N 1
ATOM 2871 C CA . LEU A 1 442 ? -2.805 -6.085 71.443 1.00 16.58 442 LEU A CA 1
ATOM 2872 C C . LEU A 1 442 ? -3.303 -7.485 71.812 1.00 23.98 442 LEU A C 1
ATOM 2873 O O . LEU A 1 442 ? -2.518 -8.334 72.243 1.00 24.70 442 LEU A O 1
ATOM 2878 N N . ARG A 1 443 ? -4.606 -7.719 71.672 1.00 19.34 443 ARG A N 1
ATOM 2879 C CA . ARG A 1 443 ? -5.207 -8.975 72.149 1.00 23.32 443 ARG A CA 1
ATOM 2880 C C . ARG A 1 443 ? -5.856 -9.765 71.028 1.00 25.13 443 ARG A C 1
ATOM 2881 O O . ARG A 1 443 ? -5.831 -11.002 71.033 1.00 26.58 443 ARG A O 1
ATOM 2889 N N . GLY A 1 444 ? -6.477 -9.058 70.089 1.00 21.65 444 GLY A N 1
ATOM 2890 C CA . GLY A 1 444 ? -7.086 -9.709 68.940 1.00 25.92 444 GLY A CA 1
ATOM 2891 C C . GLY A 1 444 ? -7.473 -8.751 67.829 1.00 28.82 444 GLY A C 1
ATOM 2892 O O . GLY A 1 444 ? -7.002 -8.880 66.704 1.00 28.66 444 GLY A O 1
ATOM 2893 N N . GLU A 1 445 ? -8.328 -7.782 68.141 1.00 24.11 445 GLU A N 1
ATOM 2894 C CA . GLU A 1 445 ? -8.807 -6.844 67.128 1.00 16.68 445 GLU A CA 1
ATOM 2895 C C . GLU A 1 445 ? -8.125 -5.488 67.262 1.00 19.46 445 GLU A C 1
ATOM 2896 O O . GLU A 1 445 ? -7.790 -5.056 68.367 1.00 20.07 445 GLU A O 1
ATOM 2902 N N . VAL A 1 446 ? -7.928 -4.824 66.132 1.00 17.71 446 VAL A N 1
ATOM 2903 C CA . VAL A 1 446 ? -7.381 -3.467 66.131 1.00 18.77 446 VAL A CA 1
ATOM 2904 C C . VAL A 1 446 ? -8.165 -2.583 65.187 1.00 18.44 446 VAL A C 1
ATOM 2905 O O . VAL A 1 446 ? -8.859 -3.067 64.285 1.00 20.22 446 VAL A O 1
ATOM 2909 N N . TYR A 1 447 ? -8.055 -1.276 65.396 1.00 17.16 447 TYR A N 1
ATOM 2910 C CA . TYR A 1 447 ? -8.509 -0.319 64.402 1.00 16.93 447 TYR A CA 1
ATOM 2911 C C . TYR A 1 447 ? -7.310 0.193 63.619 1.00 16.82 447 TYR A C 1
ATOM 2912 O O . TYR A 1 447 ? -6.308 0.613 64.212 1.00 18.45 447 TYR A O 1
ATOM 2921 N N . LEU A 1 448 ? -7.389 0.141 62.291 1.00 16.18 448 LEU A N 1
ATOM 2922 C CA . LEU A 1 448 ? -6.367 0.752 61.444 1.00 14.04 448 LEU A CA 1
ATOM 2923 C C . LEU A 1 448 ? -6.954 1.927 60.683 1.00 20.14 448 LEU A C 1
ATOM 2924 O O . LEU A 1 448 ? -8.130 1.906 60.317 1.00 20.75 448 LEU A O 1
ATOM 2929 N N . PRO A 1 449 ? -6.137 2.953 60.429 1.00 17.04 449 PRO A N 1
ATOM 2930 C CA . PRO A 1 449 ? -6.624 4.079 59.623 1.00 18.75 449 PRO A CA 1
ATOM 2931 C C . PRO A 1 449 ? -6.990 3.592 58.235 1.00 27.74 449 PRO A C 1
ATOM 2932 O O . PRO A 1 449 ? -6.173 2.951 57.579 1.00 24.10 449 PRO A O 1
ATOM 2936 N N . GLY A 1 450 ? -8.211 3.871 57.801 1.00 24.66 450 GLY A N 1
ATOM 2937 C CA . GLY A 1 450 ? -8.717 3.267 56.579 1.00 30.32 450 GLY A CA 1
ATOM 2938 C C . GLY A 1 450 ? -8.293 3.920 55.277 1.00 40.01 450 GLY A C 1
ATOM 2939 O O . GLY A 1 450 ? -8.386 3.301 54.219 1.00 38.79 450 GLY A O 1
ATOM 2940 N N . ASP A 1 451 ? -7.828 5.163 55.345 1.00 40.93 451 ASP A N 1
ATOM 2941 C CA . ASP A 1 451 ? -7.525 5.932 54.137 1.00 52.35 451 ASP A CA 1
ATOM 2942 C C . ASP A 1 451 ? -6.268 5.462 53.406 1.00 37.06 451 ASP A C 1
ATOM 2943 O O . ASP A 1 451 ? -5.173 5.449 53.969 1.00 39.10 451 ASP A O 1
ATOM 2948 N N . ASP A 1 452 ? -6.438 5.094 52.140 1.00 54.71 452 ASP A N 1
ATOM 2949 C CA . ASP A 1 452 ? -5.331 4.621 51.319 1.00 57.61 452 ASP A CA 1
ATOM 2950 C C . ASP A 1 452 ? -4.719 3.369 51.926 1.00 45.57 452 ASP A C 1
ATOM 2951 O O . ASP A 1 452 ? -3.516 3.145 51.827 1.00 42.47 452 ASP A O 1
ATOM 2956 N N . LEU A 1 453 ? -5.558 2.567 52.572 1.00 34.33 453 LEU A N 1
ATOM 2957 C CA . LEU A 1 453 ? -5.117 1.304 53.145 1.00 26.21 453 LEU A CA 1
ATOM 2958 C C . LEU A 1 453 ? -5.262 0.211 52.091 1.00 35.01 453 LEU A C 1
ATOM 2959 O O . LEU A 1 453 ? -6.354 -0.316 51.871 1.00 40.97 453 LEU A O 1
ATOM 2964 N N . GLY A 1 454 ? -4.159 -0.124 51.433 1.00 28.23 454 GLY A N 1
ATOM 2965 C CA . GLY A 1 454 ? -4.194 -1.147 50.406 1.00 26.93 454 GLY A CA 1
ATOM 2966 C C . GLY A 1 454 ? -3.652 -2.468 50.911 1.00 30.88 454 GLY A C 1
ATOM 2967 O O . GLY A 1 454 ? -3.232 -2.579 52.057 1.00 29.67 454 GLY A O 1
ATOM 2968 N N . GLU A 1 455 ? -3.650 -3.472 50.045 1.00 26.53 455 GLU A N 1
ATOM 2969 C CA . GLU A 1 455 ? -3.185 -4.799 50.430 1.00 22.61 455 GLU A CA 1
ATOM 2970 C C . GLU A 1 455 ? -1.663 -4.839 50.537 1.00 22.21 455 GLU A C 1
ATOM 2971 O O . GLU A 1 455 ? -0.961 -4.053 49.891 1.00 29.60 455 GLU A O 1
ATOM 2977 N N . GLY A 1 456 ? -1.159 -5.739 51.373 1.00 18.53 456 GLY A N 1
ATOM 2978 C CA . GLY A 1 456 ? 0.272 -5.929 51.496 1.00 19.75 456 GLY A CA 1
ATOM 2979 C C . GLY A 1 456 ? 0.731 -6.007 52.932 1.00 21.98 456 GLY A C 1
ATOM 2980 O O . GLY A 1 456 ? -0.090 -6.005 53.852 1.00 21.27 456 GLY A O 1
ATOM 2981 N N . PRO A 1 457 ? 2.051 -6.076 53.135 1.00 19.56 457 PRO A N 1
ATOM 2982 C CA . PRO A 1 457 ? 2.610 -6.240 54.478 1.00 20.25 457 PRO A CA 1
ATOM 2983 C C . PRO A 1 457 ? 2.631 -4.921 55.245 1.00 21.16 457 PRO A C 1
ATOM 2984 O O . PRO A 1 457 ? 2.938 -3.870 54.678 1.00 19.84 457 PRO A O 1
ATOM 2988 N N . LEU A 1 458 ? 2.289 -5.000 56.528 1.00 16.05 458 LEU A N 1
ATOM 2989 C CA . LEU A 1 458 ? 2.265 -3.839 57.407 1.00 13.60 458 LEU A CA 1
ATOM 2990 C C . LEU A 1 458 ? 2.959 -4.196 58.700 1.00 13.91 458 LEU A C 1
ATOM 2991 O O . LEU A 1 458 ? 2.913 -5.334 59.147 1.00 17.08 458 LEU A O 1
ATOM 2996 N N . ARG A 1 459 ? 3.582 -3.203 59.315 1.00 14.72 459 ARG A N 1
ATOM 2997 C CA . ARG A 1 459 ? 4.060 -3.362 60.674 1.00 14.08 459 ARG A CA 1
ATOM 2998 C C . ARG A 1 459 ? 3.257 -2.418 61.545 1.00 14.67 459 ARG A C 1
ATOM 2999 O O . ARG A 1 459 ? 3.333 -1.186 61.381 1.00 16.29 459 ARG A O 1
ATOM 3007 N N . LEU A 1 460 ? 2.473 -2.987 62.451 1.00 16.29 460 LEU A N 1
ATOM 3008 C CA . LEU A 1 460 ? 1.763 -2.170 63.422 1.00 17.64 460 LEU A CA 1
ATOM 3009 C C . LEU A 1 460 ? 2.850 -1.660 64.359 1.00 16.85 460 LEU A C 1
ATOM 3010 O O . LEU A 1 460 ? 3.550 -2.461 64.986 1.00 17.28 460 LEU A O 1
ATOM 3015 N N . ILE A 1 461 ? 2.992 -0.338 64.448 1.00 14.34 461 ILE A N 1
ATOM 3016 C CA . ILE A 1 461 ? 4.158 0.267 65.102 1.00 16.67 461 ILE A CA 1
ATOM 3017 C C . ILE A 1 461 ? 4.445 -0.327 66.480 1.00 16.74 461 ILE A C 1
ATOM 3018 O O . ILE A 1 461 ? 3.558 -0.404 67.320 1.00 17.83 461 ILE A O 1
ATOM 3023 N N . ASP A 1 462 ? 5.691 -0.765 66.683 1.00 17.96 462 ASP A N 1
ATOM 3024 C CA . ASP A 1 462 ? 6.130 -1.355 67.950 1.00 19.09 462 ASP A CA 1
ATOM 3025 C C . ASP A 1 462 ? 5.452 -2.673 68.351 1.00 18.08 462 ASP A C 1
ATOM 3026 O O . ASP A 1 462 ? 5.673 -3.171 69.459 1.00 20.30 462 ASP A O 1
ATOM 3031 N N . ALA A 1 463 ? 4.670 -3.272 67.449 1.00 18.93 463 ALA A N 1
ATOM 3032 C CA . ALA A 1 463 ? 3.831 -4.400 67.830 1.00 15.89 463 ALA A CA 1
ATOM 3033 C C . ALA A 1 463 ? 4.116 -5.685 67.049 1.00 22.17 463 ALA A C 1
ATOM 3034 O O . ALA A 1 463 ? 4.881 -6.533 67.507 1.00 22.58 463 ALA A O 1
ATOM 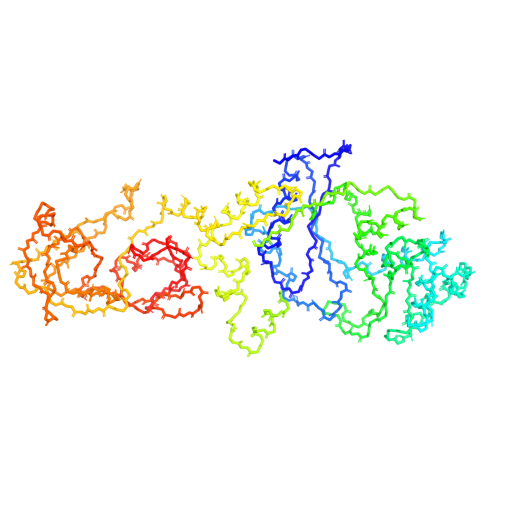3036 N N . VAL A 1 464 ? 3.501 -5.829 65.880 1.00 19.42 464 VAL A N 1
ATOM 3037 C CA . VAL A 1 464 ? 3.617 -7.077 65.116 1.00 16.29 464 VAL A CA 1
ATOM 3038 C C . VAL A 1 464 ? 3.600 -6.774 63.636 1.00 12.80 464 VAL A C 1
ATOM 3039 O O . VAL A 1 464 ? 3.209 -5.689 63.225 1.00 15.49 464 VAL A O 1
ATOM 3043 N N . ASN A 1 465 ? 4.004 -7.745 62.824 1.00 14.73 465 ASN A N 1
ATOM 3044 C CA . ASN A 1 465 ? 3.951 -7.594 61.375 1.00 15.01 465 ASN A CA 1
ATOM 3045 C C . ASN A 1 465 ? 2.801 -8.442 60.847 1.00 13.35 465 ASN A C 1
ATOM 3046 O O . ASN A 1 465 ? 2.613 -9.570 61.287 1.00 17.17 465 ASN A O 1
ATOM 3051 N N . VAL A 1 466 ? 2.016 -7.878 59.939 1.00 15.74 466 VAL A N 1
ATOM 3052 C CA . VAL A 1 466 ? 0.857 -8.582 59.412 1.00 19.04 466 VAL A CA 1
ATOM 3053 C C . VAL A 1 466 ? 0.801 -8.408 57.905 1.00 20.20 466 VAL A C 1
ATOM 3054 O O . VAL A 1 466 ? 1.530 -7.584 57.343 1.00 20.72 466 VAL A O 1
ATOM 3058 N N . ILE A 1 467 ? -0.053 -9.200 57.256 1.00 16.26 467 ILE A N 1
ATOM 3059 C CA . ILE A 1 467 ? -0.333 -9.026 55.841 1.00 15.85 467 ILE A CA 1
ATOM 3060 C C . ILE A 1 467 ? -1.829 -8.801 55.663 1.00 16.70 467 ILE A C 1
ATOM 3061 O O . ILE A 1 467 ? -2.654 -9.573 56.163 1.00 19.65 467 ILE A O 1
ATOM 3066 N N . TYR A 1 468 ? -2.172 -7.715 54.979 1.00 18.00 468 TYR A N 1
ATOM 3067 C CA . TYR A 1 468 ? -3.557 -7.366 54.720 1.00 16.37 468 TYR A CA 1
ATOM 3068 C C . TYR A 1 468 ? -3.879 -7.768 53.284 1.00 18.38 468 TYR A C 1
ATOM 3069 O O . TYR A 1 468 ? -3.305 -7.228 52.341 1.00 22.68 468 TYR A O 1
ATOM 3078 N N . SER A 1 469 ? -4.780 -8.726 53.113 1.00 22.18 469 SER A N 1
ATOM 3079 C CA . SER A 1 469 ? -5.208 -9.073 51.763 1.00 20.34 469 SER A CA 1
ATOM 3080 C C . SER A 1 469 ? -6.560 -9.755 51.783 1.00 23.07 469 SER A C 1
ATOM 3081 O O . SER A 1 469 ? -6.902 -10.436 52.747 1.00 24.79 469 SER A O 1
ATOM 3084 N N . GLY A 1 470 ? -7.338 -9.523 50.729 1.00 26.94 470 GLY A N 1
ATOM 3085 C CA . GLY A 1 470 ? -8.683 -10.055 50.649 1.00 35.70 470 GLY A CA 1
ATOM 3086 C C . GLY A 1 470 ? -9.558 -9.548 51.774 1.00 33.10 470 GLY A C 1
ATOM 3087 O O . GLY A 1 470 ? -10.546 -10.185 52.131 1.00 40.38 470 GLY A O 1
ATOM 3088 N N . GLY A 1 471 ? -9.192 -8.398 52.339 1.00 32.10 471 GLY A N 1
ATOM 3089 C CA . GLY A 1 471 ? -9.963 -7.794 53.408 1.00 28.99 471 GLY A CA 1
ATOM 3090 C C . GLY A 1 471 ? -9.709 -8.449 54.751 1.00 32.21 471 GLY A C 1
ATOM 3091 O O . GLY A 1 471 ? -10.434 -8.219 55.717 1.00 29.71 471 GLY A O 1
ATOM 3092 N N . GLU A 1 472 ? -8.672 -9.276 54.817 1.00 25.92 472 GLU A N 1
ATOM 3093 C CA . GLU A 1 472 ? -8.358 -9.969 56.054 1.00 21.94 472 G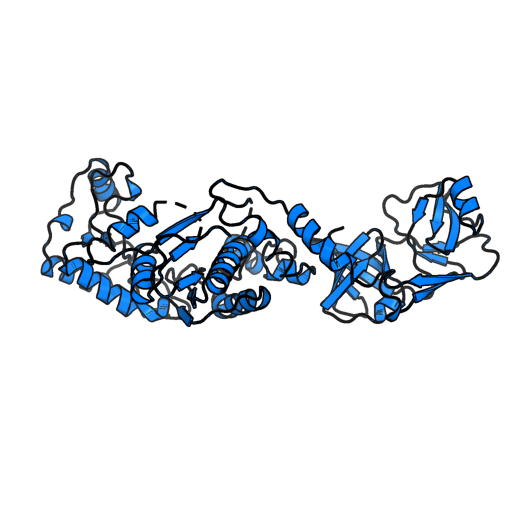LU A CA 1
ATOM 3094 C C . GLU A 1 472 ? -6.963 -9.616 56.539 1.00 19.62 472 GLU A C 1
ATOM 3095 O O . GLU A 1 472 ? -6.031 -9.509 55.757 1.00 22.06 472 GLU A O 1
ATOM 3101 N N . LEU A 1 473 ? -6.821 -9.426 57.838 1.00 18.24 473 LEU A N 1
ATOM 3102 C CA . LEU A 1 473 ? -5.523 -9.084 58.389 1.00 15.79 473 LEU A CA 1
ATOM 3103 C C . LEU A 1 473 ? -4.918 -10.324 59.037 1.00 22.83 473 LEU A C 1
ATOM 3104 O O . LEU A 1 473 ? -5.487 -10.844 59.993 1.00 25.68 473 LEU A O 1
ATOM 3109 N N . ARG A 1 474 ? -3.789 -10.818 58.516 1.00 20.04 474 ARG A N 1
ATOM 3110 C CA A ARG A 1 474 ? -3.193 -12.049 59.035 0.54 21.74 474 ARG A CA 1
ATOM 3111 C CA B ARG A 1 474 ? -3.200 -12.049 59.043 0.46 21.74 474 ARG A CA 1
ATOM 3112 C C . ARG A 1 474 ? -1.818 -11.849 59.668 1.00 18.96 474 ARG A C 1
ATOM 3113 O O . ARG A 1 474 ? -0.952 -11.200 59.096 1.00 20.64 474 ARG A O 1
ATOM 3128 N N . TYR A 1 475 ? -1.632 -12.433 60.851 1.00 18.10 475 TYR A N 1
ATOM 3129 C CA . TYR A 1 475 ? -0.366 -12.376 61.579 1.00 18.65 475 TYR A CA 1
ATOM 3130 C C . TYR A 1 475 ? 0.763 -12.985 60.763 1.00 17.40 475 TYR A C 1
ATOM 3131 O O . TYR A 1 475 ? 0.586 -14.050 60.150 1.00 20.77 475 TYR A O 1
ATOM 3140 N N . HIS A 1 476 ? 1.918 -12.321 60.751 1.00 15.88 476 HIS A N 1
ATOM 3141 C CA . HIS A 1 476 ? 3.114 -12.876 60.121 1.00 18.18 476 HIS A CA 1
ATOM 3142 C C . HIS A 1 476 ? 4.240 -13.151 61.119 1.00 23.22 476 HIS A C 1
ATOM 3143 O O . HIS A 1 476 ? 4.776 -14.262 61.169 1.00 20.34 476 HIS A O 1
ATOM 3150 N N . SER A 1 477 ? 4.599 -12.145 61.915 1.00 19.97 477 SER A N 1
ATOM 3151 C CA . SER A 1 477 ? 5.761 -12.262 62.791 1.00 16.61 477 SER A CA 1
ATOM 3152 C C . SER A 1 477 ? 5.761 -11.055 63.714 1.00 20.92 477 SER A C 1
ATOM 3153 O O . SER A 1 477 ? 4.824 -10.270 63.688 1.00 17.44 477 SER A O 1
ATOM 3156 N N . GLU A 1 478 ? 6.817 -10.895 64.503 1.00 22.09 478 GLU A N 1
ATOM 3157 C CA . GLU A 1 478 ? 6.841 -9.834 65.511 1.00 25.20 478 GLU A CA 1
ATOM 3158 C C . GLU A 1 478 ? 8.056 -8.913 65.411 1.00 24.49 478 GLU A C 1
ATOM 3159 O O . GLU A 1 478 ? 7.966 -7.730 65.736 1.00 29.85 478 GLU A O 1
ATOM 3165 N N . GLY A 1 479 ? 9.188 -9.444 64.957 1.00 25.22 479 GLY A N 1
ATOM 3166 C CA . GLY A 1 479 ? 10.440 -8.697 64.991 1.00 41.06 479 GLY A CA 1
ATOM 3167 C C . GLY A 1 479 ? 10.685 -7.658 63.908 1.00 43.87 479 GLY A C 1
ATOM 3168 O O . GLY A 1 479 ? 10.046 -7.661 62.861 1.00 27.22 479 GLY A O 1
ATOM 3169 N N . ILE A 1 480 ? 11.641 -6.767 64.162 1.00 33.85 480 ILE A N 1
ATOM 3170 C CA . ILE A 1 480 ? 11.979 -5.698 63.224 1.00 30.56 480 ILE A CA 1
ATOM 3171 C C . ILE A 1 480 ? 12.635 -6.232 61.953 1.00 32.76 480 ILE A C 1
ATOM 3172 O O . ILE A 1 480 ? 12.361 -5.748 60.856 1.00 33.23 480 ILE A O 1
ATOM 3177 N N . GLU A 1 481 ? 13.513 -7.220 62.105 1.00 35.99 481 GLU A N 1
ATOM 3178 C CA . GLU A 1 481 ? 14.202 -7.801 60.955 1.00 35.41 481 GLU A CA 1
ATOM 3179 C C . GLU A 1 481 ? 13.222 -8.474 60.003 1.00 28.74 481 GLU A C 1
ATOM 3180 O O . GLU A 1 481 ? 13.327 -8.319 58.787 1.00 34.24 481 GLU A O 1
ATOM 3186 N N . GLU A 1 482 ? 12.268 -9.215 60.558 1.00 29.70 482 GLU A N 1
ATOM 3187 C CA . GLU A 1 482 ? 11.230 -9.829 59.743 1.00 25.80 482 GLU A CA 1
ATOM 3188 C C . GLU A 1 482 ? 10.480 -8.730 58.993 1.00 23.97 482 GLU A C 1
ATOM 3189 O O . GLU A 1 482 ? 10.161 -8.874 57.815 1.00 25.44 482 GLU A O 1
ATOM 3195 N N . ALA A 1 483 ? 10.204 -7.624 59.673 1.00 26.05 483 ALA A N 1
ATOM 3196 C CA . ALA A 1 483 ? 9.498 -6.523 59.029 1.00 24.84 483 ALA A CA 1
ATOM 3197 C C . ALA A 1 483 ? 10.296 -5.991 57.836 1.00 22.75 483 ALA A C 1
ATOM 3198 O O . ALA A 1 483 ? 9.739 -5.694 56.782 1.00 21.65 483 ALA A O 1
ATOM 3200 N N . ARG A 1 484 ? 11.606 -5.851 58.016 1.00 28.34 484 ARG A N 1
ATOM 3201 C CA . ARG A 1 484 ? 12.470 -5.394 56.932 1.00 34.10 484 ARG A CA 1
ATOM 3202 C C . ARG A 1 484 ? 12.491 -6.394 55.778 1.00 34.74 484 ARG A C 1
ATOM 3203 O O . ARG A 1 484 ? 12.492 -6.008 54.611 1.00 32.64 484 ARG A O 1
ATOM 3211 N N . GLU A 1 485 ? 12.501 -7.679 56.111 1.00 35.09 485 GLU A N 1
ATOM 3212 C CA . GLU A 1 485 ? 12.519 -8.721 55.097 1.00 32.04 485 GLU A CA 1
ATOM 3213 C C . GLU A 1 485 ? 11.224 -8.691 54.272 1.00 40.00 485 GLU A C 1
ATOM 3214 O O . GLU A 1 485 ? 11.245 -8.900 53.062 1.00 33.34 485 GLU A O 1
ATOM 3220 N N . LEU A 1 486 ? 10.100 -8.406 54.925 1.00 33.48 486 LEU A N 1
ATOM 3221 C CA . LEU A 1 486 ? 8.818 -8.281 54.226 1.00 29.10 486 LEU A CA 1
ATOM 3222 C C . LEU A 1 486 ? 8.693 -7.017 53.381 1.00 29.43 486 LEU A C 1
ATOM 3223 O O . LEU A 1 486 ? 7.869 -6.949 52.467 1.00 29.49 486 LEU A O 1
ATOM 3228 N N . GLY A 1 487 ? 9.481 -5.999 53.703 1.00 24.93 487 GLY A N 1
ATOM 3229 C CA . GLY A 1 487 ? 9.243 -4.684 53.150 1.00 25.54 487 GLY A CA 1
ATOM 3230 C C . GLY A 1 487 ? 7.956 -4.106 53.719 1.00 26.84 487 GLY A C 1
ATOM 3231 O O . GLY A 1 487 ? 7.238 -3.373 53.043 1.00 28.90 487 GLY A O 1
ATOM 3232 N N . ALA A 1 488 ? 7.663 -4.434 54.975 1.00 24.78 488 ALA A N 1
ATOM 3233 C CA . ALA A 1 488 ? 6.440 -3.952 55.617 1.00 24.22 488 ALA A CA 1
ATOM 3234 C C . ALA A 1 488 ? 6.409 -2.432 55.756 1.00 29.30 488 ALA A C 1
ATOM 3235 O O . ALA A 1 488 ? 7.418 -1.805 56.078 1.00 27.73 488 ALA A O 1
ATOM 3237 N N . SER A 1 489 ? 5.238 -1.848 55.524 1.00 19.57 489 SER A N 1
ATOM 3238 C CA . SER A 1 489 ? 5.038 -0.418 55.746 1.00 21.63 489 SER A CA 1
ATOM 3239 C C . SER A 1 489 ? 4.559 -0.173 57.176 1.00 25.48 489 SER A C 1
ATOM 3240 O O . SER A 1 489 ? 3.702 -0.901 57.669 1.00 18.51 489 SER A O 1
ATOM 3243 N N . MET A 1 490 ? 5.103 0.846 57.838 1.00 21.46 490 MET A N 1
ATOM 3244 C CA . MET A 1 490 ? 4.677 1.148 59.211 1.00 17.42 490 MET A CA 1
ATOM 3245 C C . MET A 1 490 ? 3.268 1.714 59.199 1.00 18.95 490 MET A C 1
ATOM 3246 O O . MET A 1 490 ? 2.900 2.480 58.304 1.00 22.19 490 MET A O 1
ATOM 3251 N N . ILE A 1 491 ? 2.479 1.361 60.210 1.00 16.51 491 ILE A N 1
ATOM 3252 C CA . ILE A 1 491 ? 1.135 1.898 60.324 1.00 16.66 491 ILE A CA 1
ATOM 3253 C C . ILE A 1 491 ? 0.783 2.071 61.796 1.00 15.25 491 ILE A C 1
ATOM 3254 O O . ILE A 1 491 ? 1.115 1.223 62.635 1.00 17.08 491 ILE A O 1
ATOM 3259 N N . HIS A 1 492 ? 0.120 3.179 62.118 1.00 16.10 492 HIS A N 1
ATOM 3260 C CA . HIS A 1 492 ? -0.359 3.351 63.487 1.00 16.42 492 HIS A CA 1
ATOM 3261 C C . HIS A 1 492 ? -1.653 2.568 63.643 1.00 18.77 492 HIS A C 1
ATOM 3262 O O . HIS A 1 492 ? -2.245 2.123 62.649 1.00 18.24 492 HIS A O 1
ATOM 3269 N N . TRP A 1 493 ? -2.072 2.371 64.884 1.00 14.60 493 TRP A N 1
ATOM 3270 C CA . TRP A 1 493 ? -3.127 1.407 65.190 1.00 14.19 493 TRP A CA 1
ATOM 3271 C C . TRP A 1 493 ? -3.652 1.632 66.603 1.00 17.13 493 TRP A C 1
ATOM 3272 O O . TRP A 1 493 ? -2.974 2.232 67.444 1.00 16.49 493 TRP A O 1
ATOM 3283 N N . VAL A 1 494 ? -4.873 1.174 66.853 1.00 14.34 494 VAL A N 1
ATOM 3284 C CA . VAL A 1 494 ? -5.499 1.297 68.164 1.00 17.98 494 VAL A CA 1
ATOM 3285 C C . VAL A 1 494 ? -6.117 -0.041 68.588 1.00 17.18 494 VAL A C 1
ATOM 3286 O O . VAL A 1 494 ? -6.894 -0.629 67.837 1.00 18.22 494 VAL A O 1
ATOM 3290 N N . PRO A 1 495 ? -5.771 -0.535 69.790 1.00 16.58 495 PRO A N 1
ATOM 3291 C CA . PRO A 1 495 ? -6.396 -1.760 70.305 1.00 19.77 495 PRO A CA 1
ATOM 3292 C C . PRO A 1 495 ? -7.912 -1.593 70.342 1.00 18.82 495 PRO A C 1
ATOM 3293 O O . PRO A 1 495 ? -8.402 -0.571 70.822 1.00 18.60 495 PRO A O 1
ATOM 3297 N N . ALA A 1 496 ? -8.657 -2.577 69.857 1.00 17.99 496 ALA A N 1
ATOM 3298 C CA . ALA A 1 496 ? -10.101 -2.391 69.724 1.00 22.12 496 ALA A CA 1
ATOM 3299 C C . ALA A 1 496 ? -10.811 -2.258 71.072 1.00 20.64 496 ALA A C 1
ATOM 3300 O O . ALA A 1 496 ? -11.777 -1.495 71.203 1.00 25.93 496 ALA A O 1
ATOM 3302 N N . GLU A 1 497 ? -10.335 -2.996 72.069 1.00 19.31 497 GLU A N 1
ATOM 3303 C CA . GLU A 1 497 ? -11.055 -3.117 73.334 1.00 28.03 497 GLU A CA 1
ATOM 3304 C C . GLU A 1 497 ? -11.176 -1.795 74.081 1.00 32.87 497 GLU A C 1
ATOM 3305 O O . GLU A 1 497 ? -12.172 -1.541 74.765 1.00 28.78 497 GLU A O 1
ATOM 3311 N N . SER A 1 498 ? -10.162 -0.951 73.949 1.00 20.64 498 SER A N 1
ATOM 3312 C CA . SER A 1 498 ? -10.073 0.248 74.780 1.00 19.88 498 SER A CA 1
ATOM 3313 C C . SER A 1 498 ? -10.092 1.562 73.997 1.00 21.33 498 SER A C 1
ATOM 3314 O O . SER A 1 498 ? -9.892 2.625 74.573 1.00 22.19 498 SER A O 1
ATOM 3317 N N . ALA A 1 499 ? -10.364 1.470 72.701 1.00 20.52 499 ALA A N 1
ATOM 3318 C CA . ALA A 1 499 ? -10.382 2.612 71.802 1.00 17.94 499 ALA A CA 1
ATOM 3319 C C . ALA A 1 499 ? -11.436 3.635 72.212 1.00 15.81 499 ALA A C 1
ATOM 3320 O O . ALA A 1 499 ? -12.527 3.263 72.671 1.00 22.43 499 ALA A O 1
ATOM 3322 N N . LEU A 1 500 ? -11.106 4.909 72.041 1.00 18.98 500 LEU A N 1
ATOM 3323 C CA . LEU A 1 500 ? -12.002 6.010 72.367 1.00 18.99 500 LEU A CA 1
ATOM 3324 C C . LEU A 1 500 ? -12.430 6.751 71.114 1.00 20.40 500 LEU A C 1
ATOM 3325 O O . LEU A 1 500 ? -11.641 6.943 70.195 1.00 18.20 500 LEU A O 1
ATOM 3330 N N . GLU A 1 501 ? -13.674 7.209 71.083 1.00 20.84 501 GLU A N 1
ATOM 3331 C CA . GLU A 1 501 ? -14.126 8.003 69.951 1.00 22.13 501 GLU A CA 1
ATOM 3332 C C . GLU A 1 501 ? -13.438 9.366 69.976 1.00 19.32 501 GLU A C 1
ATOM 3333 O O . GLU A 1 501 ? -13.288 9.983 71.035 1.00 20.95 501 GLU A O 1
ATOM 3339 N N . ALA A 1 502 ? -13.011 9.825 68.806 1.00 17.79 502 ALA A N 1
ATOM 3340 C CA . ALA A 1 502 ? -12.453 11.163 68.680 1.00 20.48 502 ALA A CA 1
ATOM 3341 C C . ALA A 1 502 ? -12.739 11.731 67.308 1.00 22.24 502 ALA A C 1
ATOM 3342 O O . ALA A 1 502 ? -13.039 11.000 66.367 1.00 20.49 502 ALA A O 1
ATOM 3344 N N . GLU A 1 503 ? -12.642 13.045 67.191 1.00 19.28 503 GLU A N 1
ATOM 3345 C CA . GLU A 1 503 ? -12.710 13.672 65.888 1.00 21.46 503 GLU A CA 1
ATOM 3346 C C . GLU A 1 503 ? -11.755 14.837 65.847 1.00 20.39 503 GLU A C 1
ATOM 3347 O O . GLU A 1 503 ? -11.369 15.382 66.885 1.00 20.95 503 GLU A O 1
ATOM 3353 N N . VAL A 1 504 ? -11.353 15.183 64.638 1.00 15.03 504 VAL A N 1
ATOM 3354 C CA . VAL A 1 504 ? -10.433 16.279 64.414 1.00 15.99 504 VAL A CA 1
ATOM 3355 C C . VAL A 1 504 ? -11.062 17.211 63.394 1.00 18.31 504 VAL A C 1
ATOM 3356 O O . VAL A 1 504 ? -11.501 16.768 62.320 1.00 21.40 504 VAL A O 1
ATOM 3360 N N . ILE A 1 505 ? -11.148 18.490 63.742 1.00 18.12 505 ILE A N 1
ATOM 3361 C CA . ILE A 1 505 ? -11.640 19.491 62.797 1.00 17.73 505 ILE A CA 1
ATOM 3362 C C . ILE A 1 505 ? -10.468 20.012 61.999 1.00 22.35 505 ILE A C 1
ATOM 3363 O O . ILE A 1 505 ? -9.498 20.510 62.572 1.00 20.64 505 ILE A O 1
ATOM 3368 N N . MET A 1 506 ? -10.546 19.878 60.676 1.00 20.20 506 MET A N 1
ATOM 3369 C CA . MET A 1 506 ? -9.427 20.221 59.808 1.00 17.53 506 MET A CA 1
ATOM 3370 C C . MET A 1 506 ? -9.481 21.702 59.431 1.00 16.13 506 MET A C 1
ATOM 3371 O O . MET A 1 506 ? -10.470 22.382 59.716 1.00 22.46 506 MET A O 1
ATOM 3376 N N . PRO A 1 507 ? -8.406 22.218 58.826 1.00 19.55 507 PRO A N 1
ATOM 3377 C CA . PRO A 1 507 ? -8.361 23.663 58.603 1.00 24.15 507 PRO A CA 1
ATOM 3378 C C . PRO A 1 507 ? -9.434 24.176 57.636 1.00 38.58 507 PRO A C 1
ATOM 3379 O O . PRO A 1 507 ? -9.663 25.381 57.606 1.00 29.84 507 PRO A O 1
ATOM 3383 N N . ASP A 1 508 ? -10.083 23.289 56.882 1.00 26.03 508 ASP A N 1
ATOM 3384 C CA . ASP A 1 508 ? -11.227 23.685 56.055 1.00 23.06 508 ASP A CA 1
ATOM 3385 C C . ASP A 1 508 ? -12.556 23.450 56.772 1.00 32.23 508 ASP A C 1
ATOM 3386 O O . ASP A 1 508 ? -13.632 23.502 56.163 1.00 28.62 508 ASP A O 1
ATOM 3391 N N . ALA A 1 509 ? -12.468 23.198 58.073 1.00 22.06 509 ALA A N 1
ATOM 3392 C CA . ALA A 1 509 ? -13.627 22.998 58.935 1.00 26.81 509 ALA A CA 1
ATOM 3393 C C . ALA A 1 509 ? -14.301 21.643 58.749 1.00 25.25 509 ALA A C 1
ATOM 3394 O O . ALA A 1 509 ? -15.320 21.362 59.383 1.00 28.63 509 ALA A O 1
ATOM 3396 N N . SER A 1 510 ? -13.737 20.804 57.886 1.00 25.75 510 SER A N 1
ATOM 3397 C CA . SER A 1 510 ? -14.282 19.464 57.708 1.00 25.01 510 SER A CA 1
ATOM 3398 C C . SER A 1 510 ? -13.994 18.635 58.954 1.00 28.80 510 SER A C 1
ATOM 3399 O O . SER A 1 510 ? -13.036 18.902 59.677 1.00 26.27 510 SER A O 1
ATOM 3402 N N . ARG A 1 511 ? -14.845 17.650 59.207 1.00 23.87 511 ARG A N 1
ATOM 3403 C CA . ARG A 1 511 ? -14.737 16.809 60.393 1.00 24.64 511 ARG A CA 1
ATOM 3404 C C . ARG A 1 511 ? -14.130 15.457 60.003 1.00 32.50 511 ARG A C 1
ATOM 3405 O O . ARG A 1 511 ? -14.643 14.783 59.114 1.00 28.76 511 ARG A O 1
ATOM 3413 N N . VAL A 1 512 ? -13.030 15.071 60.650 1.00 21.01 512 VAL A N 1
ATOM 3414 C CA . VAL A 1 512 ? -12.451 13.745 60.448 1.00 21.09 512 VAL A CA 1
ATOM 3415 C C . VAL A 1 512 ? -12.702 12.886 61.687 1.00 23.77 512 VAL A C 1
ATOM 3416 O O . VAL A 1 512 ? -12.209 13.197 62.766 1.00 25.57 512 VAL A O 1
ATOM 3420 N N . ARG A 1 513 ? -13.468 11.809 61.533 1.00 19.48 513 ARG A N 1
ATOM 3421 C CA . ARG A 1 513 ? -13.840 10.966 62.674 1.00 17.96 513 ARG A CA 1
ATOM 3422 C C . ARG A 1 513 ? -12.952 9.744 62.766 1.00 16.36 513 ARG A C 1
ATOM 3423 O O . ARG A 1 513 ? -12.494 9.233 61.745 1.00 24.63 513 ARG A O 1
ATOM 3431 N N . GLY A 1 514 ? -12.716 9.265 63.982 1.00 20.40 514 GLY A N 1
ATOM 3432 C CA . GLY A 1 514 ? -11.914 8.062 64.154 1.00 20.14 514 GLY A CA 1
ATOM 3433 C C . GLY A 1 514 ? -11.883 7.606 65.593 1.00 17.00 514 GLY A C 1
ATOM 3434 O O . GLY A 1 514 ? -12.775 7.929 66.376 1.00 17.31 514 GLY A O 1
ATOM 3435 N N . VAL A 1 515 ? -10.850 6.836 65.930 1.00 14.42 515 VAL A N 1
ATOM 3436 C CA . VAL A 1 515 ? -10.650 6.383 67.292 1.00 14.78 515 VAL A CA 1
ATOM 3437 C C . VAL A 1 515 ? -9.231 6.711 67.731 1.00 14.81 515 VAL A C 1
ATOM 3438 O O . VAL A 1 515 ? -8.324 6.816 66.910 1.00 15.62 515 VAL A O 1
ATOM 3442 N N . ILE A 1 516 ? -9.057 6.870 69.035 1.00 17.82 516 ILE A N 1
ATOM 3443 C CA . ILE A 1 516 ? -7.757 7.222 69.591 1.00 13.47 516 ILE A CA 1
ATOM 3444 C C . ILE A 1 516 ? -7.454 6.274 70.751 1.00 15.28 516 ILE A C 1
ATOM 3445 O O . ILE A 1 516 ? -8.355 5.713 71.367 1.00 16.10 516 ILE A O 1
ATOM 3450 N N . GLU A 1 517 ? -6.177 6.067 71.033 1.00 15.90 517 GLU A N 1
ATOM 3451 C CA . GLU A 1 517 ? -5.807 5.152 72.098 1.00 16.48 517 GLU A CA 1
ATOM 3452 C C . GLU A 1 517 ? -6.250 5.643 73.488 1.00 15.95 517 GLU A C 1
ATOM 3453 O O . GLU A 1 517 ? -6.427 6.839 73.710 1.00 18.43 517 GLU A O 1
ATOM 3459 N N . ALA A 1 518 ? -6.437 4.681 74.397 1.00 18.03 518 ALA A N 1
ATOM 3460 C CA . ALA A 1 518 ? -6.977 4.929 75.734 1.00 25.72 518 ALA A CA 1
ATOM 3461 C C . ALA A 1 518 ? -6.309 6.054 76.507 1.00 23.88 518 ALA A C 1
ATOM 3462 O O . ALA A 1 518 ? -6.982 6.824 77.197 1.00 20.77 518 ALA A O 1
ATOM 3464 N N . ASP A 1 519 ? -4.988 6.169 76.410 1.00 27.34 519 ASP A N 1
ATOM 3465 C CA . ASP A 1 519 ? -4.280 7.198 77.175 1.00 22.44 519 ASP A CA 1
ATOM 3466 C C . ASP A 1 519 ? -4.649 8.645 76.848 1.00 21.00 519 ASP A C 1
ATOM 3467 O O . ASP A 1 519 ? -4.442 9.546 77.660 1.00 22.21 519 ASP A O 1
ATOM 3472 N N . ALA A 1 520 ? -5.183 8.878 75.656 1.00 18.80 520 ALA A N 1
ATOM 3473 C CA . ALA A 1 520 ? -5.618 10.198 75.263 1.00 24.02 520 ALA A CA 1
ATOM 3474 C C . ALA A 1 520 ? -6.624 10.765 76.264 1.00 16.84 520 ALA A C 1
ATOM 3475 O O . ALA A 1 520 ? -6.750 11.970 76.393 1.00 21.09 520 ALA A O 1
ATOM 3477 N N . SER A 1 521 ? -7.324 9.888 76.980 1.00 23.65 521 SER A N 1
ATOM 3478 C CA . SER A 1 521 ? -8.300 10.348 77.973 1.00 21.33 521 SER A CA 1
ATOM 3479 C C . SER A 1 521 ? -7.674 11.167 79.102 1.00 23.22 521 SER A C 1
ATOM 3480 O O . SER A 1 521 ? -8.382 11.868 79.828 1.00 21.23 521 SER A O 1
ATOM 3483 N N . GLU A 1 522 ? -6.351 11.077 79.252 1.00 17.79 522 GLU A N 1
ATOM 3484 C CA . GLU A 1 522 ? -5.619 11.899 80.229 1.00 19.70 522 GLU A CA 1
ATOM 3485 C C . GLU A 1 522 ? -5.476 13.378 79.832 1.00 19.58 522 GLU A C 1
ATOM 3486 O O . GLU A 1 522 ? -5.105 14.222 80.654 1.00 18.75 522 GLU A O 1
ATOM 3492 N N . LEU A 1 523 ? -5.754 13.694 78.568 1.00 18.25 523 LEU A N 1
ATOM 3493 C CA . LEU A 1 523 ? -5.573 15.051 78.073 1.00 18.47 523 LEU A CA 1
ATOM 3494 C C . LEU A 1 523 ? -6.649 15.993 78.593 1.00 19.93 523 LEU A C 1
ATOM 3495 O O . LEU A 1 523 ? -7.781 15.576 78.863 1.00 26.83 523 LEU A O 1
ATOM 3500 N N . GLU A 1 524 ? -6.278 17.255 78.734 1.00 23.57 524 GLU A N 1
ATOM 3501 C CA . GLU A 1 524 ? -7.228 18.290 79.096 1.00 20.97 524 GLU A CA 1
ATOM 3502 C C . GLU A 1 524 ? -7.307 19.303 77.975 1.00 23.22 524 GLU A C 1
ATOM 3503 O O . GLU A 1 524 ? -6.364 19.464 77.202 1.00 22.46 524 GLU A O 1
ATOM 3509 N N . VAL A 1 525 ? -8.441 19.988 77.883 1.00 23.60 525 VAL A N 1
ATOM 3510 C CA . VAL A 1 525 ? -8.593 21.072 76.917 1.00 22.04 525 VAL A CA 1
ATOM 3511 C C . VAL A 1 525 ? -7.407 22.043 76.960 1.00 23.65 525 VAL A C 1
ATOM 3512 O O . VAL A 1 525 ? -6.927 22.422 78.032 1.00 23.79 525 VAL A O 1
ATOM 3516 N N . ASP A 1 526 ? -6.942 22.418 75.772 1.00 17.69 526 ASP A N 1
ATOM 3517 C CA . ASP A 1 526 ? -5.760 23.257 75.542 1.00 21.87 526 ASP A CA 1
ATOM 3518 C C . ASP A 1 526 ? -4.468 22.467 75.346 1.00 19.71 526 ASP A C 1
ATOM 3519 O O . ASP A 1 526 ? -3.476 23.016 74.871 1.00 19.12 526 ASP A O 1
ATOM 3524 N N . ASP A 1 527 ? -4.461 21.188 75.711 1.00 18.38 527 ASP A N 1
ATOM 3525 C CA . ASP A 1 527 ? -3.273 20.369 75.437 1.00 17.46 527 ASP A CA 1
ATOM 3526 C C . ASP A 1 527 ? -3.047 20.270 73.927 1.00 20.87 527 ASP A C 1
ATOM 3527 O O . ASP A 1 527 ? -3.996 20.136 73.159 1.00 18.12 527 ASP A O 1
ATOM 3532 N N . VAL A 1 528 ? -1.795 20.363 73.495 1.00 17.02 528 VAL A N 1
ATOM 3533 C CA . VAL A 1 528 ? -1.499 20.220 72.073 1.00 18.68 528 VAL A CA 1
ATOM 3534 C C . VAL A 1 528 ? -0.650 18.987 71.891 1.00 19.59 528 VAL A C 1
ATOM 3535 O O . VAL A 1 528 ? 0.381 18.855 72.537 1.00 18.64 528 VAL A O 1
ATOM 3539 N N . VAL A 1 529 ? -1.096 18.072 71.030 1.00 13.97 529 VAL A N 1
ATOM 3540 C CA . VAL A 1 529 ? -0.486 16.762 70.947 1.00 14.12 529 VAL A CA 1
ATOM 3541 C C . VAL A 1 529 ? -0.062 16.469 69.524 1.00 13.24 529 VAL A C 1
ATOM 3542 O O . VAL A 1 529 ? -0.415 17.195 68.588 1.00 16.26 529 VAL A O 1
ATOM 3546 N N . GLN A 1 530 ? 0.731 15.418 69.383 1.00 13.50 530 GLN A N 1
ATOM 3547 C CA . GLN A 1 530 ? 1.058 14.879 68.078 1.00 14.06 530 GLN A CA 1
ATOM 3548 C C . GLN A 1 530 ? 0.266 13.589 67.867 1.00 12.12 530 GLN A C 1
ATOM 3549 O O . GLN A 1 530 ? 0.458 12.586 68.579 1.00 15.24 530 GLN A O 1
ATOM 3555 N N . LEU A 1 531 ? -0.665 13.632 66.922 1.00 12.43 531 LEU A N 1
ATOM 3556 C CA . LEU A 1 531 ? -1.357 12.435 66.484 1.00 14.92 531 LEU A CA 1
ATOM 3557 C C . LEU A 1 531 ? -0.441 11.794 65.452 1.00 18.45 531 LEU A C 1
ATOM 3558 O O . LEU A 1 531 ? -0.299 12.290 64.327 1.00 15.90 531 LEU A O 1
ATOM 3563 N N . GLU A 1 532 ? 0.229 10.716 65.852 1.00 13.81 532 GLU A N 1
ATOM 3564 C CA . GLU A 1 532 ? 1.351 10.222 65.073 1.00 13.31 532 GLU A CA 1
ATOM 3565 C C . GLU A 1 532 ? 0.930 9.816 63.668 1.00 13.83 532 GLU A C 1
ATOM 3566 O O . GLU A 1 532 ? -0.118 9.200 63.492 1.00 17.44 532 GLU A O 1
ATOM 3572 N N . ARG A 1 533 ? 1.757 10.199 62.697 1.00 18.04 533 ARG A N 1
ATOM 3573 C CA A ARG A 1 533 ? 1.495 9.902 61.285 0.66 17.28 533 ARG A CA 1
ATOM 3574 C CA B ARG A 1 533 ? 1.508 9.918 61.284 0.34 17.31 533 ARG A CA 1
ATOM 3575 C C . ARG A 1 533 ? 0.228 10.582 60.774 1.00 18.90 533 ARG A C 1
ATOM 3576 O O . ARG A 1 533 ? -0.291 10.227 59.708 1.00 19.22 533 ARG A O 1
ATOM 3591 N N . PHE A 1 534 ? -0.281 11.554 61.528 1.00 16.54 534 PHE A N 1
ATOM 3592 C CA . PHE A 1 534 ? -1.470 12.283 61.108 1.00 16.23 534 PHE A CA 1
ATOM 3593 C C . PHE A 1 534 ? -1.226 13.799 61.184 1.00 18.76 534 PHE A C 1
ATOM 3594 O O . PHE A 1 534 ? -1.259 14.489 60.163 1.00 19.02 534 PHE A O 1
ATOM 3602 N N . GLY A 1 535 ? -0.949 14.315 62.379 1.00 14.63 535 GLY A N 1
ATOM 3603 C CA . GLY A 1 535 ? -0.589 15.717 62.518 1.00 16.34 535 GLY A CA 1
ATOM 3604 C C . GLY A 1 535 ? -0.628 16.201 63.957 1.00 15.98 535 GLY A C 1
ATOM 3605 O O . GLY A 1 535 ? -1.064 15.475 64.845 1.00 15.32 535 GLY A O 1
ATOM 3606 N N . PHE A 1 536 ? -0.179 17.431 64.181 1.00 15.57 536 PHE A N 1
ATOM 3607 C CA . PHE A 1 536 ? -0.301 18.054 65.499 1.00 13.29 536 PHE A CA 1
ATOM 3608 C C . PHE A 1 536 ? -1.685 18.662 65.616 1.00 15.90 536 PHE A C 1
ATOM 3609 O O . PHE A 1 536 ? -2.246 19.120 64.618 1.00 17.68 536 PHE A O 1
ATOM 3617 N N . ALA A 1 537 ? -2.247 18.653 66.824 1.00 13.47 537 ALA A N 1
ATOM 3618 C CA . ALA A 1 537 ? -3.602 19.174 67.018 1.00 14.45 537 ALA A CA 1
ATOM 3619 C C . ALA A 1 537 ? -3.831 19.576 68.463 1.00 14.82 537 ALA A C 1
ATOM 3620 O O . ALA A 1 537 ? -3.259 18.988 69.375 1.00 18.99 537 ALA A O 1
ATOM 3622 N N . ARG A 1 538 ? -4.698 20.561 68.664 1.00 14.16 538 ARG A N 1
ATOM 3623 C CA . ARG A 1 538 ? -5.027 21.005 70.012 1.00 14.79 538 ARG A CA 1
ATOM 3624 C C . ARG A 1 538 ? -6.360 20.398 70.438 1.00 17.03 538 ARG A C 1
ATOM 3625 O O . ARG A 1 538 ? -7.321 20.397 69.661 1.00 18.42 538 ARG A O 1
ATOM 3633 N N . LEU A 1 539 ? -6.422 19.895 71.670 1.00 15.15 539 LEU A N 1
ATOM 3634 C CA . LEU A 1 539 ? -7.681 19.391 72.220 1.00 13.81 539 LEU A CA 1
ATOM 3635 C C . LEU A 1 539 ? -8.602 20.565 72.585 1.00 15.81 539 LEU A C 1
ATOM 3636 O O . LEU A 1 539 ? -8.267 21.406 73.431 1.00 17.07 539 LEU A O 1
ATOM 3641 N N . ASP A 1 540 ? -9.761 20.602 71.940 1.00 15.53 540 ASP A N 1
ATOM 3642 C CA . ASP A 1 540 ? -10.678 21.743 72.045 1.00 19.31 540 ASP A CA 1
ATOM 3643 C C . ASP A 1 540 ? -11.823 21.447 73.007 1.00 21.71 540 ASP A C 1
ATOM 3644 O O . ASP A 1 540 ? -12.310 22.335 73.714 1.00 19.92 540 ASP A O 1
ATOM 3649 N N . SER A 1 541 ? -12.251 20.193 73.040 1.00 22.36 541 SER A N 1
ATOM 3650 C CA . SER A 1 541 ? -13.246 19.776 74.019 1.00 21.68 541 SER A CA 1
ATOM 3651 C C . SER A 1 541 ? -13.034 18.320 74.395 1.00 30.16 541 SER A C 1
ATOM 3652 O O . SER A 1 541 ? -12.718 17.489 73.543 1.00 23.68 541 SER A O 1
ATOM 3655 N N . ALA A 1 542 ? 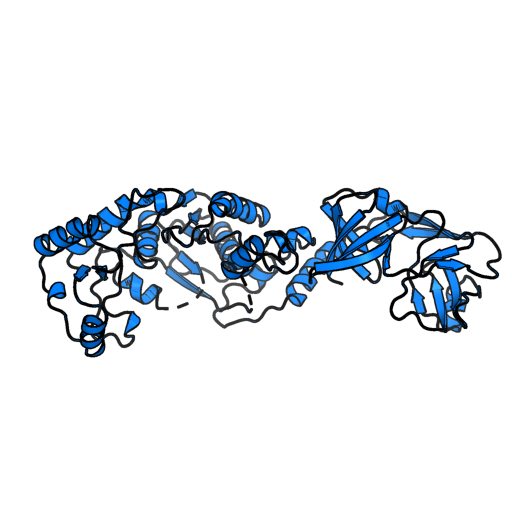-13.190 18.020 75.682 1.00 32.21 542 ALA A N 1
ATOM 3656 C CA . ALA A 1 542 ? -12.870 16.687 76.200 1.00 27.82 542 ALA A CA 1
ATOM 3657 C C . ALA A 1 542 ? -14.046 15.732 76.090 1.00 41.82 542 ALA A C 1
ATOM 3658 O O . ALA A 1 542 ? -15.165 16.138 75.772 1.00 45.67 542 ALA A O 1
ATOM 3660 N N . GLY A 1 543 ? -13.780 14.458 76.360 1.00 37.03 543 GLY A N 1
ATOM 3661 C CA . GLY A 1 543 ? -14.777 13.410 76.216 1.00 42.94 543 GLY A CA 1
ATOM 3662 C C . GLY A 1 543 ? -15.984 13.612 77.112 1.00 50.44 543 GLY A C 1
ATOM 3663 O O . GLY A 1 543 ? -15.986 14.503 77.959 1.00 44.56 543 GLY A O 1
ATOM 3664 N N . PRO A 1 544 ? -17.021 12.781 76.930 1.00 56.92 544 PRO A N 1
ATOM 3665 C CA . PRO A 1 544 ? -17.028 11.714 75.924 1.00 57.35 544 PRO A CA 1
ATOM 3666 C C . PRO A 1 544 ? -16.974 12.284 74.513 1.00 39.44 544 PRO A C 1
ATOM 3667 O O . PRO A 1 544 ? -17.699 13.227 74.190 1.00 43.42 544 PRO A O 1
ATOM 3671 N N . GLY A 1 545 ? -16.109 11.719 73.681 1.00 37.74 545 GLY A N 1
ATOM 3672 C CA . GLY A 1 545 ? -15.965 12.199 72.324 1.00 29.49 545 GLY A CA 1
ATOM 3673 C C . GLY A 1 545 ? -15.057 13.408 72.274 1.00 36.19 545 GLY A C 1
ATOM 3674 O O . GLY A 1 545 ? -15.516 14.544 72.155 1.00 37.80 545 GLY A O 1
ATOM 3675 N N . MET A 1 546 ? -13.757 13.159 72.369 1.00 24.91 546 MET A N 1
ATOM 3676 C CA . MET A 1 546 ? -12.766 14.222 72.245 1.00 20.73 546 MET A CA 1
ATOM 3677 C C . MET A 1 546 ? -12.831 14.910 70.881 1.00 20.95 546 MET A C 1
ATOM 3678 O O . MET A 1 546 ? -12.961 14.265 69.841 1.00 23.37 546 MET A O 1
ATOM 3683 N N . VAL A 1 547 ? -12.726 16.230 70.888 1.00 17.55 547 VAL A N 1
ATOM 3684 C CA . VAL A 1 547 ? -12.635 16.978 69.642 1.00 15.27 547 VAL A CA 1
ATOM 3685 C C . VAL A 1 547 ? -11.332 17.772 69.598 1.00 19.36 547 VAL A C 1
ATOM 3686 O O . VAL A 1 547 ? -11.081 18.596 70.470 1.00 18.50 547 VAL A O 1
ATOM 3690 N N . PHE A 1 548 ? -10.512 17.506 68.583 1.00 16.46 548 PHE A N 1
ATOM 3691 C CA . PHE A 1 548 ? -9.261 18.228 68.371 1.00 17.95 548 PHE A CA 1
ATOM 3692 C C . PHE A 1 548 ? -9.415 19.160 67.191 1.00 16.83 548 PHE A C 1
ATOM 3693 O O . PHE A 1 548 ? -10.198 18.884 66.275 1.00 20.57 548 PHE A O 1
ATOM 3701 N N . TYR A 1 549 ? -8.641 20.241 67.204 1.00 17.08 549 TYR A N 1
ATOM 3702 C CA . TYR A 1 549 ? -8.470 21.111 66.044 1.00 19.11 549 TYR A CA 1
ATOM 3703 C C . TYR A 1 549 ? -7.068 20.941 65.451 1.00 15.08 549 TYR A C 1
ATOM 3704 O O . TYR A 1 549 ? -6.064 21.094 66.143 1.00 18.21 549 TYR A O 1
ATOM 3713 N N . TYR A 1 550 ? -7.013 20.620 64.158 1.00 15.65 550 TYR A N 1
ATOM 3714 C CA . TYR A 1 550 ? -5.763 20.332 63.460 1.00 16.70 550 TYR A CA 1
ATOM 3715 C C . TYR A 1 550 ? -4.886 21.555 63.248 1.00 19.28 550 TYR A C 1
ATOM 3716 O O . TYR A 1 550 ? -5.349 22.599 62.769 1.00 19.37 550 TYR A O 1
ATOM 3725 N N . ALA A 1 551 ? -3.609 21.431 63.590 1.00 15.57 551 ALA A N 1
ATOM 3726 C CA . ALA A 1 551 ? -2.657 22.493 63.305 1.00 16.68 551 ALA A CA 1
ATOM 3727 C C . ALA A 1 551 ? -1.994 22.246 61.958 1.00 21.50 551 ALA A C 1
ATOM 3728 O O . ALA A 1 551 ? -2.253 22.966 60.990 1.00 23.21 551 ALA A O 1
ATOM 3730 N N . HIS A 1 552 ? -1.158 21.212 61.890 1.00 18.38 552 HIS A N 1
ATOM 3731 C CA . HIS A 1 552 ? -0.374 20.930 60.688 1.00 15.75 552 HIS A CA 1
ATOM 3732 C C . HIS A 1 552 ? 0.303 19.571 60.801 1.00 19.12 552 HIS A C 1
ATOM 3733 O O . HIS A 1 552 ? 0.328 18.967 61.872 1.00 18.82 552 HIS A O 1
ATOM 3740 N N . LYS A 1 553 ? 0.860 19.096 59.690 1.00 18.45 553 LYS A N 1
ATOM 3741 C CA . LYS A 1 553 ? 1.589 17.830 59.683 1.00 21.11 553 LYS A CA 1
ATOM 3742 C C . LYS A 1 553 ? 2.784 17.887 60.633 1.00 23.87 553 LYS A C 1
ATOM 3743 O O . LYS A 1 553 ? 3.255 18.960 61.016 1.00 21.89 553 LYS A O 1
#